Protein AF-A0A2B4RI93-F1 (afdb_monomer)

Solvent-accessible surface area (backbone atoms only — not comparable to full-atom values): 33616 Å² total; per-residue (Å²): 120,71,69,58,55,57,47,52,52,49,52,54,56,53,63,72,65,49,97,76,73,72,85,60,67,32,27,39,35,35,26,36,39,40,35,21,9,31,93,87,50,56,47,63,71,56,70,65,33,54,54,48,32,39,51,42,44,38,57,65,31,56,92,42,43,56,38,60,43,83,71,46,78,51,78,44,82,35,51,68,51,13,48,29,32,76,86,35,38,70,60,51,29,64,72,66,59,57,60,43,31,50,24,52,31,36,36,30,22,36,49,74,52,90,90,47,58,64,50,46,33,46,37,80,78,50,59,50,67,31,56,78,53,36,31,38,34,33,44,36,24,31,37,83,31,80,37,79,63,40,15,68,22,47,64,56,46,28,28,50,39,26,34,29,57,50,50,42,54,42,37,42,28,63,78,51,89,60,56,45,87,40,91,75,57,30,48,15,63,61,88,44,64,56,84,70,94,65,92,45,62,70,26,80,94,49,87,60,51,38,61,63,36,32,45,47,52,63,48,49,30,94,49,40,75,42,74,51,75,43,51,46,54,46,28,54,50,42,30,58,71,36,38,56,61,27,44,46,74,56,68,62,73,50,47,43,32,16,24,33,60,47,96,88,68,35,36,38,42,31,42,53,58,29,30,37,46,32,33,67,63,62,54,18,54,45,89,84,46,69,38,55,35,61,80,60,42,27,87,53,73,59,59,38,24,18,32,36,61,45,96,88,74,38,37,40,39,29,42,57,53,30,32,34,51,32,35,80,85,80,42,30,50,45,90,89,52,68,39,53,38,65,80,61,47,31,81,54,74,62,56,41,28,24,37,40,57,45,88,89,68,38,34,40,37,31,44,53,56,30,32,35,52,32,34,76,89,76,51,27,45,45,90,88,53,69,39,51,38,64,79,66,49,25,75,58,74,60,56,41,26,15,35,29,60,42,93,40,55,25,35,39,37,26,42,57,54,30,28,38,55,38,37,68,50,103,88,45,67,33,39,57,86,81,49,71,39,60,51,54,66,60,62,49,72,71,77,81,54,49,62,41,18,32,30,44,46,98,86,57,37,36,38,40,34,45,54,58,34,34,36,52,30,33,72,90,76,58,27,43,44,67,64,50,51,39,63,50,78,79,41,34,82,62,70,58,60,48,37,20,29,30,54,47,98,88,70,34,38,40,38,30,42,57,55,30,32,36,49,31,35,73,90,77,47,29,46,42,90,87,52,66,41,52,37,64,80,59,48,32,83,53,74,65,56,43,26,17,30,32,64,46,98,88,70,38,34,40,39,30,45,53,62,28,32,34,52,31,35,72,85,82,46,31,47,46,91,88,52,69,40,55,37,69,80,62,38,32,84,59,69,67,46,33,28,18,29,34,42,48,86,85,65,54,34,38,39,31,43,53,55,30,31,33,50,38,37,82,88,78,36,29,48,44,90,87,52,67,40,58,47,45,70,56,33,70,73,82,57,76,130

Foldseek 3Di:
DVVVVVVVLVVVVVVVVPPPQDFDWAWEFEAEEEQEDEPVCHSVDDVVLVVLLQVVLCQQCVVFRYHYDYPYYDYDHDPCCQADVVVCVLVCLVVDPDQLLAHAYEYEHHHPPPLDFKDADALPPDARSDSSGHIYGHSQQGAPRDPVQRNSNLRVVQRVLRNLPFAALQVLALDGPDGRPFPPRDHHHDQQQDDDPDWADRNVVGDDTHPNQDSSGDYGPVSHRHDDPRSSVSSVVSCVVRRVNSTQTPDDHQFFQAWEQAPVGWIWTADFQWIWTADLLQQATDSVDTDGCCVQQPPDHGSWQEWEQAPVRWIWTHDFQWIFTADPVVRYTDPPDTDGCCVQAPPDDGPWNYWYQAPVGWIWTADFQWIFTAHPVVSYTDPPDTDGCCVQANADHGSFSYWYQDPLRWIWTIDGQWIWTQADDPVDGYTDPVDGDGSCSSHPSDQKPFQWAWEQAPVQWIKTAAFQWIFTFDPVVLETHRPDTDGCPLQAPDHGRFQYWYQAPVRWIWTADFQWIWTADPVVSYTDPPDTDGCCVQQPPDDGSWQEWYQAPVRWIWTADFQWIFTAHPVVRYTDPPDTDGCCVQQPPADGSFNYWYAGPVRFIWTHHTQWIFTGDNVVSYTDPPDTDGPSSSYPPSDDD

pLDDT: mean 87.26, std 13.91, range [27.06, 98.62]

Structure (mmCIF, N/CA/C/O backbone):
data_AF-A0A2B4RI93-F1
#
_entry.id   AF-A0A2B4RI93-F1
#
loop_
_atom_site.group_PDB
_atom_site.id
_atom_site.type_symbol
_atom_site.label_atom_id
_atom_site.label_alt_id
_atom_site.label_comp_id
_atom_site.label_asym_id
_atom_site.label_entity_id
_atom_site.label_seq_id
_atom_site.pdbx_PDB_ins_code
_atom_site.Cartn_x
_atom_site.Cartn_y
_atom_site.Cartn_z
_atom_site.occupancy
_atom_site.B_iso_or_equiv
_atom_site.auth_seq_id
_atom_site.auth_comp_id
_atom_site.auth_asym_id
_atom_site.auth_atom_id
_atom_site.pdbx_PDB_model_num
ATOM 1 N N . MET A 1 1 ? 20.399 -8.024 -18.577 1.00 30.03 1 MET A N 1
ATOM 2 C CA . MET A 1 1 ? 20.608 -8.907 -17.404 1.00 30.03 1 MET A CA 1
ATOM 3 C C . MET A 1 1 ? 20.046 -8.324 -16.106 1.00 30.03 1 MET A C 1
ATOM 5 O O . MET A 1 1 ? 19.653 -9.097 -15.250 1.00 30.03 1 MET A O 1
ATOM 9 N N . THR A 1 2 ? 19.916 -7.002 -15.972 1.00 27.88 2 THR A N 1
ATOM 10 C CA . THR A 1 2 ? 19.301 -6.311 -14.818 1.00 27.88 2 THR A CA 1
ATOM 11 C C . THR A 1 2 ? 17.788 -6.531 -14.659 1.00 27.88 2 THR A C 1
ATOM 13 O O . THR A 1 2 ? 17.301 -6.592 -13.537 1.00 27.88 2 THR A O 1
ATOM 16 N N . SER A 1 3 ? 17.042 -6.728 -15.751 1.00 30.88 3 SER A N 1
ATOM 17 C CA . SER A 1 3 ? 15.576 -6.892 -15.718 1.00 30.88 3 SER A CA 1
ATOM 18 C C . SER A 1 3 ? 15.086 -8.276 -15.273 1.00 30.88 3 SER A C 1
ATOM 20 O O . SER A 1 3 ? 13.958 -8.403 -14.805 1.00 30.88 3 SER A O 1
ATOM 22 N N . ALA A 1 4 ? 15.917 -9.315 -15.408 1.00 27.06 4 ALA A N 1
ATOM 23 C CA . ALA A 1 4 ? 15.581 -10.674 -14.980 1.00 27.06 4 ALA A CA 1
ATOM 24 C C . ALA A 1 4 ? 15.776 -10.854 -13.465 1.00 27.06 4 ALA A C 1
ATOM 26 O O . ALA A 1 4 ? 14.925 -11.453 -12.819 1.00 27.06 4 ALA A O 1
ATOM 27 N N . LEU A 1 5 ? 16.827 -10.247 -12.897 1.00 28.66 5 LEU A N 1
ATOM 28 C CA . LEU A 1 5 ? 17.072 -10.201 -11.449 1.00 28.66 5 LEU A CA 1
ATOM 29 C C . LEU A 1 5 ? 15.984 -9.399 -10.715 1.00 28.66 5 LEU A C 1
ATOM 31 O O . LEU A 1 5 ? 15.445 -9.882 -9.730 1.00 28.66 5 LEU A O 1
ATOM 35 N N . GLN A 1 6 ? 15.547 -8.257 -11.264 1.00 30.67 6 GLN A N 1
ATOM 36 C CA . GLN A 1 6 ? 14.409 -7.502 -10.711 1.00 30.67 6 GLN A CA 1
ATOM 37 C C . GLN A 1 6 ? 13.076 -8.273 -10.749 1.00 30.67 6 GLN A C 1
ATOM 39 O O . GLN A 1 6 ? 12.239 -8.077 -9.872 1.00 30.67 6 GLN A O 1
ATOM 44 N N . ARG A 1 7 ? 12.853 -9.146 -11.745 1.00 28.30 7 ARG A N 1
ATOM 45 C CA . ARG A 1 7 ? 11.658 -10.013 -11.805 1.00 28.30 7 ARG A CA 1
ATOM 46 C C . ARG A 1 7 ? 11.734 -11.187 -10.833 1.00 28.30 7 ARG A C 1
ATOM 48 O O . ARG A 1 7 ? 10.728 -11.508 -10.217 1.00 28.30 7 ARG A O 1
ATOM 55 N N . GLN A 1 8 ? 12.911 -11.781 -10.656 1.00 31.42 8 GLN A N 1
ATOM 56 C CA . GLN A 1 8 ? 13.117 -12.867 -9.696 1.00 31.42 8 GLN A CA 1
ATOM 57 C C . GLN A 1 8 ? 12.983 -12.379 -8.245 1.00 31.42 8 GLN A C 1
ATOM 59 O O . GLN A 1 8 ? 12.342 -13.052 -7.441 1.00 31.42 8 GLN A O 1
ATOM 64 N N . ASP A 1 9 ? 13.473 -11.170 -7.947 1.00 37.56 9 ASP A N 1
ATOM 65 C CA . ASP A 1 9 ? 13.216 -10.475 -6.680 1.00 37.56 9 ASP A CA 1
ATOM 66 C C . ASP A 1 9 ? 11.718 -10.202 -6.484 1.00 37.56 9 ASP A C 1
ATOM 68 O O . ASP A 1 9 ? 11.206 -10.378 -5.384 1.00 37.56 9 ASP A O 1
ATOM 72 N N . LYS A 1 10 ? 10.986 -9.834 -7.546 1.00 34.47 10 LYS A N 1
ATOM 73 C CA . LYS A 1 10 ? 9.535 -9.575 -7.507 1.00 34.47 10 LYS A CA 1
ATOM 74 C C . LYS A 1 10 ? 8.724 -10.842 -7.215 1.00 34.47 10 LYS A C 1
ATOM 76 O O . LYS A 1 10 ? 7.798 -10.795 -6.408 1.00 34.47 10 LYS A O 1
ATOM 81 N N . ASP A 1 11 ? 9.091 -11.973 -7.809 1.00 36.16 11 ASP A N 1
ATOM 82 C CA . ASP A 1 11 ? 8.399 -13.250 -7.609 1.00 36.16 11 ASP A CA 1
ATOM 83 C C . ASP A 1 11 ? 8.751 -13.899 -6.260 1.00 36.16 11 ASP A C 1
ATOM 85 O O . ASP A 1 11 ? 7.867 -14.442 -5.598 1.00 36.16 11 ASP A O 1
ATOM 89 N N . ALA A 1 12 ? 9.998 -13.775 -5.788 1.00 36.25 12 ALA A N 1
ATOM 90 C CA . ALA A 1 12 ? 10.403 -14.205 -4.446 1.00 36.25 12 ALA A CA 1
ATOM 91 C C . ALA A 1 12 ? 9.795 -13.318 -3.342 1.00 36.25 12 ALA A C 1
ATOM 93 O O . ALA A 1 12 ? 9.335 -13.829 -2.319 1.00 36.25 12 ALA A O 1
ATOM 94 N N . PHE A 1 13 ? 9.718 -12.002 -3.576 1.00 36.28 13 PHE A N 1
ATOM 95 C CA . PHE A 1 13 ? 8.995 -11.049 -2.734 1.00 36.28 13 PHE A CA 1
ATOM 96 C C . PHE A 1 13 ? 7.511 -11.431 -2.667 1.00 36.28 13 PHE A C 1
ATOM 98 O O . PHE A 1 13 ? 6.998 -11.639 -1.574 1.00 36.28 13 PHE A O 1
ATOM 105 N N . ASN A 1 14 ? 6.846 -11.657 -3.807 1.00 39.03 14 ASN A N 1
ATOM 106 C CA . ASN A 1 14 ? 5.442 -12.086 -3.880 1.00 39.03 14 ASN A CA 1
ATOM 107 C C . ASN A 1 14 ? 5.172 -13.466 -3.251 1.00 39.03 14 ASN A C 1
ATOM 109 O O . ASN A 1 14 ? 4.135 -13.647 -2.613 1.00 39.03 14 ASN A O 1
ATOM 113 N N . ALA A 1 15 ? 6.103 -14.416 -3.363 1.00 38.53 15 ALA A N 1
ATOM 114 C CA . ALA A 1 15 ? 5.985 -15.750 -2.769 1.00 38.53 15 ALA A CA 1
ATOM 115 C C . ALA A 1 15 ? 6.108 -15.752 -1.231 1.00 38.53 15 ALA A C 1
ATOM 117 O O . ALA A 1 15 ? 5.532 -16.623 -0.575 1.00 38.53 15 ALA A O 1
ATOM 118 N N . LEU A 1 16 ? 6.794 -14.762 -0.640 1.00 37.88 16 LEU A N 1
ATOM 119 C CA . LEU A 1 16 ? 6.825 -14.543 0.814 1.00 37.88 16 LEU A CA 1
ATOM 120 C C . LEU A 1 16 ? 5.489 -13.999 1.358 1.00 37.88 16 LEU A C 1
ATOM 122 O O . LEU A 1 16 ? 5.187 -14.206 2.532 1.00 37.88 16 LEU A O 1
ATOM 126 N N . PHE A 1 17 ? 4.646 -13.376 0.521 1.00 43.12 17 PHE A N 1
ATOM 127 C CA . PHE A 1 17 ? 3.304 -12.878 0.879 1.00 43.12 17 PHE A CA 1
ATOM 128 C C . PHE A 1 17 ? 2.212 -13.950 0.769 1.00 43.12 17 PHE A C 1
ATOM 130 O O . PHE A 1 17 ? 1.089 -13.680 0.334 1.00 43.12 17 PHE A O 1
ATOM 137 N N . ASN A 1 18 ? 2.534 -15.180 1.170 1.00 40.25 18 ASN A N 1
ATOM 138 C CA . ASN A 1 18 ? 1.581 -16.279 1.213 1.00 40.25 18 ASN A CA 1
ATOM 139 C C . ASN A 1 18 ? 0.344 -15.890 2.053 1.00 40.25 18 ASN A C 1
ATOM 141 O O . ASN A 1 18 ? 0.469 -15.285 3.120 1.00 40.25 18 ASN A O 1
ATOM 145 N N . LYS A 1 19 ? -0.851 -16.272 1.582 1.00 40.28 19 LYS A N 1
ATOM 146 C CA . LYS A 1 19 ? -2.196 -15.936 2.108 1.00 40.28 19 LYS A CA 1
ATOM 147 C C . LYS A 1 19 ? -2.464 -16.353 3.571 1.00 40.28 19 LYS A C 1
ATOM 149 O O . LYS A 1 19 ? -3.568 -16.150 4.062 1.00 40.28 19 LYS A O 1
ATOM 154 N N . ASN A 1 20 ? -1.466 -16.904 4.261 1.00 42.25 20 ASN A N 1
ATOM 155 C CA . ASN A 1 20 ? -1.561 -17.498 5.595 1.00 42.25 20 ASN A CA 1
ATOM 156 C C . ASN A 1 20 ? -0.781 -16.723 6.677 1.00 42.25 20 ASN A C 1
ATOM 158 O O . ASN A 1 20 ? -0.619 -17.222 7.789 1.00 42.25 20 ASN A O 1
ATOM 162 N N . LEU A 1 21 ? -0.266 -15.527 6.373 1.00 44.19 21 LEU A N 1
ATOM 163 C CA . LEU A 1 21 ? 0.414 -14.680 7.355 1.00 44.19 21 LEU A CA 1
ATOM 164 C C . LEU A 1 21 ? -0.573 -14.192 8.428 1.00 44.19 21 LEU A C 1
ATOM 166 O O . LEU A 1 21 ? -1.490 -13.426 8.141 1.00 44.19 21 LEU A O 1
ATOM 170 N N . GLN A 1 22 ? -0.373 -14.651 9.667 1.00 50.34 22 GLN A N 1
ATOM 171 C CA . GLN A 1 22 ? -1.142 -14.201 10.825 1.00 50.34 22 GLN A CA 1
ATOM 172 C C . GLN A 1 22 ? -0.916 -12.711 11.107 1.00 50.34 22 GLN A C 1
ATOM 174 O O . GLN A 1 22 ? 0.177 -12.175 10.929 1.00 50.34 22 GLN A O 1
ATOM 179 N N . CYS A 1 23 ? -1.980 -12.073 11.585 1.00 55.56 23 CYS A N 1
ATOM 180 C CA . CYS A 1 23 ? -2.122 -10.661 11.906 1.00 55.56 23 CYS A CA 1
ATOM 181 C C . CYS A 1 23 ? -1.105 -10.124 12.946 1.00 55.56 23 CYS A C 1
ATOM 183 O O . CYS A 1 23 ? -1.453 -9.957 14.114 1.00 55.56 23 CYS A O 1
ATOM 185 N N . LYS A 1 24 ? 0.146 -9.844 12.550 1.00 53.59 24 LYS A N 1
ATOM 186 C CA . LYS A 1 24 ? 1.185 -9.220 13.397 1.00 53.59 24 LYS A CA 1
ATOM 187 C C . LYS A 1 24 ? 1.932 -8.110 12.639 1.00 53.59 24 LYS A C 1
ATOM 189 O O . LYS A 1 24 ? 2.155 -8.229 11.436 1.00 53.59 24 LYS A O 1
ATOM 194 N N . GLU A 1 25 ? 2.311 -7.032 13.340 1.00 60.22 25 GLU A N 1
ATOM 195 C CA . GLU A 1 25 ? 3.196 -5.973 12.812 1.00 60.22 25 GLU A CA 1
ATOM 196 C C . GLU A 1 25 ? 4.499 -6.616 12.309 1.00 60.22 25 GLU A C 1
ATOM 198 O O . GLU A 1 25 ? 5.013 -7.520 12.959 1.00 60.22 25 GLU A O 1
ATOM 203 N N . GLN A 1 26 ? 5.004 -6.207 11.139 1.00 70.75 26 GLN A N 1
ATOM 204 C CA . GLN A 1 26 ? 6.241 -6.750 10.574 1.00 70.75 26 GLN A CA 1
ATOM 205 C C . GLN A 1 26 ? 7.240 -5.647 10.231 1.00 70.75 26 GLN A C 1
ATOM 207 O O . GLN A 1 26 ? 6.895 -4.605 9.662 1.00 70.75 26 GLN A O 1
ATOM 212 N N . TYR A 1 27 ? 8.500 -5.914 10.550 1.00 76.50 27 TYR A N 1
ATOM 213 C CA . TYR A 1 27 ? 9.641 -5.058 10.283 1.00 76.50 27 TYR A CA 1
ATOM 214 C C . TYR A 1 27 ? 10.493 -5.704 9.204 1.00 76.50 27 TYR A C 1
ATOM 216 O O . TYR A 1 27 ? 11.063 -6.773 9.417 1.00 76.50 27 TYR A O 1
ATOM 224 N N . LEU A 1 28 ? 10.604 -5.051 8.049 1.00 77.12 28 LEU A N 1
ATOM 225 C CA . LEU A 1 28 ? 11.572 -5.476 7.050 1.00 77.12 28 LEU A CA 1
ATOM 226 C C . LEU A 1 28 ? 12.963 -5.029 7.486 1.00 77.12 28 LEU A C 1
ATOM 228 O O . LEU A 1 28 ? 13.187 -3.839 7.713 1.00 77.12 28 LEU A O 1
ATOM 232 N N . VAL A 1 29 ? 13.875 -5.990 7.546 1.00 88.94 29 VAL A N 1
ATOM 233 C CA . VAL A 1 29 ? 15.291 -5.823 7.854 1.00 88.94 29 VAL A CA 1
ATOM 234 C C . VAL A 1 29 ? 16.078 -6.121 6.574 1.00 88.94 29 VAL A C 1
ATOM 236 O O . VAL A 1 29 ? 16.245 -7.289 6.203 1.00 88.94 29 VAL A O 1
ATOM 239 N N . PRO A 1 30 ? 16.531 -5.087 5.843 1.00 84.62 30 PRO A N 1
ATOM 240 C CA . PRO A 1 30 ? 17.329 -5.277 4.638 1.00 84.62 30 PRO A CA 1
ATOM 241 C C . PRO A 1 30 ? 18.716 -5.816 4.995 1.00 84.62 30 PRO A C 1
ATOM 243 O O . PRO A 1 30 ? 19.390 -5.244 5.850 1.00 84.62 30 PRO A O 1
ATOM 246 N N . ILE A 1 31 ? 19.164 -6.866 4.308 1.00 94.31 31 ILE A N 1
ATOM 247 C CA . ILE A 1 31 ? 20.494 -7.460 4.462 1.00 94.31 31 ILE A CA 1
ATOM 248 C C . ILE A 1 31 ? 21.403 -7.031 3.310 1.00 94.31 31 ILE A C 1
ATOM 250 O O . ILE A 1 31 ? 21.072 -7.238 2.141 1.00 94.31 31 ILE A O 1
ATOM 254 N N . ALA A 1 32 ? 22.574 -6.492 3.639 1.00 90.81 32 ALA A N 1
ATOM 255 C CA . ALA A 1 32 ? 23.697 -6.394 2.713 1.00 90.81 32 ALA A CA 1
ATOM 256 C C . ALA A 1 32 ? 24.679 -7.534 3.000 1.00 90.81 32 ALA A C 1
ATOM 258 O O . ALA A 1 32 ? 25.245 -7.604 4.091 1.00 90.81 32 ALA A O 1
ATOM 259 N N . TRP A 1 33 ? 24.859 -8.431 2.031 1.00 97.00 33 TRP A N 1
ATOM 260 C CA . TRP A 1 33 ? 25.824 -9.523 2.117 1.00 97.00 33 TRP A CA 1
ATOM 261 C C . TRP A 1 33 ? 27.180 -9.088 1.568 1.00 97.00 33 TRP A C 1
ATOM 263 O O . TRP A 1 33 ? 27.304 -8.790 0.382 1.00 97.00 33 TRP A O 1
ATOM 273 N N . HIS A 1 34 ? 28.199 -9.149 2.416 1.00 97.94 34 HIS A N 1
ATOM 274 C CA . HIS A 1 34 ? 29.592 -8.905 2.071 1.00 97.94 34 HIS A CA 1
ATOM 275 C C . HIS A 1 34 ? 30.344 -10.235 2.072 1.00 97.94 34 HIS A C 1
ATOM 277 O O . HIS A 1 34 ? 30.712 -10.762 3.127 1.00 97.94 34 HIS A O 1
ATOM 283 N N . VAL A 1 35 ? 30.556 -10.811 0.891 1.00 98.31 35 VAL A N 1
ATOM 284 C CA . VAL A 1 35 ? 31.197 -12.120 0.747 1.00 98.31 35 VAL A CA 1
ATOM 285 C C . VAL A 1 35 ? 32.703 -11.956 0.598 1.00 98.31 35 VAL A C 1
ATOM 287 O O . VAL A 1 35 ? 33.194 -11.571 -0.464 1.00 98.31 35 VAL A O 1
ATOM 290 N N . LEU A 1 36 ? 33.457 -12.262 1.653 1.00 98.25 36 LEU A N 1
ATOM 291 C CA . LEU A 1 36 ? 34.914 -12.276 1.596 1.00 98.25 36 LEU A CA 1
ATOM 292 C C . LEU A 1 36 ? 35.411 -13.649 1.155 1.00 98.25 36 LEU A C 1
ATOM 294 O O . LEU A 1 36 ? 34.911 -14.680 1.603 1.00 98.25 36 LEU A O 1
ATOM 298 N N . HIS A 1 37 ? 36.428 -13.658 0.302 1.00 97.69 37 HIS A N 1
ATOM 299 C CA . HIS A 1 37 ? 37.050 -14.889 -0.164 1.00 97.69 37 HIS A CA 1
ATOM 300 C C . HIS A 1 37 ? 38.549 -14.711 -0.412 1.00 97.69 37 HIS A C 1
ATOM 302 O O . HIS A 1 37 ? 39.044 -13.590 -0.566 1.00 97.69 37 HIS A O 1
ATOM 308 N N . ASP A 1 38 ? 39.271 -15.831 -0.453 1.00 95.38 38 ASP A N 1
ATOM 309 C CA . ASP A 1 38 ? 40.676 -15.850 -0.855 1.00 95.38 38 ASP A CA 1
ATOM 310 C C . ASP A 1 38 ? 40.839 -15.860 -2.388 1.00 95.38 38 ASP A C 1
ATOM 312 O O . ASP A 1 38 ? 39.880 -16.028 -3.154 1.00 95.38 38 ASP A O 1
ATOM 316 N N . ALA A 1 39 ? 42.084 -15.717 -2.849 1.00 93.06 39 ALA A N 1
ATOM 317 C CA . ALA A 1 39 ? 42.413 -15.702 -4.274 1.00 93.06 39 ALA A CA 1
ATOM 318 C C . ALA A 1 39 ? 42.125 -17.035 -4.995 1.00 93.06 39 ALA A C 1
ATOM 320 O O . ALA A 1 39 ? 42.049 -17.062 -6.222 1.00 93.06 39 ALA A O 1
ATOM 321 N N . ARG A 1 40 ? 41.955 -18.135 -4.249 1.00 93.75 40 ARG A N 1
ATOM 322 C CA . ARG A 1 40 ? 41.613 -19.472 -4.764 1.00 93.75 40 ARG A CA 1
ATOM 323 C C . ARG A 1 40 ? 40.100 -19.711 -4.802 1.00 93.75 40 ARG A C 1
ATOM 325 O O . ARG A 1 40 ? 39.667 -20.766 -5.257 1.00 93.75 40 ARG A O 1
ATOM 332 N N . GLY A 1 41 ? 39.300 -18.749 -4.343 1.00 92.25 41 GLY A N 1
ATOM 333 C CA . GLY A 1 41 ? 37.843 -18.832 -4.290 1.00 92.25 41 GLY A CA 1
ATOM 334 C C . GLY A 1 41 ? 37.295 -19.510 -3.031 1.00 92.25 41 GLY A C 1
ATOM 335 O O . GLY A 1 41 ? 36.082 -19.694 -2.932 1.00 92.25 41 GLY A O 1
ATOM 336 N N . LYS A 1 42 ? 38.132 -19.856 -2.043 1.00 94.94 42 LYS A N 1
ATOM 337 C CA . LYS A 1 42 ? 37.644 -20.340 -0.745 1.00 94.94 42 LYS A CA 1
ATOM 338 C C . LYS A 1 42 ? 36.895 -19.203 -0.047 1.00 94.94 42 LYS A C 1
ATOM 340 O O . LYS A 1 42 ? 37.413 -18.095 0.049 1.00 94.94 42 LYS A O 1
ATOM 345 N N . GLY A 1 43 ? 35.680 -19.482 0.424 1.00 94.62 43 GLY A N 1
ATOM 346 C CA . GLY A 1 43 ? 34.776 -18.474 0.991 1.00 94.62 43 GLY A CA 1
ATOM 347 C C . GLY A 1 43 ? 33.879 -17.773 -0.031 1.00 94.62 43 GLY A C 1
ATOM 348 O O . GLY A 1 43 ? 32.981 -17.035 0.359 1.00 94.62 43 GLY A O 1
ATOM 349 N N . ASN A 1 44 ? 34.057 -18.027 -1.333 1.00 96.12 44 ASN A N 1
ATOM 350 C CA . ASN A 1 44 ? 33.240 -17.426 -2.388 1.00 96.12 44 ASN A CA 1
ATOM 351 C C . ASN A 1 44 ? 31.881 -18.147 -2.524 1.00 96.12 44 ASN A C 1
ATOM 353 O O . ASN A 1 44 ? 31.615 -18.826 -3.514 1.00 96.12 44 ASN A O 1
ATOM 357 N N . VAL A 1 45 ? 31.035 -18.033 -1.498 1.00 97.00 45 VAL A N 1
ATOM 358 C CA . VAL A 1 45 ? 29.768 -18.776 -1.352 1.00 97.00 45 VAL A CA 1
ATOM 359 C C . VAL A 1 45 ? 28.732 -18.402 -2.412 1.00 97.00 45 VAL A C 1
ATOM 361 O O . VAL A 1 45 ? 28.711 -17.270 -2.898 1.00 97.00 45 VAL A O 1
ATOM 364 N N . SER A 1 46 ? 27.874 -19.338 -2.815 1.00 93.94 46 SER A N 1
ATOM 365 C CA . SER A 1 46 ? 26.912 -19.098 -3.900 1.00 93.94 46 SER A CA 1
ATOM 366 C C . SER A 1 46 ? 25.774 -18.165 -3.466 1.00 93.94 46 SER A C 1
ATOM 368 O O . SER A 1 46 ? 25.473 -18.048 -2.283 1.00 93.94 46 SER A O 1
ATOM 370 N N . VAL A 1 47 ? 25.117 -17.504 -4.426 1.00 84.69 47 VAL A N 1
ATOM 371 C CA . VAL A 1 47 ? 23.909 -16.701 -4.140 1.00 84.69 47 VAL A CA 1
ATOM 372 C C . VAL A 1 47 ? 22.804 -17.578 -3.545 1.00 84.69 47 VAL A C 1
ATOM 374 O O . VAL A 1 47 ? 22.159 -17.159 -2.595 1.00 84.69 47 VAL A O 1
ATOM 377 N N . THR A 1 48 ? 22.666 -18.823 -4.009 1.00 88.56 48 THR A N 1
ATOM 378 C CA . THR A 1 48 ? 21.706 -19.793 -3.461 1.00 88.56 48 THR A CA 1
ATOM 379 C C . THR A 1 48 ? 21.931 -20.057 -1.972 1.00 88.56 48 THR A C 1
ATOM 381 O O . THR A 1 48 ? 20.970 -20.057 -1.216 1.00 88.56 48 THR A O 1
ATOM 384 N N . MET A 1 49 ? 23.184 -20.190 -1.516 1.00 95.75 49 MET A N 1
ATOM 385 C CA . MET A 1 49 ? 23.476 -20.343 -0.081 1.00 95.75 49 MET A CA 1
ATOM 386 C C . MET A 1 49 ? 23.035 -19.114 0.729 1.00 95.75 49 MET A C 1
ATOM 388 O O . MET A 1 49 ? 22.551 -19.258 1.848 1.00 95.75 49 MET A O 1
ATOM 392 N N . LEU A 1 50 ? 23.174 -17.907 0.167 1.00 93.38 50 LEU A N 1
ATOM 393 C CA . LEU A 1 50 ? 22.717 -16.669 0.811 1.00 93.38 50 LEU A CA 1
ATOM 394 C C . LEU A 1 50 ? 21.183 -16.581 0.840 1.00 93.38 50 LEU A C 1
ATOM 396 O O . LEU A 1 50 ? 20.606 -16.208 1.857 1.00 93.38 50 LEU A O 1
ATOM 400 N N . GLU A 1 51 ? 20.510 -16.949 -0.251 1.00 84.81 51 GLU A N 1
ATOM 401 C CA . GLU A 1 51 ? 19.044 -17.017 -0.322 1.00 84.81 51 GLU A CA 1
ATOM 402 C C . GLU A 1 51 ? 18.476 -18.041 0.665 1.00 84.81 51 GLU A C 1
ATOM 404 O O . GLU A 1 51 ? 17.514 -17.753 1.378 1.00 84.81 51 GLU A O 1
ATOM 409 N N . ASP A 1 52 ? 19.090 -19.221 0.752 1.00 84.75 52 ASP A N 1
ATOM 410 C CA . ASP A 1 52 ? 18.705 -20.253 1.710 1.00 84.75 52 ASP A CA 1
ATOM 411 C C . ASP A 1 52 ? 18.951 -19.792 3.149 1.00 84.75 52 ASP A C 1
ATOM 413 O O . ASP A 1 52 ? 18.100 -20.008 4.012 1.00 84.75 52 ASP A O 1
ATOM 417 N N . GLN A 1 53 ? 20.033 -19.055 3.411 1.00 98.12 53 GLN A N 1
ATOM 418 C CA . GLN A 1 53 ? 20.273 -18.468 4.730 1.00 98.12 53 GLN A CA 1
ATOM 419 C C . GLN A 1 53 ? 19.194 -17.447 5.120 1.00 98.12 53 GLN A C 1
ATOM 421 O O . GLN A 1 53 ? 18.783 -17.394 6.281 1.00 98.12 53 GLN A O 1
ATOM 426 N N . VAL A 1 54 ? 18.689 -16.657 4.167 1.00 90.75 54 VAL A N 1
ATOM 427 C CA . VAL A 1 54 ? 17.554 -15.750 4.411 1.00 90.75 54 VAL A CA 1
ATOM 428 C C . VAL A 1 54 ? 16.271 -16.528 4.723 1.00 90.75 54 VAL A C 1
ATOM 430 O O . VAL A 1 54 ? 15.488 -16.089 5.568 1.00 90.75 54 VAL A O 1
ATOM 433 N N . LYS A 1 55 ? 16.046 -17.696 4.105 1.00 87.50 55 LYS A N 1
ATOM 434 C CA . LYS A 1 55 ? 14.913 -18.573 4.462 1.00 87.50 55 LYS A CA 1
ATOM 435 C C . LYS A 1 55 ? 15.043 -19.095 5.892 1.00 87.50 55 LYS A C 1
ATOM 437 O O . LYS A 1 55 ? 14.054 -19.085 6.619 1.00 87.50 55 LYS A O 1
ATOM 442 N N . VAL A 1 56 ? 16.247 -19.500 6.300 1.00 93.81 56 VAL A N 1
ATOM 443 C CA . VAL A 1 56 ? 16.537 -19.962 7.669 1.00 93.81 56 VAL A CA 1
ATOM 444 C C . VAL A 1 56 ? 16.284 -18.847 8.683 1.00 93.81 56 VAL A C 1
ATOM 446 O O . VAL A 1 56 ? 15.527 -19.057 9.626 1.00 93.81 56 VAL A O 1
ATOM 449 N N . LEU A 1 57 ? 16.788 -17.631 8.434 1.00 97.06 57 LEU A N 1
ATOM 450 C CA . LEU A 1 57 ? 16.508 -16.461 9.276 1.00 97.06 57 LEU A CA 1
ATOM 451 C C . LEU A 1 57 ? 14.999 -16.195 9.395 1.00 97.06 57 LEU A C 1
ATOM 453 O O . LEU A 1 57 ? 14.471 -16.075 10.494 1.00 97.06 57 LEU A O 1
ATOM 457 N N . ASN A 1 58 ? 14.271 -16.150 8.277 1.00 90.69 58 ASN A N 1
ATOM 458 C CA . ASN A 1 58 ? 12.826 -15.903 8.310 1.00 90.69 58 ASN A CA 1
ATOM 459 C C . ASN A 1 58 ? 12.025 -17.029 8.985 1.00 90.69 58 ASN A C 1
ATOM 461 O O . ASN A 1 58 ? 10.951 -16.760 9.523 1.00 90.69 58 ASN A O 1
ATOM 465 N N . LYS A 1 59 ? 12.530 -18.268 8.968 1.00 87.06 59 L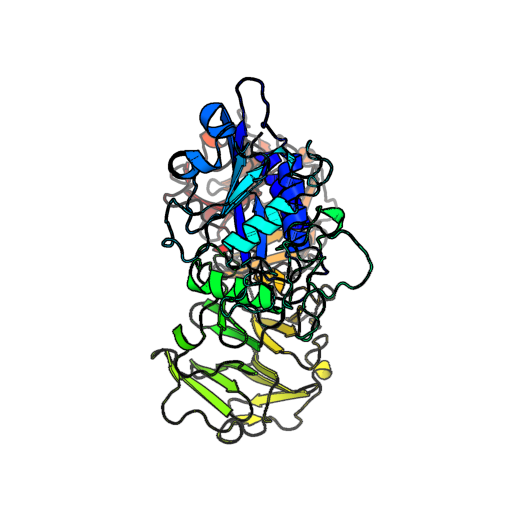YS A N 1
ATOM 466 C CA . LYS A 1 59 ? 11.944 -19.394 9.700 1.00 87.06 59 LYS A CA 1
ATOM 467 C C . LYS A 1 59 ? 12.198 -19.265 11.203 1.00 87.06 59 LYS A C 1
ATOM 469 O O . LYS A 1 59 ? 11.249 -19.350 11.965 1.00 87.06 59 LYS A O 1
ATOM 474 N N . ALA A 1 60 ? 13.438 -19.024 11.621 1.00 92.94 60 ALA A N 1
ATOM 475 C CA . ALA A 1 60 ? 13.796 -18.901 13.035 1.00 92.94 60 ALA A CA 1
ATOM 476 C C . ALA A 1 60 ? 13.109 -17.706 13.719 1.00 92.94 60 ALA A C 1
ATOM 478 O O . ALA A 1 60 ? 12.676 -17.792 14.863 1.00 92.94 60 ALA A O 1
ATOM 479 N N . PHE A 1 61 ? 12.953 -16.596 12.995 1.00 93.38 61 PHE A N 1
ATOM 480 C CA . PHE A 1 61 ? 12.308 -15.377 13.484 1.00 93.38 61 PHE A CA 1
ATOM 481 C C . PHE A 1 61 ? 10.799 -15.316 13.181 1.00 93.38 61 PHE A C 1
ATOM 483 O O . PHE A 1 61 ? 10.203 -14.239 13.295 1.00 93.38 61 PHE A O 1
ATOM 490 N N . SER A 1 62 ? 10.155 -16.429 12.803 1.00 85.81 62 SER A N 1
ATOM 491 C CA . SER A 1 62 ? 8.752 -16.438 12.356 1.00 85.81 62 SER A CA 1
ATOM 492 C C . SER A 1 62 ? 7.775 -15.892 13.397 1.00 85.81 62 SER A C 1
ATOM 494 O O . SER A 1 62 ? 6.823 -15.195 13.030 1.00 85.81 62 SER A O 1
ATOM 496 N N . ASP A 1 63 ? 8.042 -16.151 14.678 1.00 82.94 63 ASP A N 1
ATOM 497 C CA . ASP A 1 63 ? 7.199 -15.722 15.800 1.00 82.94 63 ASP A CA 1
ATOM 498 C C . ASP A 1 63 ? 7.407 -14.255 16.195 1.00 82.94 63 ASP A C 1
ATOM 500 O O . ASP A 1 63 ? 6.551 -13.664 16.865 1.00 82.94 63 ASP A O 1
ATOM 504 N N . SER A 1 64 ? 8.500 -13.658 15.713 1.00 86.81 64 SER A N 1
ATOM 505 C CA . SER A 1 64 ? 8.835 -12.241 15.845 1.00 86.81 64 SER A CA 1
ATOM 506 C C . SER A 1 64 ? 8.261 -11.407 14.684 1.00 86.81 64 SER A C 1
ATOM 508 O O . SER A 1 64 ? 7.877 -11.963 13.647 1.00 86.81 64 SER A O 1
ATOM 510 N N . PRO A 1 65 ? 8.252 -10.067 14.789 1.00 79.81 65 PRO A N 1
ATOM 511 C CA . PRO A 1 65 ? 7.892 -9.180 13.684 1.00 79.81 65 PRO A CA 1
ATOM 512 C C . PRO A 1 65 ? 8.996 -9.045 12.619 1.00 79.81 65 PRO A C 1
ATOM 514 O O . PRO A 1 65 ? 8.742 -8.501 11.547 1.00 79.81 65 PRO A O 1
ATOM 517 N N . PHE A 1 66 ? 10.226 -9.504 12.864 1.00 87.88 66 PHE A N 1
ATOM 518 C CA . PHE A 1 66 ? 11.352 -9.263 11.957 1.00 87.88 66 PHE A CA 1
ATOM 519 C C . PHE A 1 66 ? 11.293 -10.144 10.708 1.00 87.88 66 PHE A C 1
ATOM 521 O O . PHE A 1 66 ? 11.137 -11.362 10.794 1.00 87.88 66 PHE A O 1
ATOM 528 N N . ARG A 1 67 ? 11.439 -9.536 9.529 1.00 88.06 67 ARG A N 1
ATOM 529 C CA . ARG A 1 67 ? 11.504 -10.224 8.236 1.00 88.06 67 ARG A CA 1
ATOM 530 C C . ARG A 1 67 ? 12.718 -9.757 7.460 1.00 88.06 67 ARG A C 1
ATOM 532 O O . ARG A 1 67 ? 12.908 -8.567 7.238 1.00 88.06 67 ARG A O 1
ATOM 539 N N . PHE A 1 68 ? 13.531 -10.706 7.036 1.00 90.38 68 PHE A N 1
ATOM 540 C CA . PHE A 1 68 ? 14.818 -10.458 6.410 1.00 90.38 68 PHE A CA 1
ATOM 541 C C . PHE A 1 68 ? 14.705 -10.559 4.895 1.00 90.38 68 PHE A C 1
ATOM 543 O O . PHE A 1 68 ? 14.077 -11.483 4.374 1.00 90.38 68 PHE A O 1
ATOM 550 N N . VAL A 1 69 ? 15.338 -9.627 4.186 1.00 81.50 69 VAL A N 1
ATOM 551 C CA . VAL A 1 69 ? 15.416 -9.652 2.722 1.00 81.50 69 VAL A CA 1
ATOM 552 C C . VAL A 1 69 ? 16.812 -9.282 2.262 1.00 81.50 69 VAL A C 1
ATOM 554 O O . VAL A 1 69 ? 17.412 -8.344 2.783 1.00 81.50 69 VAL A O 1
ATOM 557 N N . THR A 1 70 ? 17.329 -9.985 1.260 1.00 83.00 70 THR A N 1
ATOM 558 C CA . THR A 1 70 ? 18.572 -9.579 0.603 1.00 83.00 70 THR A CA 1
ATOM 559 C C . THR A 1 70 ? 18.342 -8.274 -0.156 1.00 83.00 70 THR A C 1
ATOM 561 O O . THR A 1 70 ? 17.509 -8.201 -1.051 1.00 83.00 70 THR A O 1
ATOM 564 N N . ARG A 1 71 ? 19.091 -7.233 0.208 1.00 80.19 71 ARG A N 1
ATOM 565 C CA . ARG A 1 71 ? 19.128 -5.940 -0.485 1.00 80.19 71 ARG A CA 1
ATOM 566 C C . ARG A 1 71 ? 20.261 -5.882 -1.503 1.00 80.19 71 ARG A C 1
ATOM 568 O O . ARG A 1 71 ? 20.102 -5.294 -2.568 1.00 80.19 71 ARG A O 1
ATOM 575 N N . SER A 1 72 ? 21.419 -6.427 -1.150 1.00 74.56 72 SER A N 1
ATOM 576 C CA . SER A 1 72 ? 22.608 -6.415 -1.999 1.00 74.56 72 SER A CA 1
ATOM 577 C C . SER A 1 72 ? 23.546 -7.561 -1.651 1.00 74.56 72 SER A C 1
ATOM 579 O O . SER A 1 72 ? 23.555 -8.050 -0.521 1.00 74.56 72 SER A O 1
ATOM 581 N N . VAL A 1 73 ? 24.359 -7.953 -2.630 1.00 87.38 73 VAL A N 1
ATOM 582 C CA . VAL A 1 73 ? 25.465 -8.895 -2.462 1.00 87.38 73 VAL A CA 1
ATOM 583 C C . VAL A 1 73 ? 26.692 -8.304 -3.146 1.00 87.38 73 VAL A C 1
ATOM 585 O O . VAL A 1 73 ? 26.659 -8.048 -4.350 1.00 87.38 73 VAL A O 1
ATOM 588 N N . ASP A 1 74 ? 27.775 -8.122 -2.402 1.00 86.81 74 ASP A N 1
ATOM 589 C CA . ASP A 1 74 ? 29.099 -7.812 -2.939 1.00 86.81 74 ASP A CA 1
ATOM 590 C C . ASP A 1 74 ? 30.113 -8.889 -2.552 1.00 86.81 74 ASP A C 1
ATOM 592 O O . ASP A 1 74 ? 29.910 -9.682 -1.631 1.00 86.81 74 ASP A O 1
ATOM 596 N N . ARG A 1 75 ? 31.193 -8.969 -3.331 1.00 96.56 75 ARG A N 1
ATOM 597 C CA . ARG A 1 75 ? 32.237 -9.985 -3.188 1.00 96.56 75 ARG A CA 1
ATOM 598 C C . ARG A 1 75 ? 33.592 -9.301 -3.144 1.00 96.56 75 ARG A C 1
ATOM 600 O O . ARG A 1 75 ? 33.911 -8.518 -4.036 1.00 96.56 75 ARG A O 1
ATOM 607 N N . THR A 1 76 ? 34.387 -9.618 -2.129 1.00 96.88 76 THR A N 1
ATOM 608 C CA . THR A 1 76 ? 35.704 -9.020 -1.904 1.00 96.88 76 THR A CA 1
ATOM 609 C C . THR A 1 76 ? 36.777 -10.102 -1.857 1.00 96.88 76 THR A C 1
ATOM 611 O O . THR A 1 76 ? 36.828 -10.905 -0.924 1.00 96.88 76 THR A O 1
ATOM 614 N N . ASN A 1 77 ? 37.677 -10.085 -2.844 1.00 97.38 77 ASN A N 1
ATOM 615 C CA . ASN A 1 77 ? 38.890 -10.899 -2.837 1.00 97.38 77 ASN A CA 1
ATOM 616 C C . ASN A 1 77 ? 39.945 -10.233 -1.946 1.00 97.38 77 ASN A C 1
ATOM 618 O O . ASN A 1 77 ? 40.634 -9.305 -2.376 1.00 97.38 77 ASN A O 1
ATOM 622 N N . ASN A 1 78 ? 40.043 -10.676 -0.697 1.00 97.25 78 ASN A N 1
ATOM 623 C CA . ASN A 1 78 ? 41.038 -10.180 0.244 1.00 97.25 78 ASN A CA 1
ATOM 624 C C . ASN A 1 78 ? 41.369 -11.281 1.255 1.00 97.25 78 ASN A C 1
ATOM 626 O O . ASN A 1 78 ? 40.643 -11.487 2.224 1.00 97.25 78 ASN A O 1
ATOM 630 N N . GLU A 1 79 ? 42.476 -11.987 1.020 1.00 95.62 79 GLU A N 1
ATOM 631 C CA . GLU A 1 79 ? 42.890 -13.144 1.823 1.00 95.62 79 GLU A CA 1
ATOM 632 C C . GLU A 1 79 ? 43.154 -12.785 3.292 1.00 95.62 79 GLU A C 1
ATOM 634 O O . GLU A 1 79 ? 42.849 -13.569 4.194 1.00 95.62 79 GLU A O 1
ATOM 639 N N . GLU A 1 80 ? 43.672 -11.584 3.555 1.00 95.44 80 GLU A N 1
ATOM 640 C CA . GLU A 1 80 ? 43.905 -11.118 4.917 1.00 95.44 80 GLU A CA 1
ATOM 641 C C . GLU A 1 80 ? 42.584 -10.896 5.658 1.00 95.44 80 GLU A C 1
ATOM 643 O O . GLU A 1 80 ? 42.430 -11.333 6.796 1.00 95.44 80 GLU A O 1
ATOM 648 N N . TRP A 1 81 ? 41.616 -10.230 5.037 1.00 96.38 81 TRP A N 1
ATOM 649 C CA . TRP A 1 81 ? 40.324 -9.989 5.673 1.00 96.38 81 TRP A CA 1
ATOM 650 C C . TRP A 1 81 ? 39.511 -11.273 5.795 1.00 96.38 81 TRP A C 1
ATOM 652 O O . TRP A 1 81 ? 38.909 -11.513 6.841 1.00 96.38 81 TRP A O 1
ATOM 662 N N . PHE A 1 82 ? 39.547 -12.114 4.759 1.00 97.31 82 PHE A N 1
ATOM 663 C CA . PHE A 1 82 ? 38.871 -13.400 4.743 1.00 97.31 82 PHE A CA 1
ATOM 664 C C . PHE A 1 82 ? 39.335 -14.286 5.899 1.00 97.31 82 PHE A C 1
ATOM 666 O O . PHE A 1 82 ? 38.485 -14.758 6.638 1.00 97.31 82 PHE A O 1
ATOM 673 N N . ASN A 1 83 ? 40.643 -14.473 6.108 1.00 94.94 83 ASN A N 1
ATOM 674 C CA . ASN A 1 83 ? 41.156 -15.375 7.150 1.00 94.94 83 ASN A CA 1
ATOM 675 C C . ASN A 1 83 ? 41.119 -14.797 8.574 1.00 94.94 83 ASN A C 1
ATOM 677 O O . ASN A 1 83 ? 41.286 -15.539 9.540 1.00 94.94 83 ASN A O 1
ATOM 681 N N . ASN A 1 84 ? 40.938 -13.481 8.723 1.00 93.25 84 ASN A N 1
ATOM 682 C CA . ASN A 1 84 ? 41.105 -12.789 10.002 1.00 93.25 84 ASN A CA 1
ATOM 683 C C . ASN A 1 84 ? 39.884 -11.940 10.369 1.00 93.25 84 ASN A C 1
ATOM 685 O O . ASN A 1 84 ? 40.027 -10.809 10.837 1.00 93.25 84 ASN A O 1
ATOM 689 N N . CYS A 1 85 ? 38.682 -12.481 10.169 1.00 91.44 85 CYS A N 1
ATOM 690 C CA . CYS A 1 85 ? 37.453 -11.692 10.183 1.00 91.44 85 CYS A CA 1
ATOM 691 C C . CYS A 1 85 ? 37.227 -10.887 11.470 1.00 91.44 85 CYS A C 1
ATOM 693 O O . CYS A 1 85 ? 37.006 -9.677 11.422 1.00 91.44 85 CYS A O 1
ATOM 695 N N . LYS A 1 86 ? 37.375 -11.530 12.636 1.00 92.25 86 LYS A N 1
ATOM 696 C CA . LYS A 1 86 ? 37.196 -10.874 13.940 1.00 92.25 86 LYS A CA 1
ATOM 697 C C . LYS A 1 86 ? 38.270 -9.822 14.224 1.00 92.25 86 LYS A C 1
ATOM 699 O O . LYS A 1 86 ? 37.941 -8.711 14.632 1.00 92.25 86 LYS A O 1
ATOM 704 N N . LEU A 1 87 ? 39.546 -10.121 13.956 1.00 92.56 87 LEU A N 1
ATOM 705 C CA . LEU A 1 87 ? 40.636 -9.156 14.166 1.00 92.56 87 LEU A CA 1
ATOM 706 C C . LEU A 1 87 ? 40.582 -7.973 13.195 1.00 92.56 87 LEU A C 1
ATOM 708 O O . LEU A 1 87 ? 40.960 -6.858 13.553 1.00 92.56 87 LEU A O 1
ATOM 712 N N . ARG A 1 88 ? 40.120 -8.195 11.961 1.00 94.50 88 ARG A N 1
ATOM 713 C CA . ARG A 1 88 ? 40.024 -7.163 10.920 1.00 94.50 88 ARG A CA 1
ATOM 714 C C . ARG A 1 88 ? 38.649 -6.496 10.855 1.00 94.50 88 ARG A C 1
ATOM 716 O O . ARG A 1 88 ? 38.467 -5.617 10.014 1.00 94.50 88 ARG A O 1
ATOM 723 N N . ARG A 1 89 ? 37.723 -6.810 11.774 1.00 92.75 89 ARG A N 1
ATOM 724 C CA . ARG A 1 89 ? 36.328 -6.325 11.765 1.00 92.75 89 ARG A CA 1
ATOM 725 C C . ARG A 1 89 ? 36.192 -4.818 11.562 1.00 92.75 89 ARG A C 1
ATOM 727 O O . ARG A 1 89 ? 35.352 -4.384 10.786 1.00 92.75 89 ARG A O 1
ATOM 734 N N . PHE A 1 90 ? 37.048 -4.016 12.201 1.00 91.75 90 PHE A N 1
ATOM 735 C CA . PHE A 1 90 ? 37.011 -2.558 12.064 1.00 91.75 90 PHE A CA 1
ATOM 736 C C . PHE A 1 90 ? 37.292 -2.108 10.623 1.00 91.75 90 PHE A C 1
ATOM 738 O O . PHE A 1 90 ? 36.583 -1.261 10.089 1.00 91.75 90 PHE A O 1
ATOM 745 N N . PHE A 1 91 ? 38.308 -2.690 9.982 1.00 95.00 91 PHE A N 1
ATOM 746 C CA . PHE A 1 91 ? 38.684 -2.348 8.611 1.00 95.00 91 PHE A CA 1
ATOM 747 C C . PHE A 1 91 ? 37.646 -2.846 7.607 1.00 95.00 91 PHE A C 1
ATOM 749 O O . PHE A 1 91 ? 37.264 -2.094 6.717 1.00 95.00 91 PHE A O 1
ATOM 756 N N . ILE A 1 92 ? 37.152 -4.073 7.799 1.00 95.31 92 ILE A N 1
ATOM 757 C CA . ILE A 1 92 ? 36.131 -4.682 6.941 1.00 95.31 92 ILE A CA 1
ATOM 758 C C . ILE A 1 92 ? 34.845 -3.849 6.980 1.00 95.31 92 ILE A C 1
ATOM 760 O O . ILE A 1 92 ? 34.384 -3.385 5.939 1.00 95.31 92 ILE A O 1
ATOM 764 N N . ARG A 1 93 ? 34.298 -3.590 8.177 1.00 93.81 93 ARG A N 1
ATOM 765 C CA . ARG A 1 93 ? 33.030 -2.860 8.331 1.00 93.81 93 ARG A CA 1
ATOM 766 C C . ARG A 1 93 ? 33.129 -1.414 7.851 1.00 93.81 93 ARG A C 1
ATOM 768 O O . ARG A 1 93 ? 32.204 -0.911 7.225 1.00 93.81 93 ARG A O 1
ATOM 775 N N . ARG A 1 94 ? 34.275 -0.760 8.066 1.00 91.00 94 ARG A N 1
ATOM 776 C CA . ARG A 1 94 ? 34.526 0.592 7.550 1.00 91.00 94 ARG A CA 1
ATOM 777 C C . ARG A 1 94 ? 34.606 0.642 6.023 1.00 91.00 94 ARG A C 1
ATOM 779 O O . ARG A 1 94 ? 34.221 1.653 5.447 1.00 91.00 94 ARG A O 1
ATOM 786 N N . ALA A 1 95 ? 35.160 -0.389 5.388 1.00 91.94 95 ALA A N 1
ATOM 787 C CA . ALA A 1 95 ? 35.355 -0.411 3.943 1.00 91.94 95 ALA A CA 1
ATOM 788 C C . ALA A 1 95 ? 34.093 -0.825 3.178 1.00 91.94 95 ALA A C 1
ATOM 790 O O . ALA A 1 95 ? 33.843 -0.289 2.102 1.00 91.94 95 ALA A O 1
ATOM 791 N N . LEU A 1 96 ? 33.333 -1.780 3.715 1.00 92.38 96 LEU A N 1
ATOM 792 C CA . LEU A 1 96 ? 32.252 -2.442 2.985 1.00 92.38 96 LEU A CA 1
ATOM 793 C C . LEU A 1 96 ? 30.853 -2.078 3.498 1.00 92.38 96 LEU A C 1
ATOM 795 O O . LEU A 1 96 ? 29.903 -2.150 2.728 1.00 92.38 96 LEU A O 1
ATOM 799 N N . GLY A 1 97 ? 30.717 -1.661 4.761 1.00 88.81 97 GLY A N 1
ATOM 800 C CA . GLY A 1 97 ? 29.415 -1.454 5.392 1.00 88.81 97 GLY A CA 1
ATOM 801 C C . GLY A 1 97 ? 28.532 -0.444 4.655 1.00 88.81 97 GLY A C 1
ATOM 802 O O . GLY A 1 97 ? 28.901 0.714 4.449 1.00 88.81 97 GLY A O 1
ATOM 803 N N . ILE A 1 98 ? 27.322 -0.873 4.308 1.00 83.12 98 ILE A N 1
ATOM 804 C CA . ILE A 1 98 ? 26.291 -0.071 3.656 1.00 83.12 98 ILE A CA 1
ATOM 805 C C . ILE A 1 98 ? 25.321 0.424 4.723 1.00 83.12 98 ILE A C 1
ATOM 807 O O . ILE A 1 98 ? 24.647 -0.369 5.372 1.00 83.12 98 ILE A O 1
ATOM 811 N N . SER A 1 99 ? 25.241 1.747 4.894 1.00 84.81 99 SER A N 1
ATOM 812 C CA . SER A 1 99 ? 24.248 2.446 5.728 1.00 84.81 99 SER A CA 1
ATOM 813 C C . SER A 1 99 ? 23.829 1.682 7.004 1.00 84.81 99 SER A C 1
ATOM 815 O O . SER A 1 99 ? 22.674 1.261 7.087 1.00 84.81 99 SER A O 1
ATOM 817 N N . PRO A 1 100 ? 24.708 1.529 8.019 1.00 89.06 100 PRO A N 1
ATOM 818 C CA . PRO A 1 100 ? 24.424 0.712 9.211 1.00 89.06 100 PRO A CA 1
ATOM 819 C C . PRO A 1 100 ? 23.167 1.110 9.993 1.00 89.06 100 PRO A C 1
ATOM 821 O O . PRO A 1 100 ? 22.642 0.324 10.776 1.00 89.06 100 PRO A O 1
ATOM 824 N N . ALA A 1 101 ? 22.673 2.333 9.786 1.00 81.50 101 ALA A N 1
ATOM 825 C CA . ALA A 1 101 ? 21.398 2.783 10.322 1.00 81.50 101 ALA A CA 1
ATOM 826 C C . ALA A 1 101 ? 20.208 1.992 9.748 1.00 81.50 101 ALA A C 1
ATOM 828 O O . ALA A 1 101 ? 19.323 1.609 10.493 1.00 81.50 101 ALA A O 1
ATOM 829 N N . THR A 1 102 ? 20.215 1.692 8.445 1.00 83.38 102 THR A N 1
ATOM 830 C CA . THR A 1 102 ? 19.054 1.167 7.699 1.00 83.38 102 THR A CA 1
ATOM 831 C C . THR A 1 102 ? 19.265 -0.227 7.106 1.00 83.38 102 THR A C 1
ATOM 833 O O . THR A 1 102 ? 18.421 -0.709 6.354 1.00 83.38 102 THR A O 1
ATOM 836 N N . THR A 1 103 ? 20.418 -0.856 7.348 1.00 86.62 103 THR A N 1
ATOM 837 C CA . THR A 1 103 ? 20.794 -2.135 6.724 1.00 86.62 103 THR A CA 1
ATOM 838 C C . THR A 1 103 ? 21.565 -3.014 7.704 1.00 86.62 103 THR A C 1
ATOM 840 O O . THR A 1 103 ? 22.544 -2.579 8.316 1.00 86.62 103 THR A O 1
ATOM 843 N N . LEU A 1 104 ? 21.148 -4.274 7.810 1.00 97.19 104 LEU A N 1
ATOM 844 C CA . LEU A 1 104 ? 21.883 -5.326 8.495 1.00 97.19 104 LEU A CA 1
ATOM 845 C C . LEU A 1 104 ? 23.034 -5.781 7.590 1.00 97.19 104 LEU A C 1
ATOM 847 O O . LEU A 1 104 ? 22.829 -6.447 6.578 1.00 97.19 104 LEU A O 1
ATOM 851 N N . ASN A 1 105 ? 24.253 -5.384 7.939 1.00 97.56 105 ASN A N 1
ATOM 852 C CA . ASN A 1 105 ? 25.451 -5.748 7.190 1.00 97.56 105 ASN A CA 1
ATOM 853 C C . ASN A 1 105 ? 25.968 -7.101 7.686 1.00 97.56 105 ASN A C 1
ATOM 855 O O . ASN A 1 105 ? 26.352 -7.214 8.856 1.00 97.56 105 ASN A O 1
ATOM 859 N N . VAL A 1 106 ? 25.975 -8.104 6.805 1.00 98.56 106 VAL A N 1
ATOM 860 C CA . VAL A 1 106 ? 26.387 -9.477 7.115 1.00 98.56 106 VAL A CA 1
ATOM 861 C C . VAL A 1 106 ? 27.633 -9.845 6.317 1.00 98.56 106 VAL A C 1
ATOM 863 O O . VAL A 1 106 ? 27.634 -9.779 5.091 1.00 98.56 106 VAL A O 1
ATOM 866 N N . TYR A 1 107 ? 28.695 -10.248 7.008 1.00 98.38 107 TYR A N 1
ATOM 867 C CA . TYR A 1 107 ? 30.004 -10.550 6.428 1.00 98.38 107 TYR A CA 1
ATOM 868 C C . TYR A 1 107 ? 30.272 -12.053 6.485 1.00 98.38 107 TYR A C 1
ATOM 870 O O . TYR A 1 107 ? 30.250 -12.633 7.570 1.00 98.38 107 TYR A O 1
ATOM 878 N N . THR A 1 108 ? 30.564 -12.687 5.347 1.00 98.25 108 THR A N 1
ATOM 879 C CA . THR A 1 108 ? 30.944 -14.110 5.314 1.00 98.25 108 THR A CA 1
ATOM 880 C C . THR A 1 108 ? 32.453 -14.238 5.186 1.00 98.25 108 THR A C 1
ATOM 882 O O . THR A 1 108 ? 33.044 -13.718 4.238 1.00 98.25 108 THR A O 1
ATOM 885 N N . CYS A 1 109 ? 33.085 -14.928 6.127 1.00 96.75 109 CYS A N 1
ATOM 886 C CA . CYS A 1 109 ? 34.540 -14.951 6.258 1.00 96.75 109 CYS A CA 1
ATOM 887 C C . CYS A 1 109 ? 35.006 -16.164 7.079 1.00 96.75 109 CYS A C 1
ATOM 889 O O . CYS A 1 109 ? 34.206 -17.007 7.471 1.00 96.75 109 CYS A O 1
ATOM 891 N N . GLN A 1 110 ? 36.307 -16.286 7.310 1.00 95.12 110 GLN A N 1
ATOM 892 C CA . GLN A 1 110 ? 36.947 -17.294 8.149 1.00 95.12 110 GLN A CA 1
ATOM 893 C C . GLN A 1 110 ? 37.470 -16.626 9.437 1.00 95.12 110 GLN A C 1
ATOM 895 O O . GLN A 1 110 ? 37.889 -15.463 9.454 1.00 95.12 110 GLN A O 1
ATOM 900 N N . PHE A 1 111 ? 37.437 -17.375 10.535 1.00 93.81 111 PHE A N 1
ATOM 901 C CA . PHE A 1 111 ? 37.943 -16.946 11.835 1.00 93.81 111 PHE A CA 1
ATOM 902 C C . PHE A 1 111 ? 39.272 -17.643 12.125 1.00 93.81 111 PHE A C 1
ATOM 904 O O . PHE A 1 111 ? 39.500 -18.773 11.693 1.00 93.81 111 PHE A O 1
ATOM 911 N N . GLN A 1 112 ? 40.159 -16.943 12.833 1.00 90.75 112 GLN A N 1
ATOM 912 C CA . GLN A 1 112 ? 41.471 -17.478 13.205 1.00 90.75 112 GLN A CA 1
ATOM 913 C C . GLN A 1 112 ? 41.365 -18.526 14.309 1.00 90.75 112 GLN A C 1
ATOM 915 O O . GLN A 1 112 ? 42.070 -19.529 14.276 1.00 90.75 112 GLN A O 1
ATOM 920 N N . ASP A 1 113 ? 40.509 -18.256 15.296 1.00 88.12 113 ASP A N 1
ATOM 921 C CA . ASP A 1 113 ? 40.202 -19.191 16.366 1.00 88.12 113 ASP A CA 1
ATOM 922 C C . ASP A 1 113 ? 39.179 -20.205 15.834 1.00 88.12 113 ASP A C 1
ATOM 924 O O . ASP A 1 113 ? 38.080 -19.793 15.453 1.00 88.12 113 ASP A O 1
ATOM 928 N N . PRO A 1 114 ? 39.514 -21.507 15.776 1.00 83.31 114 PRO A N 1
ATOM 929 C CA . PRO A 1 114 ? 38.600 -22.528 15.277 1.00 83.31 114 PRO A CA 1
ATOM 930 C C . PRO A 1 114 ? 37.357 -22.717 16.159 1.00 83.31 114 PRO A C 1
ATOM 932 O O . PRO A 1 114 ? 36.403 -23.338 15.702 1.00 83.31 114 PRO A O 1
ATOM 935 N N . LEU A 1 115 ? 37.355 -22.197 17.393 1.00 85.56 115 LEU A N 1
ATOM 936 C CA . LEU A 1 115 ? 36.207 -22.233 18.304 1.00 85.56 115 LEU A CA 1
ATOM 937 C C . LEU A 1 115 ? 35.241 -21.058 18.099 1.00 85.56 115 LEU A C 1
ATOM 939 O O . LEU A 1 115 ? 34.184 -21.019 18.722 1.00 85.56 115 LEU A O 1
ATOM 943 N N . VAL A 1 116 ? 35.586 -20.091 17.244 1.00 89.44 116 VAL A N 1
ATOM 944 C CA . VAL A 1 116 ? 34.749 -18.922 16.967 1.00 89.44 116 VAL A CA 1
ATOM 945 C C . VAL A 1 116 ? 34.226 -19.008 15.544 1.00 89.44 116 VAL A C 1
ATOM 947 O O . VAL A 1 116 ? 34.997 -18.994 14.588 1.00 89.44 116 VAL A O 1
ATOM 950 N N . ILE A 1 117 ? 32.905 -19.043 15.399 1.00 93.06 117 ILE A N 1
ATOM 951 C CA . ILE A 1 117 ? 32.241 -19.087 14.090 1.00 93.06 117 ILE A CA 1
ATOM 952 C C . ILE A 1 117 ? 31.431 -17.823 13.778 1.00 93.06 117 ILE A C 1
ATOM 954 O O . ILE A 1 117 ? 30.945 -17.693 12.654 1.00 93.06 117 ILE A O 1
ATOM 958 N N . GLY A 1 118 ? 31.346 -16.868 14.708 1.00 95.44 118 GLY A N 1
ATOM 959 C CA . GLY A 1 118 ? 30.595 -15.628 14.529 1.00 95.44 118 GLY A CA 1
ATOM 960 C C . GLY A 1 118 ? 31.097 -14.444 15.373 1.00 95.44 118 GLY A C 1
ATOM 961 O O . GLY A 1 118 ? 31.927 -14.59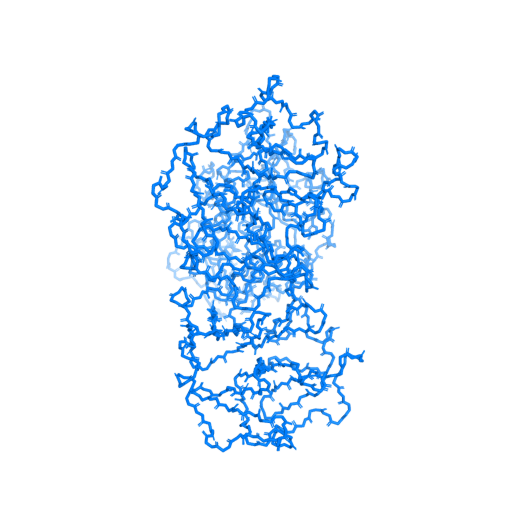2 16.278 1.00 95.44 118 GLY A O 1
ATOM 962 N N . ASP A 1 119 ? 30.681 -13.233 14.987 1.00 96.00 119 ASP A N 1
ATOM 963 C CA . ASP A 1 119 ? 30.867 -11.983 15.745 1.00 96.00 119 ASP A CA 1
ATOM 964 C C . ASP A 1 119 ? 29.774 -10.963 15.389 1.00 96.00 119 ASP A C 1
ATOM 966 O O . ASP A 1 119 ? 29.748 -10.412 14.282 1.00 96.00 119 ASP A O 1
ATOM 970 N N . ALA A 1 120 ? 28.926 -10.642 16.360 1.00 96.81 120 ALA A N 1
ATOM 971 C CA . ALA A 1 120 ? 27.924 -9.590 16.271 1.00 96.81 120 ALA A CA 1
ATOM 972 C C . ALA A 1 120 ? 28.220 -8.397 17.186 1.00 96.81 120 ALA A C 1
ATOM 974 O O . ALA A 1 120 ? 28.923 -8.475 18.195 1.00 96.81 120 ALA A O 1
ATOM 975 N N . THR A 1 121 ? 27.650 -7.247 16.827 1.00 95.94 121 THR A N 1
ATOM 976 C CA . THR A 1 121 ? 27.711 -6.029 17.648 1.00 95.94 121 THR A CA 1
ATOM 977 C C . THR A 1 121 ? 26.359 -5.771 18.281 1.00 95.94 121 THR A C 1
ATOM 979 O O . THR A 1 121 ? 25.404 -5.497 17.559 1.00 95.94 121 THR A O 1
ATOM 982 N N . PHE A 1 122 ? 26.299 -5.814 19.613 1.00 97.56 122 PHE A N 1
ATOM 983 C CA . PHE A 1 122 ? 25.094 -5.473 20.371 1.00 97.56 122 PHE A CA 1
ATOM 984 C C . PHE A 1 122 ? 24.548 -4.085 19.994 1.00 97.56 122 PHE A C 1
ATOM 986 O O . PHE A 1 122 ? 25.332 -3.169 19.713 1.00 97.56 122 PHE A O 1
ATOM 993 N N . PRO A 1 123 ? 23.220 -3.891 20.041 1.00 96.44 123 PRO A N 1
ATOM 994 C CA . PRO A 1 123 ? 22.586 -2.718 19.454 1.00 96.44 123 PRO A CA 1
ATOM 995 C C . PRO A 1 123 ? 22.919 -1.412 20.194 1.00 96.44 123 PRO A C 1
ATOM 997 O O . PRO A 1 123 ? 22.985 -0.369 19.556 1.00 96.44 123 PRO A O 1
ATOM 1000 N N . TRP A 1 124 ? 23.220 -1.461 21.496 1.00 96.06 124 TRP A N 1
ATOM 1001 C CA . TRP A 1 124 ? 23.595 -0.294 22.313 1.00 96.06 124 TRP A CA 1
ATOM 1002 C C . TRP A 1 124 ? 25.094 0.049 22.303 1.00 96.06 124 TRP A C 1
ATOM 1004 O O . TRP A 1 124 ? 25.518 0.973 22.997 1.00 96.06 124 TRP A O 1
ATOM 1014 N N . ARG A 1 125 ? 25.936 -0.716 21.592 1.00 94.75 125 ARG A N 1
ATOM 1015 C CA . ARG A 1 125 ? 27.402 -0.539 21.651 1.00 94.75 125 ARG A CA 1
ATOM 1016 C C . ARG A 1 125 ? 27.909 0.700 20.928 1.00 94.75 125 ARG A C 1
ATOM 1018 O O . ARG A 1 125 ? 29.023 1.134 21.209 1.00 94.75 125 ARG A O 1
ATOM 1025 N N . ASP A 1 126 ? 27.125 1.230 20.007 1.00 93.00 126 ASP A N 1
ATOM 1026 C CA . ASP A 1 126 ? 27.452 2.397 19.204 1.00 93.00 126 ASP A CA 1
ATOM 1027 C C . ASP A 1 126 ? 26.140 3.092 18.816 1.00 93.00 126 ASP A C 1
ATOM 1029 O O . ASP A 1 126 ? 25.046 2.583 19.076 1.00 93.00 126 ASP A O 1
ATOM 1033 N N . ILE A 1 127 ? 26.231 4.276 18.224 1.00 91.25 127 ILE A N 1
ATOM 1034 C CA . ILE A 1 127 ? 25.056 4.920 17.644 1.00 91.25 127 ILE A CA 1
ATOM 1035 C C . ILE A 1 127 ? 24.570 4.097 16.443 1.00 91.25 127 ILE A C 1
ATOM 1037 O O . ILE A 1 127 ? 25.382 3.665 15.634 1.00 91.25 127 ILE A O 1
ATOM 1041 N N . GLU A 1 128 ? 23.259 4.030 16.196 1.00 87.69 128 GLU A N 1
ATOM 1042 C CA . GLU A 1 128 ? 22.787 4.591 14.932 1.00 87.69 128 GLU A CA 1
ATOM 1043 C C . GLU A 1 128 ? 23.498 4.131 13.633 1.00 87.69 128 GLU A C 1
ATOM 1045 O O . GLU A 1 128 ? 23.587 2.981 13.204 1.00 87.69 128 GLU A O 1
ATOM 1050 N N . SER A 1 129 ? 24.089 5.131 12.999 1.00 85.94 129 SER A N 1
ATOM 1051 C CA . SER A 1 129 ? 24.922 5.036 11.809 1.00 85.94 129 SER A CA 1
ATOM 1052 C C . SER A 1 129 ? 26.361 4.559 12.063 1.00 85.94 129 SER A C 1
ATOM 1054 O O . SER A 1 129 ? 27.199 4.685 11.171 1.00 85.94 129 SER A O 1
ATOM 1056 N N . GLY A 1 130 ? 26.681 4.083 13.266 1.00 86.81 130 GLY A N 1
ATOM 1057 C CA . GLY A 1 130 ? 28.015 3.666 13.681 1.00 86.81 130 GLY A CA 1
ATOM 1058 C C . GLY A 1 130 ? 28.547 2.532 12.810 1.00 86.81 130 GLY A C 1
ATOM 1059 O O . GLY A 1 130 ? 27.877 1.526 12.577 1.00 86.81 130 GLY A O 1
ATOM 1060 N N . LEU A 1 131 ? 29.776 2.682 12.317 1.00 87.00 131 LEU A N 1
ATOM 1061 C CA . LEU A 1 131 ? 30.402 1.701 11.421 1.00 87.00 131 LEU A CA 1
ATOM 1062 C C . LEU A 1 131 ? 30.803 0.408 12.141 1.00 87.00 131 LEU A C 1
ATOM 1064 O O . LEU A 1 131 ? 31.222 -0.549 11.497 1.00 87.00 131 LEU A O 1
ATOM 1068 N N . SER A 1 132 ? 30.712 0.367 13.471 1.00 88.25 132 SER A N 1
ATOM 1069 C CA . SER A 1 132 ? 30.963 -0.855 14.226 1.00 88.25 132 SER A CA 1
ATOM 1070 C C . SER A 1 132 ? 29.850 -1.887 14.045 1.00 88.25 132 SER A C 1
ATOM 1072 O O . SER A 1 132 ? 30.117 -3.071 14.220 1.00 88.25 132 SER A O 1
ATOM 1074 N N . HIS A 1 133 ? 28.642 -1.485 13.648 1.00 94.62 133 HIS A N 1
ATOM 1075 C CA . HIS A 1 133 ? 27.507 -2.391 13.528 1.00 94.62 133 HIS A CA 1
ATOM 1076 C C . HIS A 1 133 ? 27.647 -3.392 12.376 1.00 94.62 133 HIS A C 1
ATOM 1078 O O . HIS A 1 133 ? 28.031 -3.055 11.256 1.00 94.62 133 HIS A O 1
ATOM 1084 N N . GLY A 1 134 ? 27.283 -4.640 12.660 1.00 95.62 134 GLY A N 1
ATOM 1085 C CA . GLY A 1 134 ? 27.224 -5.721 11.687 1.00 95.62 134 GLY A CA 1
ATOM 1086 C C . GLY A 1 134 ? 27.337 -7.088 12.346 1.00 95.62 134 GLY A C 1
ATOM 1087 O O . GLY A 1 134 ? 27.651 -7.193 13.536 1.00 95.62 134 GLY A O 1
ATOM 1088 N N . VAL A 1 135 ? 27.110 -8.112 11.533 1.00 98.31 135 VAL A N 1
ATOM 1089 C CA . VAL A 1 135 ? 27.191 -9.529 11.892 1.00 98.31 135 VAL A CA 1
ATOM 1090 C C . VAL A 1 135 ? 28.223 -10.193 10.989 1.00 98.31 135 VAL A C 1
ATOM 1092 O O . VAL A 1 135 ? 28.145 -10.074 9.773 1.00 98.31 135 VAL A O 1
ATOM 1095 N N . ALA A 1 136 ? 29.214 -10.865 11.557 1.00 98.06 136 ALA A N 1
ATOM 1096 C CA . ALA A 1 136 ? 30.143 -11.703 10.810 1.00 98.06 136 ALA A CA 1
ATOM 1097 C C . ALA A 1 136 ? 29.845 -13.172 11.103 1.00 98.06 136 ALA A C 1
ATOM 1099 O O . ALA A 1 136 ? 29.679 -13.531 12.264 1.00 98.06 136 ALA A O 1
ATOM 1100 N N . ILE A 1 137 ? 29.812 -14.004 10.064 1.00 98.19 137 ILE A N 1
ATOM 1101 C CA . ILE A 1 137 ? 29.564 -15.445 10.170 1.00 98.19 137 ILE A CA 1
ATOM 1102 C C . ILE A 1 137 ? 30.608 -16.238 9.395 1.00 98.19 137 ILE A C 1
ATOM 1104 O O . ILE A 1 137 ? 31.162 -15.783 8.384 1.00 98.19 137 ILE A O 1
ATOM 1108 N N . HIS A 1 138 ? 30.870 -17.452 9.863 1.00 97.88 138 HIS A N 1
ATOM 1109 C CA . HIS A 1 138 ? 31.793 -18.353 9.207 1.00 97.88 138 HIS A CA 1
ATOM 1110 C C . HIS A 1 138 ? 31.171 -18.867 7.901 1.00 97.88 138 HIS A C 1
ATOM 1112 O O . HIS A 1 138 ? 30.095 -19.450 7.899 1.00 97.88 138 HIS A O 1
ATOM 1118 N N . HIS A 1 139 ? 31.850 -18.695 6.764 1.00 97.38 139 HIS A N 1
ATOM 1119 C CA . HIS A 1 139 ? 31.297 -19.050 5.439 1.00 97.38 139 HIS A CA 1
ATOM 1120 C C . HIS A 1 139 ? 30.821 -20.513 5.333 1.00 97.38 139 HIS A C 1
ATOM 1122 O O . HIS A 1 139 ? 29.862 -20.814 4.629 1.00 97.38 139 HIS A O 1
ATOM 1128 N N . GLY A 1 140 ? 31.474 -21.419 6.065 1.00 97.12 140 GLY A N 1
ATOM 1129 C CA . GLY A 1 140 ? 31.143 -22.842 6.102 1.00 97.12 140 GLY A CA 1
ATOM 1130 C C . GLY A 1 140 ? 29.870 -23.208 6.871 1.00 97.12 140 GLY A C 1
ATOM 1131 O O . GLY A 1 140 ? 29.473 -24.366 6.765 1.00 97.12 140 GLY A O 1
ATOM 1132 N N . THR A 1 141 ? 29.260 -22.274 7.615 1.00 97.62 141 THR A N 1
ATOM 1133 C CA . THR A 1 141 ? 28.032 -22.517 8.400 1.00 97.62 141 THR A CA 1
ATOM 1134 C C . THR A 1 141 ? 26.751 -22.148 7.660 1.00 97.62 141 THR A C 1
ATOM 1136 O O . THR A 1 141 ? 25.655 -22.378 8.154 1.00 97.62 141 THR A O 1
ATOM 1139 N N . LEU A 1 142 ? 26.867 -21.544 6.477 1.00 98.00 142 LEU A N 1
ATOM 1140 C CA . LEU A 1 142 ? 25.716 -21.302 5.611 1.00 98.00 142 LEU A CA 1
ATOM 1141 C C . LEU A 1 142 ? 25.063 -22.636 5.194 1.00 98.00 142 LEU A C 1
ATOM 1143 O O . LEU A 1 142 ? 25.777 -23.642 5.112 1.00 98.00 142 LEU A O 1
ATOM 1147 N N . PRO A 1 143 ? 23.760 -22.643 4.849 1.00 97.62 143 PRO A N 1
ATOM 1148 C CA . PRO A 1 143 ? 23.048 -23.820 4.362 1.00 97.62 143 PRO A CA 1
ATOM 1149 C C . PRO A 1 143 ? 23.822 -24.598 3.294 1.00 97.62 143 PRO A C 1
ATOM 1151 O O . PRO A 1 143 ? 24.176 -24.057 2.245 1.00 97.62 143 PRO A O 1
ATOM 1154 N N . GLY A 1 144 ? 24.112 -25.872 3.572 1.00 94.31 144 GLY A N 1
ATOM 1155 C CA . GLY A 1 144 ? 24.864 -26.752 2.666 1.00 94.31 144 GLY A CA 1
ATOM 1156 C C . GLY A 1 144 ? 26.380 -26.500 2.621 1.00 94.31 144 GLY A C 1
ATOM 1157 O O . GLY A 1 144 ? 27.071 -27.047 1.761 1.00 94.31 144 GLY A O 1
ATOM 1158 N N . GLY A 1 145 ? 26.908 -25.681 3.532 1.00 95.12 145 GLY A N 1
ATOM 1159 C CA . GLY A 1 145 ? 28.331 -25.390 3.688 1.00 95.12 145 GLY A CA 1
ATOM 1160 C C . GLY A 1 145 ? 29.161 -26.560 4.235 1.00 95.12 145 GLY A C 1
ATOM 1161 O O . GLY A 1 145 ? 28.660 -27.638 4.550 1.00 95.12 145 GLY A O 1
ATOM 1162 N N . ALA A 1 146 ? 30.476 -26.353 4.346 1.00 94.75 146 ALA A N 1
ATOM 1163 C CA . ALA A 1 146 ? 31.432 -27.414 4.681 1.00 94.75 146 ALA A CA 1
ATOM 1164 C C . ALA A 1 146 ? 31.455 -27.831 6.169 1.00 94.75 146 ALA A C 1
ATOM 1166 O O . ALA A 1 146 ? 32.046 -28.861 6.494 1.00 94.75 146 ALA A O 1
ATOM 1167 N N . MET A 1 147 ? 30.855 -27.056 7.081 1.00 94.12 147 MET A N 1
ATOM 1168 C CA . MET A 1 147 ? 30.824 -27.379 8.515 1.00 94.12 147 MET A CA 1
ATOM 1169 C C . MET A 1 147 ? 29.610 -28.247 8.843 1.00 94.12 147 MET A C 1
ATOM 1171 O O . MET A 1 147 ? 28.612 -27.747 9.333 1.00 94.12 147 MET A O 1
ATOM 1175 N N . VAL A 1 148 ? 29.698 -29.547 8.564 1.00 91.19 148 VAL A N 1
ATOM 1176 C CA . VAL A 1 148 ? 28.560 -30.493 8.531 1.00 91.19 148 VAL A CA 1
ATOM 1177 C C . VAL A 1 148 ? 27.629 -30.457 9.756 1.00 91.19 148 VAL A C 1
ATOM 1179 O O . VAL A 1 148 ? 26.438 -30.696 9.606 1.00 91.19 148 VAL A O 1
ATOM 1182 N N . THR A 1 149 ? 28.134 -30.172 10.957 1.00 91.38 149 THR A N 1
ATOM 1183 C CA . THR A 1 149 ? 27.310 -30.097 12.181 1.00 91.38 149 THR A CA 1
ATOM 1184 C C . THR A 1 149 ? 26.665 -28.727 12.424 1.00 91.38 149 THR A C 1
ATOM 1186 O O . THR A 1 149 ? 25.794 -28.618 13.278 1.00 91.38 149 THR A O 1
ATOM 1189 N N . HIS A 1 150 ? 27.076 -27.699 11.678 1.00 94.06 150 HIS A N 1
ATOM 1190 C CA . HIS A 1 150 ? 26.674 -26.296 11.846 1.00 94.06 150 HIS A CA 1
ATOM 1191 C C . HIS A 1 150 ? 26.367 -25.618 10.497 1.00 94.06 150 HIS A C 1
ATOM 1193 O O . HIS A 1 150 ? 26.638 -24.434 10.321 1.00 94.06 150 HIS A O 1
ATOM 1199 N N . ASN A 1 151 ? 25.937 -26.376 9.483 1.00 96.94 151 ASN A N 1
ATOM 1200 C CA . ASN A 1 151 ? 25.710 -25.881 8.120 1.00 96.94 151 ASN A CA 1
ATOM 1201 C C . ASN A 1 151 ? 24.225 -25.812 7.744 1.00 96.94 151 ASN A C 1
ATOM 1203 O O . ASN A 1 151 ? 23.900 -25.908 6.558 1.00 96.94 151 ASN A O 1
ATOM 1207 N N . LEU A 1 152 ? 23.328 -25.692 8.724 1.00 97.19 152 LEU A N 1
ATOM 1208 C CA . LEU A 1 152 ? 21.905 -25.431 8.497 1.00 97.19 152 LEU A CA 1
ATOM 1209 C C . LEU A 1 152 ? 21.587 -23.936 8.589 1.00 97.19 152 LEU A C 1
ATOM 1211 O O . LEU A 1 152 ? 20.511 -23.530 8.161 1.00 97.19 152 LEU A O 1
ATOM 1215 N N . GLY A 1 153 ? 22.540 -23.119 9.043 1.00 96.88 153 GLY A N 1
ATOM 1216 C CA . GLY A 1 153 ? 22.465 -21.661 9.025 1.00 96.88 153 GLY A CA 1
ATOM 1217 C C . GLY A 1 153 ? 22.147 -21.024 10.377 1.00 96.88 153 GLY A C 1
ATOM 1218 O O . GLY A 1 153 ? 21.930 -19.809 10.422 1.00 96.88 153 GLY A O 1
ATOM 1219 N N . ASP A 1 154 ? 22.147 -21.790 11.470 1.00 97.06 154 ASP A N 1
ATOM 1220 C CA . ASP A 1 154 ? 21.742 -21.281 12.788 1.00 97.06 154 ASP A CA 1
ATOM 1221 C C . ASP A 1 154 ? 22.814 -20.402 13.440 1.00 97.06 154 ASP A C 1
ATOM 1223 O O . ASP A 1 154 ? 22.485 -19.510 14.217 1.00 97.06 154 ASP A O 1
ATOM 1227 N N . ASN A 1 155 ? 24.077 -20.515 13.017 1.00 96.81 155 ASN A N 1
ATOM 1228 C CA . ASN A 1 155 ? 25.118 -19.536 13.355 1.00 96.81 155 ASN A CA 1
ATOM 1229 C C . ASN A 1 155 ? 24.684 -18.096 13.005 1.00 96.81 155 ASN A C 1
ATOM 1231 O O . ASN A 1 155 ? 24.813 -17.175 13.806 1.00 96.81 155 ASN A O 1
ATOM 1235 N N . ALA A 1 156 ? 24.097 -17.881 11.822 1.00 98.19 156 ALA A N 1
ATOM 1236 C CA . ALA A 1 156 ? 23.613 -16.549 11.462 1.00 98.19 156 ALA A CA 1
ATOM 1237 C C . ALA A 1 156 ? 22.400 -16.124 12.302 1.00 98.19 156 ALA A C 1
ATOM 1239 O O . ALA A 1 156 ? 22.272 -14.944 12.618 1.00 98.19 156 ALA A O 1
ATOM 1240 N N . VAL A 1 157 ? 21.528 -17.065 12.676 1.00 98.50 157 VAL A N 1
ATOM 1241 C CA . VAL A 1 157 ? 20.388 -16.808 13.569 1.00 98.50 157 VAL A CA 1
ATOM 1242 C C . VAL A 1 157 ? 20.884 -16.340 14.941 1.00 98.50 157 VAL A C 1
ATOM 1244 O O . VAL A 1 157 ? 20.430 -15.304 15.429 1.00 98.50 157 VAL A O 1
ATOM 1247 N N . HIS A 1 158 ? 21.863 -17.046 15.507 1.00 98.00 158 HIS A N 1
ATOM 1248 C CA . HIS A 1 158 ? 22.508 -16.738 16.783 1.00 98.00 158 HIS A CA 1
ATOM 1249 C C . HIS A 1 158 ? 23.132 -15.336 16.789 1.00 98.00 158 HIS A C 1
ATOM 1251 O O . HIS A 1 158 ? 22.830 -14.499 17.642 1.00 98.00 158 HIS A O 1
ATOM 1257 N N . GLU A 1 159 ? 23.961 -15.031 15.790 1.00 98.38 159 GLU A N 1
ATOM 1258 C CA . GLU A 1 159 ? 24.638 -13.735 15.713 1.00 98.38 159 GLU A CA 1
ATOM 1259 C C . GLU A 1 159 ? 23.660 -12.575 15.461 1.00 98.38 159 GLU A C 1
ATOM 1261 O O . GLU A 1 159 ? 23.835 -11.473 15.989 1.00 98.38 159 GLU A O 1
ATOM 1266 N N . VAL A 1 160 ? 22.584 -12.803 14.702 1.00 98.56 160 VAL A N 1
ATOM 1267 C CA . VAL A 1 160 ? 21.511 -11.806 14.561 1.00 98.56 160 VAL A CA 1
ATOM 1268 C C . VAL A 1 160 ? 20.759 -11.609 15.883 1.00 98.56 160 VAL A C 1
ATOM 1270 O O . VAL A 1 160 ? 20.407 -10.473 16.201 1.00 98.56 160 VAL A O 1
ATOM 1273 N N . GLY A 1 161 ? 20.591 -12.654 16.699 1.00 98.31 161 GLY A N 1
ATOM 1274 C CA . GLY A 1 161 ? 20.051 -12.546 18.058 1.00 98.31 161 GLY A CA 1
ATOM 1275 C C . GLY A 1 161 ? 20.871 -11.603 18.945 1.00 98.31 161 GLY A C 1
ATOM 1276 O O . GLY A 1 161 ? 20.319 -10.681 19.551 1.00 98.31 161 GLY A O 1
ATOM 1277 N N . HIS A 1 162 ? 22.202 -11.736 18.944 1.00 98.31 162 HIS A N 1
ATOM 1278 C CA . HIS A 1 162 ? 23.100 -10.783 19.614 1.00 98.31 162 HIS A CA 1
ATOM 1279 C C . HIS A 1 162 ? 22.991 -9.366 19.047 1.00 98.31 162 HIS A C 1
ATOM 1281 O O . HIS A 1 162 ? 22.931 -8.389 19.799 1.00 98.31 162 HIS A O 1
ATOM 1287 N N . TYR A 1 163 ? 22.945 -9.235 17.720 1.00 98.19 163 TYR A N 1
ATOM 1288 C CA . TYR A 1 163 ? 22.772 -7.944 17.056 1.00 98.19 163 TYR A CA 1
ATOM 1289 C C . TYR A 1 163 ? 21.450 -7.258 17.450 1.00 98.19 163 TYR A C 1
ATOM 1291 O O . TYR A 1 163 ? 21.382 -6.028 17.482 1.00 98.19 163 TYR A O 1
ATOM 1299 N N . PHE A 1 164 ? 20.425 -8.034 17.815 1.00 97.88 164 PHE A N 1
ATOM 1300 C CA . PHE A 1 164 ? 19.140 -7.553 18.334 1.00 97.88 164 PHE A CA 1
ATOM 1301 C C . PHE A 1 164 ? 19.057 -7.479 19.865 1.00 97.88 164 PHE A C 1
ATOM 1303 O O . PHE A 1 164 ? 18.024 -7.068 20.383 1.00 97.88 164 PHE A O 1
ATOM 1310 N N . GLY A 1 165 ? 20.138 -7.775 20.591 1.00 97.25 165 GLY A N 1
ATOM 1311 C CA . GLY A 1 165 ? 20.240 -7.510 22.030 1.00 97.25 165 GLY A CA 1
ATOM 1312 C C . GLY A 1 165 ? 20.148 -8.727 22.947 1.00 97.25 165 GLY A C 1
ATOM 1313 O O . GLY A 1 165 ? 20.159 -8.553 24.163 1.00 97.25 165 GLY A O 1
ATOM 1314 N N . LEU A 1 166 ? 20.085 -9.950 22.413 1.00 97.75 166 LEU A N 1
ATOM 1315 C CA . LEU A 1 166 ? 20.040 -11.155 23.245 1.00 97.75 166 LEU A CA 1
ATOM 1316 C C . LEU A 1 166 ? 21.417 -11.543 23.773 1.00 97.75 166 LEU A C 1
ATOM 1318 O O . LEU A 1 166 ? 22.396 -11.554 23.027 1.00 97.75 166 LEU A O 1
ATOM 1322 N N . PHE A 1 167 ? 21.485 -11.918 25.045 1.00 95.25 167 PHE A N 1
ATOM 1323 C CA . PHE A 1 167 ? 22.626 -12.633 25.607 1.00 95.25 167 PHE A CA 1
ATOM 1324 C C . PHE A 1 167 ? 22.476 -14.148 25.393 1.00 95.25 167 PHE A C 1
ATOM 1326 O O . PHE A 1 167 ? 21.449 -14.624 24.911 1.00 95.25 167 PHE A O 1
ATOM 1333 N N . HIS A 1 168 ? 23.523 -14.906 25.722 1.00 93.12 168 HIS A N 1
ATOM 1334 C CA . HIS A 1 168 ? 23.440 -16.366 25.801 1.00 93.12 168 HIS A CA 1
ATOM 1335 C C . HIS A 1 168 ? 22.542 -16.797 26.961 1.00 93.12 168 HIS A C 1
ATOM 1337 O O . HIS A 1 168 ? 22.609 -16.197 28.030 1.00 93.12 168 HIS A O 1
ATOM 1343 N N . VAL A 1 169 ? 21.773 -17.870 26.771 1.00 89.00 169 VAL A N 1
ATOM 1344 C CA . VAL A 1 169 ? 20.757 -18.355 27.730 1.00 89.00 169 VAL A CA 1
ATOM 1345 C C . VAL A 1 169 ? 21.295 -18.859 29.078 1.00 89.00 169 VAL A C 1
ATOM 1347 O O . VAL A 1 169 ? 20.549 -18.894 30.044 1.00 89.00 169 VAL A O 1
ATOM 1350 N N . CYS A 1 170 ? 22.575 -19.239 29.177 1.00 87.44 170 CYS A N 1
ATOM 1351 C CA . CYS A 1 170 ? 23.205 -19.672 30.441 1.00 87.44 170 CYS A CA 1
ATOM 1352 C C . CYS A 1 170 ? 24.136 -18.605 31.037 1.00 87.44 170 CYS A C 1
ATOM 1354 O O . CYS A 1 170 ? 25.077 -18.920 31.775 1.00 87.44 170 CYS A O 1
ATOM 1356 N N . LYS A 1 171 ? 23.949 -17.335 30.666 1.00 86.69 171 LYS A N 1
ATOM 1357 C CA . LYS A 1 171 ? 24.774 -16.248 31.190 1.00 86.69 171 LYS A CA 1
ATOM 1358 C C . LYS A 1 171 ? 24.582 -16.131 32.707 1.00 86.69 171 LYS A C 1
ATOM 1360 O O . LYS A 1 171 ? 23.464 -16.143 33.196 1.00 86.69 171 LYS A O 1
ATOM 1365 N N . GLY A 1 172 ? 25.691 -16.067 33.445 1.00 84.81 172 GLY A N 1
ATOM 1366 C CA . GLY A 1 172 ? 25.667 -16.046 34.912 1.00 84.81 172 GLY A CA 1
ATOM 1367 C C . GLY A 1 172 ? 25.505 -17.424 35.575 1.00 84.81 172 GLY A C 1
ATOM 1368 O O . GLY A 1 172 ? 25.566 -17.557 36.799 1.00 84.81 172 GLY A O 1
ATOM 1369 N N . GLY A 1 173 ? 25.359 -18.498 34.797 1.00 87.44 173 GLY A N 1
ATOM 1370 C CA . GLY A 1 173 ? 25.213 -19.837 35.356 1.00 87.44 173 GLY A CA 1
ATOM 1371 C C . GLY A 1 173 ? 23.968 -19.971 36.249 1.00 87.44 173 GLY A C 1
ATOM 1372 O O . GLY A 1 173 ? 22.989 -19.241 36.118 1.00 87.44 173 GLY A O 1
ATOM 1373 N N . CYS A 1 174 ? 24.014 -20.872 37.234 1.00 87.62 174 CYS A N 1
ATOM 1374 C CA . CYS A 1 174 ? 22.899 -21.016 38.175 1.00 87.62 174 CYS A CA 1
ATOM 1375 C C . CYS A 1 174 ? 22.781 -19.853 39.174 1.00 87.62 174 CYS A C 1
ATOM 1377 O O . CYS A 1 174 ? 21.683 -19.549 39.628 1.00 87.62 174 CYS A O 1
ATOM 1379 N N . PHE A 1 175 ? 23.885 -19.222 39.578 1.00 84.06 175 PHE A N 1
ATOM 1380 C CA . PHE A 1 175 ? 23.913 -18.459 40.835 1.00 84.06 175 PHE A CA 1
ATOM 1381 C C . PHE A 1 175 ? 24.363 -17.004 40.713 1.00 84.06 175 PHE A C 1
ATOM 1383 O O . PHE A 1 175 ? 24.274 -16.292 41.709 1.00 84.06 175 PHE A O 1
ATOM 1390 N N . ASP A 1 176 ? 24.835 -16.552 39.551 1.00 76.69 176 ASP A N 1
ATOM 1391 C CA . ASP A 1 176 ? 25.237 -15.153 39.384 1.00 76.69 176 ASP A CA 1
ATOM 1392 C C . ASP A 1 176 ? 24.007 -14.226 39.333 1.00 76.69 176 ASP A C 1
ATOM 1394 O O . ASP A 1 176 ? 22.892 -14.625 38.974 1.00 76.69 176 ASP A O 1
ATOM 1398 N N . GLU A 1 177 ? 24.204 -12.975 39.733 1.00 70.69 177 GLU A N 1
ATOM 1399 C CA . GLU A 1 177 ? 23.195 -11.920 39.638 1.00 70.69 177 GLU A CA 1
ATOM 1400 C C . GLU A 1 177 ? 23.097 -11.379 38.199 1.00 70.69 177 GLU A C 1
ATOM 1402 O O . GLU A 1 177 ? 22.024 -10.931 37.790 1.00 70.69 177 GLU A O 1
ATOM 1407 N N . GLU A 1 178 ? 24.175 -11.473 37.409 1.00 78.19 178 GLU A N 1
ATOM 1408 C CA . GLU A 1 178 ? 24.206 -11.076 35.994 1.00 78.19 178 GLU A CA 1
ATOM 1409 C C . GLU A 1 178 ? 23.661 -12.176 35.059 1.00 78.19 178 GLU A C 1
ATOM 1411 O O . GLU A 1 178 ? 24.411 -12.993 34.524 1.00 78.19 178 GLU A O 1
ATOM 1416 N N . ASP A 1 179 ? 22.345 -12.166 34.839 1.00 82.56 179 ASP A N 1
ATOM 1417 C CA . ASP A 1 179 ? 21.628 -13.095 33.946 1.00 82.56 179 ASP A CA 1
ATOM 1418 C C . ASP A 1 179 ? 21.624 -12.656 32.459 1.00 82.56 179 ASP A C 1
ATOM 1420 O O . ASP A 1 179 ? 22.245 -11.660 32.064 1.00 82.56 179 ASP A O 1
ATOM 1424 N N . ASP A 1 180 ? 20.881 -13.373 31.615 1.00 89.75 180 ASP A N 1
ATOM 1425 C CA . ASP A 1 180 ? 20.626 -13.053 30.204 1.00 89.75 180 ASP A CA 1
ATOM 1426 C C . ASP A 1 180 ? 19.584 -11.928 29.975 1.00 89.75 180 ASP A C 1
ATOM 1428 O O . ASP A 1 180 ? 19.325 -11.523 28.836 1.00 89.75 180 ASP A O 1
ATOM 1432 N N . GLU A 1 181 ? 19.035 -11.381 31.065 1.00 91.94 181 GLU A N 1
ATOM 1433 C CA . GLU A 1 181 ? 18.010 -10.329 31.109 1.00 91.94 181 GLU A CA 1
ATOM 1434 C C . GLU A 1 181 ? 16.671 -10.697 30.444 1.00 91.94 181 GLU A C 1
ATOM 1436 O O . GLU A 1 181 ? 15.909 -9.806 30.038 1.00 91.94 181 GLU A O 1
ATOM 1441 N N . VAL A 1 182 ? 16.356 -11.987 30.342 1.00 93.31 182 VAL A N 1
ATOM 1442 C CA . VAL A 1 182 ? 15.076 -12.486 29.848 1.00 93.31 182 VAL A CA 1
ATOM 1443 C C . VAL A 1 182 ? 14.397 -13.316 30.943 1.00 93.31 182 VAL A C 1
ATOM 1445 O O . VAL A 1 182 ? 14.968 -14.202 31.550 1.00 93.31 182 VAL A O 1
ATOM 1448 N N . ALA A 1 183 ? 13.148 -12.982 31.275 1.00 89.50 183 ALA A N 1
ATOM 1449 C CA . ALA A 1 183 ? 12.493 -13.566 32.452 1.00 89.50 183 ALA A CA 1
ATOM 1450 C C . ALA A 1 183 ? 12.012 -15.016 32.249 1.00 89.50 183 ALA A C 1
ATOM 1452 O O . ALA A 1 183 ? 11.745 -15.708 33.228 1.00 89.50 183 ALA A O 1
ATOM 1453 N N . ASP A 1 184 ? 11.822 -15.445 30.999 1.00 90.81 184 ASP A N 1
ATOM 1454 C CA . ASP A 1 184 ? 11.291 -16.765 30.641 1.00 90.81 184 ASP A CA 1
ATOM 1455 C C . ASP A 1 184 ? 12.354 -17.726 30.087 1.00 90.81 184 ASP A C 1
ATOM 1457 O O . ASP A 1 184 ? 12.009 -18.793 29.582 1.00 90.81 184 ASP A O 1
ATOM 1461 N N . THR A 1 185 ? 13.632 -17.374 30.209 1.00 91.00 185 THR A N 1
ATOM 1462 C CA . THR A 1 185 ? 14.783 -18.240 29.945 1.00 91.00 185 THR A CA 1
ATOM 1463 C C . THR A 1 185 ? 15.275 -18.832 31.273 1.00 91.00 185 THR A C 1
ATOM 1465 O O . THR A 1 185 ? 15.710 -18.108 32.168 1.00 91.00 185 THR A O 1
ATOM 1468 N N . PRO A 1 186 ? 15.160 -20.157 31.475 1.00 89.62 186 PRO A N 1
ATOM 1469 C CA . PRO A 1 186 ? 15.658 -20.793 32.689 1.00 89.62 186 PRO A CA 1
ATOM 1470 C C . PRO A 1 186 ? 17.183 -20.746 32.801 1.00 89.62 186 PRO A C 1
ATOM 1472 O O . PRO A 1 186 ? 17.891 -20.862 31.802 1.00 89.62 186 PRO A O 1
ATOM 1475 N N . ARG A 1 187 ? 17.683 -20.682 34.039 1.00 88.75 187 ARG A N 1
ATOM 1476 C CA . ARG A 1 187 ? 19.122 -20.740 34.327 1.00 88.75 187 ARG A CA 1
ATOM 1477 C C . ARG A 1 187 ? 19.701 -22.138 34.118 1.00 88.75 187 ARG A C 1
ATOM 1479 O O . ARG A 1 187 ? 19.046 -23.131 34.422 1.00 88.75 187 ARG A O 1
ATOM 1486 N N . CYS A 1 188 ? 20.962 -22.192 33.693 1.00 88.25 188 CYS A N 1
ATOM 1487 C CA . CYS A 1 188 ? 21.723 -23.418 33.420 1.00 88.25 188 CYS A CA 1
ATOM 1488 C C . CYS A 1 188 ? 23.206 -23.255 33.805 1.00 88.25 188 CYS A C 1
ATOM 1490 O O . CYS A 1 188 ? 23.730 -22.146 33.796 1.00 88.25 188 CYS A O 1
ATOM 1492 N N . ALA A 1 189 ? 23.886 -24.344 34.187 1.00 81.12 189 ALA A N 1
ATOM 1493 C CA . ALA A 1 189 ? 25.222 -24.325 34.804 1.00 81.12 189 ALA A CA 1
ATOM 1494 C C . ALA A 1 189 ? 26.408 -24.390 33.822 1.00 81.12 189 ALA A C 1
ATOM 1496 O O . ALA A 1 189 ? 27.527 -24.069 34.221 1.00 81.12 189 ALA A O 1
ATOM 1497 N N . ASP A 1 190 ? 26.194 -24.847 32.585 1.00 69.06 190 ASP A N 1
ATOM 1498 C CA . ASP A 1 190 ? 27.258 -25.088 31.602 1.00 69.06 190 ASP A CA 1
ATOM 1499 C C . ASP A 1 190 ? 26.851 -24.589 30.209 1.00 69.06 190 ASP A C 1
ATOM 1501 O O . ASP A 1 190 ? 25.668 -24.543 29.872 1.00 69.06 190 ASP A O 1
ATOM 1505 N N . TYR A 1 191 ? 27.848 -24.223 29.404 1.00 63.47 191 TYR A N 1
ATOM 1506 C CA . TYR A 1 191 ? 27.696 -23.786 28.020 1.00 63.47 191 TYR A CA 1
ATOM 1507 C C . TYR A 1 191 ? 27.188 -24.977 27.206 1.00 63.47 191 TYR A C 1
ATOM 1509 O O . TYR A 1 191 ? 27.952 -25.863 26.834 1.00 63.47 191 TYR A O 1
ATOM 1517 N N . THR A 1 192 ? 25.874 -25.051 27.023 1.00 60.62 192 THR A N 1
ATOM 1518 C CA . THR A 1 192 ? 25.134 -26.222 26.550 1.00 60.62 192 THR A CA 1
ATOM 1519 C C . THR A 1 192 ? 25.619 -26.727 25.184 1.00 60.62 192 THR A C 1
ATOM 1521 O O . THR A 1 192 ? 25.117 -26.347 24.136 1.00 60.62 192 THR A O 1
ATOM 1524 N N . TYR A 1 193 ? 26.569 -27.665 25.195 1.00 69.88 193 TYR A N 1
ATOM 1525 C CA . TYR A 1 193 ? 26.879 -28.558 24.065 1.00 69.88 193 TYR A CA 1
ATOM 1526 C C . TYR A 1 193 ? 26.017 -29.833 24.099 1.00 69.88 193 TYR A C 1
ATOM 1528 O O . TYR A 1 193 ? 26.284 -30.812 23.396 1.00 69.88 193 TYR A O 1
ATOM 1536 N N . ILE A 1 194 ? 25.007 -29.867 24.971 1.00 75.62 194 ILE A N 1
ATOM 1537 C CA . ILE A 1 194 ? 24.214 -31.062 25.240 1.00 75.62 194 ILE A CA 1
ATOM 1538 C C . ILE A 1 194 ? 23.183 -31.241 24.126 1.00 75.62 194 ILE A C 1
ATOM 1540 O O . ILE A 1 194 ? 22.321 -30.401 23.904 1.00 75.62 194 ILE A O 1
ATOM 1544 N N . CYS A 1 195 ? 23.286 -32.377 23.446 1.00 80.31 195 CYS A N 1
ATOM 1545 C CA . CYS A 1 195 ? 22.477 -32.757 22.298 1.00 80.31 195 CYS A CA 1
ATOM 1546 C C . CYS A 1 195 ? 21.609 -33.966 22.676 1.00 80.31 195 CYS A C 1
ATOM 1548 O O . CYS A 1 195 ? 22.066 -35.107 22.575 1.00 80.31 195 CYS A O 1
ATOM 1550 N N . THR A 1 196 ? 20.400 -33.727 23.189 1.00 83.88 196 THR A N 1
ATOM 1551 C CA . THR A 1 196 ? 19.510 -34.778 23.711 1.00 83.88 196 THR A CA 1
ATOM 1552 C C . THR A 1 196 ? 18.041 -34.373 23.613 1.00 83.88 196 THR A C 1
ATOM 1554 O O . THR A 1 196 ? 17.715 -33.202 23.758 1.00 83.88 196 THR A O 1
ATOM 1557 N N . ASP A 1 197 ? 17.156 -35.356 23.434 1.00 79.69 197 ASP A N 1
ATOM 1558 C CA . ASP A 1 197 ? 15.697 -35.179 23.541 1.00 79.69 197 ASP A CA 1
ATOM 1559 C C . ASP A 1 197 ? 15.196 -35.277 24.995 1.00 79.69 197 ASP A C 1
ATOM 1561 O O . ASP A 1 197 ? 14.006 -35.132 25.273 1.00 79.69 197 ASP A O 1
ATOM 1565 N N . GLN A 1 198 ? 16.078 -35.623 25.937 1.00 86.50 198 GLN A N 1
ATOM 1566 C CA . GLN A 1 198 ? 15.711 -35.771 27.343 1.00 86.50 198 GLN A CA 1
ATOM 1567 C C . GLN A 1 198 ? 15.808 -34.430 28.079 1.00 86.50 198 GLN A C 1
ATOM 1569 O O . GLN A 1 198 ? 16.812 -33.741 27.918 1.00 86.50 198 GLN A O 1
ATOM 1574 N N . PRO A 1 199 ? 14.838 -34.093 28.949 1.00 86.00 199 PRO A N 1
ATOM 1575 C CA . PRO A 1 199 ? 14.931 -32.933 29.826 1.00 86.00 199 PRO A CA 1
ATOM 1576 C C . PRO A 1 199 ? 16.245 -32.901 30.613 1.00 86.00 199 PRO A C 1
ATOM 1578 O O . PRO A 1 199 ? 16.629 -33.896 31.236 1.00 86.00 199 PRO A O 1
ATOM 1581 N N . VAL A 1 200 ? 16.905 -31.746 30.610 1.00 88.50 200 VAL A N 1
ATOM 1582 C CA . VAL A 1 200 ? 18.120 -31.483 31.386 1.00 88.50 200 VAL A CA 1
ATOM 1583 C C . VAL A 1 200 ? 17.803 -30.415 32.427 1.00 88.50 200 VAL A C 1
ATOM 1585 O O . VAL A 1 200 ? 17.114 -29.446 32.134 1.00 88.50 200 VAL A O 1
ATOM 1588 N N . ASP A 1 201 ? 18.286 -30.628 33.647 1.00 90.12 201 ASP A N 1
ATOM 1589 C CA . ASP A 1 201 ? 18.210 -29.669 34.751 1.00 90.12 201 ASP A CA 1
ATOM 1590 C C . ASP A 1 201 ? 19.558 -29.673 35.479 1.00 90.12 201 ASP A C 1
ATOM 1592 O O . ASP A 1 201 ? 19.859 -30.555 36.301 1.00 90.12 201 ASP A O 1
ATOM 1596 N N . THR A 1 202 ? 20.411 -28.720 35.108 1.00 89.75 202 THR A N 1
ATOM 1597 C CA . THR A 1 202 ? 21.707 -28.512 35.761 1.00 89.75 202 THR A CA 1
ATOM 1598 C C . THR A 1 202 ? 21.590 -27.620 36.997 1.00 89.75 202 THR A C 1
ATOM 1600 O O . THR A 1 202 ? 22.384 -27.772 37.931 1.00 89.75 202 THR A O 1
ATOM 1603 N N . CYS A 1 203 ? 20.568 -26.764 37.066 1.00 89.62 203 CYS A N 1
ATOM 1604 C CA . CYS A 1 203 ? 20.325 -25.828 38.161 1.00 89.62 203 CYS A CA 1
ATOM 1605 C C . CYS A 1 203 ? 19.193 -26.281 39.093 1.00 89.62 203 CYS A C 1
ATOM 1607 O O . CYS A 1 203 ? 18.295 -25.509 39.401 1.00 89.62 203 CYS A O 1
ATOM 1609 N N . LYS A 1 204 ? 19.307 -27.487 39.660 1.00 88.81 204 LYS A N 1
ATOM 1610 C CA . LYS A 1 204 ? 18.265 -28.170 40.465 1.00 88.81 204 LYS A CA 1
ATOM 1611 C C . LYS A 1 204 ? 17.630 -27.374 41.610 1.00 88.81 204 LYS A C 1
ATOM 1613 O O . LYS A 1 204 ? 16.575 -27.745 42.119 1.00 88.81 204 LYS A O 1
ATOM 1618 N N . SER A 1 205 ? 18.314 -26.349 42.114 1.00 85.50 205 SER A N 1
ATOM 1619 C CA . SER A 1 205 ? 17.805 -25.469 43.173 1.00 85.50 205 SER A CA 1
ATOM 1620 C C . SER A 1 205 ? 16.938 -24.317 42.651 1.00 85.50 205 SER A C 1
ATOM 1622 O O . SER A 1 205 ? 16.424 -23.541 43.453 1.00 85.50 205 SER A O 1
ATOM 1624 N N . ILE A 1 206 ? 16.800 -24.181 41.332 1.00 83.81 206 ILE A N 1
ATOM 1625 C CA . ILE A 1 206 ? 16.091 -23.117 40.623 1.00 83.81 206 ILE A CA 1
ATOM 1626 C C . ILE A 1 206 ? 15.081 -23.783 39.693 1.00 83.81 206 ILE A C 1
ATOM 1628 O O . ILE A 1 206 ? 15.365 -24.790 39.061 1.00 83.81 206 ILE A O 1
ATOM 1632 N N . SER A 1 207 ? 13.865 -23.249 39.645 1.00 85.81 207 SER A N 1
ATOM 1633 C CA . SER A 1 207 ? 12.813 -23.824 38.811 1.00 85.81 207 SER A CA 1
ATOM 1634 C C . SER A 1 207 ? 13.093 -23.578 37.329 1.00 85.81 207 SER A C 1
ATOM 1636 O O . SER A 1 207 ? 13.245 -22.429 36.922 1.00 85.81 207 SER A O 1
ATOM 1638 N N . GLY A 1 208 ? 13.033 -24.638 36.526 1.00 87.25 208 GLY A N 1
ATOM 1639 C CA . GLY A 1 208 ? 13.120 -24.583 35.068 1.00 87.25 208 GLY A CA 1
ATOM 1640 C C . GLY A 1 208 ? 14.003 -25.700 34.519 1.00 87.25 208 GLY A C 1
ATOM 1641 O O . GLY A 1 208 ? 14.755 -26.315 35.263 1.00 87.25 208 GLY A O 1
ATOM 1642 N N . LEU A 1 209 ? 13.858 -25.997 33.229 1.00 89.44 209 LEU A N 1
ATOM 1643 C CA . LEU A 1 209 ? 14.727 -26.936 32.519 1.00 89.44 209 LEU A CA 1
ATOM 1644 C C . LEU A 1 209 ? 15.710 -26.149 31.661 1.00 89.44 209 LEU A C 1
ATOM 1646 O O . LEU A 1 209 ? 15.349 -25.097 31.134 1.00 89.44 209 LEU A O 1
ATOM 1650 N N . ASP A 1 210 ? 16.912 -26.682 31.488 1.00 90.38 210 ASP A N 1
ATOM 1651 C CA . ASP A 1 210 ? 17.946 -26.072 30.665 1.00 90.38 210 ASP A CA 1
ATOM 1652 C C . ASP A 1 210 ? 17.415 -25.842 29.228 1.00 90.38 210 ASP A C 1
ATOM 1654 O O . ASP A 1 210 ? 16.860 -26.768 28.622 1.00 90.38 210 ASP A O 1
ATOM 1658 N N . PRO A 1 211 ? 17.595 -24.643 28.646 1.00 90.69 211 PRO A N 1
ATOM 1659 C CA . PRO A 1 211 ? 17.105 -24.281 27.313 1.00 90.69 211 PRO A CA 1
ATOM 1660 C C . PRO A 1 211 ? 17.965 -24.886 26.182 1.00 90.69 211 PRO A C 1
ATOM 1662 O O . PRO A 1 211 ? 18.513 -24.183 25.332 1.00 90.69 211 PRO A O 1
ATOM 1665 N N . ILE A 1 212 ? 18.071 -26.218 26.154 1.00 90.19 212 ILE A N 1
ATOM 1666 C CA . ILE A 1 212 ? 18.931 -27.013 25.253 1.00 90.19 212 ILE A CA 1
ATOM 1667 C C . ILE A 1 212 ? 18.503 -27.016 23.774 1.00 90.19 212 ILE A C 1
ATOM 1669 O O . ILE A 1 212 ? 19.136 -27.688 22.964 1.00 90.19 212 ILE A O 1
ATOM 1673 N N . HIS A 1 213 ? 17.450 -26.276 23.412 1.00 91.50 213 HIS A N 1
ATOM 1674 C CA . HIS A 1 213 ? 16.989 -26.104 22.027 1.00 91.50 213 HIS A CA 1
ATOM 1675 C C . HIS A 1 213 ? 16.989 -24.645 21.546 1.00 91.50 213 HIS A C 1
ATOM 1677 O O . HIS A 1 213 ? 16.557 -24.340 20.431 1.00 91.50 213 HIS A O 1
ATOM 1683 N N . ASN A 1 214 ? 17.488 -23.729 22.376 1.00 93.81 214 ASN A N 1
ATOM 1684 C CA . ASN A 1 214 ? 17.466 -22.303 22.092 1.00 93.81 214 ASN A CA 1
ATOM 1685 C C . ASN A 1 214 ? 18.574 -21.891 21.111 1.00 93.81 214 ASN A C 1
ATOM 1687 O O . ASN A 1 214 ? 19.724 -22.306 21.268 1.00 93.81 214 ASN A O 1
ATOM 1691 N N . TYR A 1 215 ? 18.263 -21.011 20.154 1.00 95.62 215 TYR A N 1
ATOM 1692 C CA . TYR A 1 215 ? 19.257 -20.501 19.197 1.00 95.62 215 TYR A CA 1
ATOM 1693 C C . TYR A 1 215 ? 20.409 -19.724 19.853 1.00 95.62 215 TYR A C 1
ATOM 1695 O O . TYR A 1 215 ? 21.478 -19.623 19.260 1.00 95.62 215 TYR A O 1
ATOM 1703 N N . MET A 1 216 ? 20.227 -19.186 21.065 1.00 94.62 216 MET A N 1
ATOM 1704 C CA . MET A 1 216 ? 21.282 -18.494 21.821 1.00 94.62 216 MET A CA 1
ATOM 1705 C C . MET A 1 216 ? 22.135 -19.448 22.686 1.00 94.62 216 MET A C 1
ATOM 1707 O O . MET A 1 216 ? 22.823 -18.993 23.604 1.00 94.62 216 MET A O 1
ATOM 1711 N N . GLY A 1 217 ? 22.075 -20.760 22.424 1.00 90.00 217 GLY A N 1
ATOM 1712 C CA . GLY A 1 217 ? 22.948 -21.791 22.999 1.00 90.00 217 GLY A CA 1
ATOM 1713 C C . GLY A 1 217 ? 24.202 -22.077 22.156 1.00 90.00 217 GLY A C 1
ATOM 1714 O O . GLY A 1 217 ? 24.537 -21.315 21.251 1.00 90.00 217 GLY A O 1
ATOM 1715 N N . TYR A 1 218 ? 24.892 -23.184 22.460 1.00 87.81 218 TYR A N 1
ATOM 1716 C CA . TYR A 1 218 ? 26.131 -23.627 21.787 1.00 87.81 218 TYR A CA 1
ATOM 1717 C C . TYR A 1 218 ? 26.011 -25.021 21.132 1.00 87.81 218 TYR A C 1
ATOM 1719 O O . TYR A 1 218 ? 27.021 -25.657 20.819 1.00 87.81 218 TYR A O 1
ATOM 1727 N N . MET A 1 219 ? 24.785 -25.522 20.947 1.00 88.31 219 MET A N 1
ATOM 1728 C CA . MET A 1 219 ? 24.526 -26.841 20.362 1.00 88.31 219 MET A CA 1
ATOM 1729 C C . MET A 1 219 ? 24.782 -26.873 18.843 1.00 88.31 219 MET A C 1
ATOM 1731 O O . MET A 1 219 ? 24.860 -25.842 18.182 1.00 88.31 219 MET A O 1
ATOM 1735 N N . GLU A 1 220 ? 24.859 -28.082 18.273 1.00 90.62 220 GLU A N 1
ATOM 1736 C CA . GLU A 1 220 ? 24.797 -28.270 16.815 1.00 90.62 220 GLU A CA 1
ATOM 1737 C C . GLU A 1 220 ? 23.446 -27.780 16.266 1.00 90.62 220 GLU A C 1
ATOM 1739 O O . GLU A 1 220 ? 22.411 -28.004 16.899 1.00 90.62 220 GLU A O 1
ATOM 1744 N N . ASP A 1 221 ? 23.440 -27.221 15.051 1.00 91.25 221 ASP A N 1
ATOM 1745 C CA . ASP A 1 221 ? 22.260 -26.630 14.395 1.00 91.25 221 ASP A CA 1
ATOM 1746 C C . ASP A 1 221 ? 21.000 -27.515 14.493 1.00 91.25 221 ASP A C 1
ATOM 1748 O O . ASP A 1 221 ? 19.914 -27.057 14.826 1.00 91.25 221 ASP A O 1
ATOM 1752 N N . LYS A 1 222 ? 21.134 -28.836 14.300 1.00 90.81 222 LYS A N 1
ATOM 1753 C CA . LYS A 1 222 ? 19.986 -29.767 14.319 1.00 90.81 222 LYS A CA 1
ATOM 1754 C C . LYS A 1 222 ? 19.205 -29.796 15.645 1.00 90.81 222 LYS A C 1
ATOM 1756 O O . LYS A 1 222 ? 18.101 -30.335 15.665 1.00 90.81 222 LYS A O 1
ATOM 1761 N N . TRP A 1 223 ? 19.787 -29.288 16.731 1.00 90.25 223 TRP A N 1
ATOM 1762 C CA . TRP A 1 223 ? 19.174 -29.233 18.057 1.00 90.25 223 TRP A CA 1
ATOM 1763 C C . TRP A 1 223 ? 18.645 -27.851 18.424 1.00 90.25 223 TRP A C 1
ATOM 1765 O O . TRP A 1 223 ? 17.935 -27.757 19.419 1.00 90.25 223 TRP A O 1
ATOM 1775 N N . MET A 1 224 ? 18.954 -26.811 17.646 1.00 91.12 224 MET A N 1
ATOM 1776 C CA . MET A 1 224 ? 18.484 -25.447 17.870 1.00 91.12 224 MET A CA 1
ATOM 1777 C 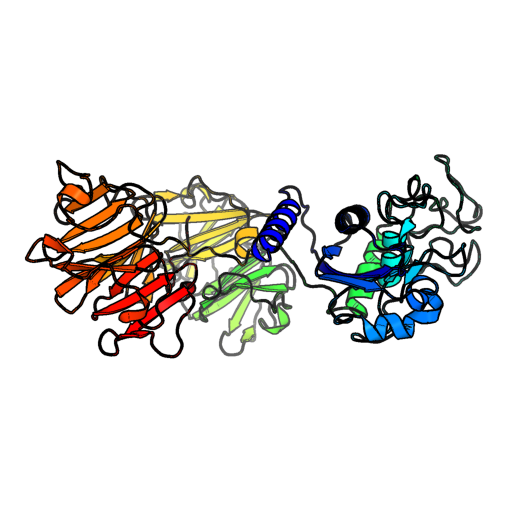C . MET A 1 224 ? 17.293 -25.143 16.972 1.00 91.12 224 MET A C 1
ATOM 1779 O O . MET A 1 224 ? 17.369 -25.297 15.756 1.00 91.12 224 MET A O 1
ATOM 1783 N N . TYR A 1 225 ? 16.176 -24.712 17.554 1.00 91.12 225 TYR A N 1
ATOM 1784 C CA . TYR A 1 225 ? 14.998 -24.381 16.751 1.00 91.12 225 TYR A CA 1
ATOM 1785 C C . TYR A 1 225 ? 14.067 -23.315 17.342 1.00 91.12 225 TYR A C 1
ATOM 1787 O O . TYR A 1 225 ? 13.065 -22.990 16.699 1.00 91.12 225 TYR A O 1
ATOM 1795 N N . GLU A 1 226 ? 14.375 -22.731 18.506 1.00 93.00 226 GLU A N 1
ATOM 1796 C CA . GLU A 1 226 ? 13.467 -21.788 19.172 1.00 93.00 226 GLU A CA 1
ATOM 1797 C C . GLU A 1 226 ? 14.128 -20.551 19.803 1.00 93.00 226 GLU A C 1
ATOM 1799 O O . GLU A 1 226 ? 15.284 -20.560 20.229 1.00 93.00 226 GLU A O 1
ATOM 1804 N N . PHE A 1 227 ? 13.327 -19.485 19.886 1.00 96.31 227 PHE A N 1
ATOM 1805 C CA . PHE A 1 227 ? 13.484 -18.368 20.816 1.00 96.31 227 PHE A CA 1
ATOM 1806 C C . PHE A 1 227 ? 12.295 -18.372 21.783 1.00 96.31 227 PHE A C 1
ATOM 1808 O O . PHE A 1 227 ? 11.186 -18.744 21.394 1.00 96.31 227 PHE A O 1
ATOM 1815 N N . THR A 1 228 ? 12.480 -17.897 23.013 1.00 95.00 228 THR A N 1
ATOM 1816 C CA . THR A 1 228 ? 11.361 -17.717 23.948 1.00 95.00 228 THR A CA 1
ATOM 1817 C C . THR A 1 228 ? 10.530 -16.469 23.595 1.00 95.00 228 THR A C 1
ATOM 1819 O O . THR A 1 228 ? 11.042 -15.517 22.985 1.00 95.00 228 THR A O 1
ATOM 1822 N N . PRO A 1 229 ? 9.245 -16.398 23.993 1.00 90.50 229 PRO A N 1
ATOM 1823 C CA . PRO A 1 229 ? 8.445 -15.176 23.863 1.00 90.50 229 PRO A CA 1
ATOM 1824 C C . PRO A 1 229 ? 9.086 -13.935 24.515 1.00 90.50 229 PRO A C 1
ATOM 1826 O O . PRO A 1 229 ? 8.966 -12.821 23.988 1.00 90.50 229 PRO A O 1
ATOM 1829 N N . GLY A 1 230 ? 9.785 -14.106 25.640 1.00 91.69 230 GLY A N 1
ATOM 1830 C CA . GLY A 1 230 ? 10.531 -13.050 26.319 1.00 91.69 230 GLY A CA 1
ATOM 1831 C C . GLY A 1 230 ? 11.751 -12.580 25.530 1.00 91.69 230 GLY A C 1
ATOM 1832 O O . GLY A 1 230 ? 11.955 -11.369 25.418 1.00 91.69 230 GLY A O 1
ATOM 1833 N N . GLN A 1 231 ? 12.495 -13.488 24.889 1.00 97.56 231 GLN A N 1
ATOM 1834 C CA . GLN A 1 231 ? 13.581 -13.128 23.969 1.00 97.56 231 GLN A CA 1
ATOM 1835 C C . GLN A 1 231 ? 13.051 -12.305 22.786 1.00 97.56 231 GLN A C 1
ATOM 1837 O O . GLN A 1 231 ? 13.607 -11.255 22.462 1.00 97.56 231 GLN A O 1
ATOM 1842 N N . ILE A 1 232 ? 11.930 -12.715 22.180 1.00 93.81 232 ILE A N 1
ATOM 1843 C CA . ILE A 1 232 ? 11.287 -11.961 21.088 1.00 93.81 232 ILE A CA 1
ATOM 1844 C C . ILE A 1 232 ? 10.904 -10.550 21.552 1.00 93.81 232 ILE A C 1
ATOM 1846 O O . ILE A 1 232 ? 11.234 -9.561 20.893 1.00 93.81 232 ILE A O 1
ATOM 1850 N N . SER A 1 233 ? 10.268 -10.448 22.720 1.00 88.69 233 SER A N 1
ATOM 1851 C CA . SER A 1 233 ? 9.848 -9.169 23.301 1.00 88.69 233 SER A CA 1
ATOM 1852 C C . SER A 1 233 ? 11.038 -8.250 23.609 1.00 88.69 233 SER A C 1
ATOM 1854 O O . SER A 1 233 ? 10.961 -7.039 23.378 1.00 88.69 233 SER A O 1
ATOM 1856 N N . LYS A 1 234 ? 12.153 -8.810 24.099 1.00 95.44 234 LYS A N 1
ATOM 1857 C CA . LYS A 1 234 ? 13.398 -8.070 24.351 1.00 95.44 234 LYS A CA 1
ATOM 1858 C C . LYS A 1 234 ? 14.018 -7.562 23.051 1.00 95.44 234 LYS A C 1
ATOM 1860 O O . LYS A 1 234 ? 14.296 -6.370 22.965 1.00 95.44 234 LYS A O 1
ATOM 1865 N N . MET A 1 235 ? 14.145 -8.409 22.026 1.00 96.50 235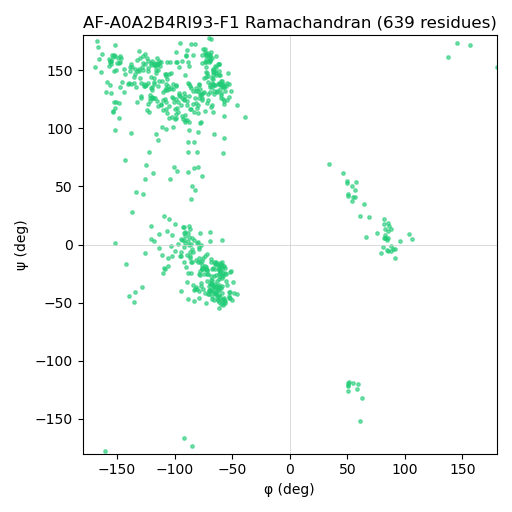 MET A N 1
ATOM 1866 C CA . MET A 1 235 ? 14.671 -7.997 20.717 1.00 96.50 235 MET A CA 1
ATOM 1867 C C . MET A 1 235 ? 13.869 -6.844 20.114 1.00 96.50 235 MET A C 1
ATOM 1869 O O . MET A 1 235 ? 14.436 -5.854 19.659 1.00 96.50 235 MET A O 1
ATOM 1873 N N . GLU A 1 236 ? 12.537 -6.930 20.141 1.00 90.69 236 GLU A N 1
ATOM 1874 C CA . GLU A 1 236 ? 11.686 -5.837 19.672 1.00 90.69 236 GLU A CA 1
ATOM 1875 C C . GLU A 1 236 ? 11.955 -4.528 20.409 1.00 90.69 236 GLU A C 1
ATOM 1877 O O . GLU A 1 236 ? 12.078 -3.475 19.779 1.00 90.69 236 GLU A O 1
ATOM 1882 N N . LYS A 1 237 ? 12.021 -4.585 21.741 1.00 91.56 237 LYS A N 1
ATOM 1883 C CA . LYS A 1 237 ? 12.277 -3.418 22.581 1.00 91.56 237 LYS A CA 1
ATOM 1884 C C . LYS A 1 237 ? 13.644 -2.812 22.268 1.00 91.56 237 LYS A C 1
ATOM 1886 O O . LYS A 1 237 ? 13.722 -1.613 22.011 1.00 91.56 237 LYS A O 1
ATOM 1891 N N . ASP A 1 238 ? 14.692 -3.626 22.234 1.00 95.12 238 ASP A N 1
ATOM 1892 C CA . ASP A 1 238 ? 16.066 -3.153 22.079 1.00 95.12 238 ASP A CA 1
ATOM 1893 C C . ASP A 1 238 ? 16.313 -2.604 20.665 1.00 95.12 238 ASP A C 1
ATOM 1895 O O . ASP A 1 238 ? 16.908 -1.533 20.513 1.00 95.12 238 ASP A O 1
ATOM 1899 N N . VAL A 1 239 ? 15.771 -3.236 19.617 1.00 92.56 239 VAL A N 1
ATOM 1900 C CA . VAL A 1 239 ? 15.832 -2.684 18.252 1.00 92.56 239 VAL A CA 1
ATOM 1901 C C . VAL A 1 239 ? 15.036 -1.374 18.158 1.00 92.56 239 VAL A C 1
ATOM 1903 O O . VAL A 1 239 ? 15.543 -0.405 17.596 1.00 92.56 239 VAL A O 1
ATOM 1906 N N . LYS A 1 240 ? 13.840 -1.274 18.762 1.00 87.81 240 LYS A N 1
ATOM 1907 C CA . LYS A 1 240 ? 13.065 -0.012 18.819 1.00 87.81 240 LYS A CA 1
ATOM 1908 C C . LYS A 1 240 ? 13.820 1.106 19.543 1.00 87.81 240 LYS A C 1
ATOM 1910 O O . LYS A 1 240 ? 13.696 2.266 19.159 1.00 87.81 240 LYS A O 1
ATOM 1915 N N . THR A 1 241 ? 14.579 0.778 20.586 1.00 90.94 241 THR A N 1
ATOM 1916 C CA . THR A 1 241 ? 15.321 1.760 21.384 1.00 90.94 241 THR A CA 1
ATOM 1917 C C . THR A 1 241 ? 16.614 2.210 20.709 1.00 90.94 241 THR A C 1
ATOM 1919 O O . THR A 1 241 ? 16.886 3.408 20.665 1.00 90.94 241 THR A O 1
ATOM 1922 N N . TYR A 1 242 ? 17.410 1.280 20.182 1.00 94.31 242 TYR A N 1
ATOM 1923 C CA . TYR A 1 242 ? 18.782 1.562 19.744 1.00 94.31 242 TYR A CA 1
ATOM 1924 C C . TYR A 1 242 ? 18.965 1.557 18.217 1.00 94.31 242 TYR A C 1
ATOM 1926 O O . TYR A 1 242 ? 19.928 2.126 17.702 1.00 94.31 242 TYR A O 1
ATOM 1934 N N . ARG A 1 243 ? 18.061 0.912 17.469 1.00 92.06 243 ARG A N 1
ATOM 1935 C CA . ARG A 1 243 ? 18.147 0.720 16.008 1.00 92.06 243 ARG A CA 1
ATOM 1936 C C . ARG A 1 243 ? 16.812 1.041 15.292 1.00 92.06 243 ARG A C 1
ATOM 1938 O O . ARG A 1 243 ? 16.381 0.258 14.442 1.00 92.06 243 ARG A O 1
ATOM 1945 N N . PRO A 1 244 ? 16.119 2.154 15.614 1.00 82.19 244 PRO A N 1
ATOM 1946 C CA . PRO A 1 244 ? 14.761 2.408 15.126 1.00 82.19 244 PRO A CA 1
ATOM 1947 C C . PRO A 1 244 ? 14.648 2.577 13.602 1.00 82.19 244 PRO A C 1
ATOM 1949 O O . PRO A 1 244 ? 13.583 2.312 13.050 1.00 82.19 244 PRO A O 1
ATOM 1952 N N . THR A 1 245 ? 15.709 3.003 12.907 1.00 82.75 245 THR A N 1
ATOM 1953 C CA . THR A 1 245 ? 15.715 3.188 11.443 1.00 82.75 245 THR A CA 1
ATOM 1954 C C . THR A 1 245 ? 16.122 1.938 10.663 1.00 82.75 245 THR A C 1
ATOM 1956 O O . THR A 1 245 ? 15.943 1.902 9.443 1.00 82.75 245 THR A O 1
ATOM 1959 N N . LEU A 1 246 ? 16.606 0.893 11.346 1.00 82.44 246 LEU A N 1
ATOM 1960 C CA . LEU A 1 246 ? 16.912 -0.406 10.734 1.00 82.44 246 LEU A CA 1
ATOM 1961 C C . LEU A 1 246 ? 15.642 -1.080 10.209 1.00 82.44 246 LEU A C 1
ATOM 1963 O O . LEU A 1 246 ? 15.661 -1.782 9.199 1.00 82.44 246 LEU A O 1
ATOM 1967 N N . MET A 1 247 ? 14.537 -0.851 10.915 1.00 72.00 247 MET A N 1
ATOM 1968 C CA . MET A 1 247 ? 13.239 -1.433 10.635 1.00 72.00 247 MET A CA 1
ATOM 1969 C C . MET A 1 247 ? 12.453 -0.525 9.697 1.00 72.00 247 MET A C 1
ATOM 1971 O O . MET A 1 247 ? 11.971 0.539 10.091 1.00 72.00 247 MET A O 1
ATOM 1975 N N . LYS A 1 248 ? 12.235 -0.970 8.457 1.00 63.16 248 LYS A N 1
ATOM 1976 C CA . LYS A 1 248 ? 11.167 -0.381 7.646 1.00 63.16 248 LYS A CA 1
ATOM 1977 C C . LYS A 1 248 ? 9.863 -1.072 8.030 1.00 63.16 248 LYS A C 1
ATOM 1979 O O . LYS A 1 248 ? 9.701 -2.264 7.773 1.00 63.16 248 LYS A O 1
ATOM 1984 N N . ASN A 1 249 ? 8.934 -0.324 8.625 1.00 55.22 249 ASN A N 1
ATOM 1985 C CA . ASN A 1 249 ? 7.579 -0.816 8.868 1.00 55.22 249 ASN A CA 1
ATOM 1986 C C . ASN A 1 249 ? 6.962 -1.238 7.531 1.00 55.22 249 ASN A C 1
ATOM 1988 O O . ASN A 1 249 ? 6.636 -0.392 6.698 1.00 55.22 249 ASN A O 1
ATOM 1992 N N . ILE A 1 250 ? 6.773 -2.541 7.338 1.00 57.03 250 ILE A N 1
ATOM 1993 C CA . ILE A 1 250 ? 5.823 -3.059 6.355 1.00 57.03 250 ILE A CA 1
ATOM 1994 C C . ILE A 1 250 ? 4.574 -3.389 7.157 1.00 57.03 250 ILE A C 1
ATOM 1996 O O . ILE A 1 250 ? 4.199 -4.542 7.339 1.00 57.03 250 ILE A O 1
ATOM 2000 N N . TYR A 1 251 ? 3.960 -2.363 7.746 1.00 55.59 251 TYR A N 1
ATOM 2001 C CA . TYR A 1 251 ? 2.726 -2.593 8.472 1.00 55.59 251 TYR A CA 1
ATOM 2002 C C . TYR A 1 251 ? 1.613 -2.824 7.459 1.00 55.59 251 TYR A C 1
ATOM 2004 O O . TYR A 1 251 ? 1.265 -1.915 6.707 1.00 55.59 251 TYR A O 1
ATOM 2012 N N . ARG A 1 252 ? 1.052 -4.034 7.455 1.00 60.62 252 ARG A N 1
ATOM 2013 C CA . ARG A 1 252 ? -0.234 -4.321 6.826 1.00 60.62 252 ARG A CA 1
ATOM 2014 C C . ARG A 1 252 ? -1.270 -4.459 7.943 1.00 60.62 252 ARG A C 1
ATOM 2016 O O . ARG A 1 252 ? -1.094 -5.303 8.821 1.00 60.62 252 ARG A O 1
ATOM 2023 N N . PRO A 1 253 ? -2.304 -3.610 7.964 1.00 64.56 253 PRO A N 1
ATOM 2024 C CA . PRO A 1 253 ? -3.320 -3.643 8.999 1.00 64.56 253 PRO A CA 1
ATOM 2025 C C . PRO A 1 253 ? -4.065 -4.965 9.008 1.00 64.56 253 PRO A C 1
ATOM 2027 O O . PRO A 1 253 ? -4.226 -5.609 7.976 1.00 64.56 253 PRO A O 1
ATOM 2030 N N . CYS A 1 254 ? -4.503 -5.351 10.198 1.00 67.19 254 CYS A N 1
ATOM 2031 C CA . CYS A 1 254 ? -5.261 -6.578 10.444 1.00 67.19 254 CYS A CA 1
ATOM 2032 C C . CYS A 1 254 ? -6.744 -6.305 10.718 1.00 67.19 254 CYS A C 1
ATOM 2034 O O . CYS A 1 254 ? -7.538 -7.234 10.788 1.00 67.19 254 CYS A O 1
ATOM 2036 N N . LYS A 1 255 ? -7.047 -5.025 10.924 1.00 79.94 255 LYS A N 1
ATOM 2037 C CA . LYS A 1 255 ? -8.336 -4.414 11.200 1.00 79.94 255 LYS A CA 1
ATOM 2038 C C . LYS A 1 255 ? -8.171 -2.920 10.955 1.00 79.94 255 LYS A C 1
ATOM 2040 O O . LYS A 1 255 ? -7.083 -2.384 11.173 1.00 79.94 255 LYS A O 1
ATOM 2045 N N . ILE A 1 256 ? -9.226 -2.260 10.510 1.00 89.69 256 ILE A N 1
ATOM 2046 C CA . ILE A 1 256 ? -9.326 -0.802 10.468 1.00 89.69 256 ILE A CA 1
ATOM 2047 C C . ILE A 1 256 ? -10.387 -0.431 11.501 1.00 89.69 256 ILE A C 1
ATOM 2049 O O . ILE A 1 256 ? -11.502 -0.917 11.387 1.00 89.69 256 ILE A O 1
ATOM 2053 N N . ASP A 1 257 ? -10.033 0.380 12.502 1.00 92.81 257 ASP A N 1
ATOM 2054 C CA . ASP A 1 257 ? -10.964 0.785 13.572 1.00 92.81 257 ASP A CA 1
ATOM 2055 C C . ASP A 1 257 ? -11.917 1.900 13.125 1.00 92.81 257 ASP A C 1
ATOM 2057 O O . ASP A 1 257 ? -12.966 2.110 13.718 1.00 92.81 257 ASP A O 1
ATOM 2061 N N . ALA A 1 258 ? -11.488 2.684 12.137 1.00 94.50 258 ALA A N 1
ATOM 2062 C CA . ALA A 1 258 ? -12.295 3.684 11.460 1.00 94.50 258 ALA A CA 1
ATOM 2063 C C . ALA A 1 258 ? -11.539 4.168 10.220 1.00 94.50 258 ALA A C 1
ATOM 2065 O O . ALA A 1 258 ? -10.300 4.192 10.194 1.00 94.50 258 ALA A O 1
ATOM 2066 N N . ALA A 1 259 ? -12.263 4.619 9.201 1.00 94.62 259 ALA A N 1
ATOM 2067 C CA . ALA A 1 259 ? -11.651 5.251 8.046 1.00 94.62 259 ALA A CA 1
ATOM 2068 C C . ALA A 1 259 ? -12.506 6.394 7.530 1.00 94.62 259 ALA A C 1
ATOM 2070 O O . ALA A 1 259 ? -13.724 6.332 7.562 1.00 94.62 259 ALA A O 1
ATOM 2071 N N . PHE A 1 260 ? -11.879 7.439 7.004 1.00 92.62 260 PHE A N 1
ATOM 2072 C CA . PHE A 1 260 ? -12.629 8.464 6.292 1.00 92.62 260 PHE A CA 1
ATOM 2073 C C . PHE A 1 260 ? -11.774 9.213 5.289 1.00 92.62 260 PHE A C 1
ATOM 2075 O O . PHE A 1 260 ? -10.549 9.291 5.394 1.00 92.62 260 PHE A O 1
ATOM 2082 N N . ARG A 1 261 ? -12.458 9.813 4.321 1.00 87.88 261 ARG A N 1
ATOM 2083 C CA . ARG A 1 261 ? -11.872 10.762 3.388 1.00 87.88 261 ARG A CA 1
ATOM 2084 C C . ARG A 1 261 ? -12.027 12.173 3.938 1.00 87.88 261 ARG A C 1
ATOM 2086 O O . ARG A 1 261 ? -13.142 12.613 4.220 1.00 87.88 261 ARG A O 1
ATOM 2093 N N . TRP A 1 262 ? -10.919 12.892 4.074 1.00 87.12 262 TRP A N 1
ATOM 2094 C CA . TRP A 1 262 ? -10.922 14.241 4.636 1.00 87.12 262 TRP A CA 1
ATOM 2095 C C . TRP A 1 262 ? -10.901 15.319 3.543 1.00 87.12 262 TRP A C 1
ATOM 2097 O O . TRP A 1 262 ? -10.628 15.044 2.373 1.00 87.12 262 TRP A O 1
ATOM 2107 N N . SER A 1 263 ? -11.191 16.575 3.903 1.00 80.00 263 SER A N 1
ATOM 2108 C CA . SER A 1 263 ? -11.332 17.677 2.929 1.00 80.00 263 SER A CA 1
ATOM 2109 C C . SER A 1 263 ? -10.060 18.012 2.159 1.00 80.00 263 SER A C 1
ATOM 2111 O O . SER A 1 263 ? -10.128 18.684 1.135 1.00 80.00 263 SER A O 1
ATOM 2113 N N . ASN A 1 264 ? -8.902 17.569 2.640 1.00 80.56 264 ASN A N 1
ATOM 2114 C CA . ASN A 1 264 ? -7.629 17.752 1.952 1.00 80.56 264 ASN A CA 1
ATOM 2115 C C . ASN A 1 264 ? -7.385 16.722 0.831 1.00 80.56 264 ASN A C 1
ATOM 2117 O O . ASN A 1 264 ? -6.335 16.769 0.196 1.00 80.56 264 ASN A O 1
ATOM 2121 N N . GLY A 1 265 ? -8.337 15.815 0.582 1.00 76.19 265 GLY A N 1
ATOM 2122 C CA . GLY A 1 265 ? -8.270 14.836 -0.502 1.00 76.19 265 GLY A CA 1
ATOM 2123 C C . GLY A 1 265 ? -7.451 13.587 -0.184 1.00 76.19 265 GLY A C 1
ATOM 2124 O O . GLY A 1 265 ? -7.138 12.841 -1.102 1.00 76.19 265 GLY A O 1
ATOM 2125 N N . TYR A 1 266 ? -7.102 13.359 1.085 1.00 86.31 266 TYR A N 1
ATOM 2126 C CA . TYR A 1 266 ? -6.495 12.108 1.536 1.00 86.31 266 TYR A CA 1
ATOM 2127 C C . TYR A 1 266 ? -7.514 11.246 2.276 1.00 86.31 266 TYR A C 1
ATOM 2129 O O . TYR A 1 266 ? -8.490 11.743 2.852 1.00 86.31 266 TYR A O 1
ATOM 2137 N N . ILE A 1 267 ? -7.242 9.948 2.299 1.00 89.88 267 ILE A N 1
ATOM 2138 C CA . ILE A 1 267 ? -7.979 8.987 3.114 1.00 89.88 267 ILE A CA 1
ATOM 2139 C C . ILE A 1 267 ? -7.145 8.664 4.341 1.00 89.88 267 ILE A C 1
ATOM 2141 O O . ILE A 1 267 ? -5.928 8.507 4.260 1.00 89.88 267 ILE A O 1
ATOM 2145 N N . TYR A 1 268 ? -7.804 8.585 5.485 1.00 93.31 268 TYR A N 1
ATOM 2146 C CA . TYR A 1 268 ? -7.174 8.315 6.760 1.00 93.31 268 TYR A CA 1
ATOM 2147 C C . TYR A 1 268 ? -7.730 7.025 7.334 1.00 93.31 268 TYR A C 1
ATOM 2149 O O . TYR A 1 268 ? -8.944 6.895 7.473 1.00 93.31 268 TYR A O 1
ATOM 2157 N N . PHE A 1 269 ? -6.837 6.099 7.671 1.00 93.06 269 PHE A N 1
ATOM 2158 C CA . PHE A 1 269 ? -7.164 4.842 8.341 1.00 93.06 269 PHE A CA 1
ATOM 2159 C C . PHE A 1 269 ? -6.675 4.910 9.785 1.00 93.06 269 PHE A C 1
ATOM 2161 O O . PHE A 1 269 ? -5.493 5.176 10.008 1.00 93.06 269 PHE A O 1
ATOM 2168 N N . PHE A 1 270 ? -7.551 4.671 10.756 1.00 94.12 270 PHE A N 1
ATOM 2169 C CA . PHE A 1 270 ? -7.231 4.691 12.184 1.00 94.12 270 PHE A CA 1
ATOM 2170 C C . PHE A 1 270 ? -7.152 3.275 12.739 1.00 94.12 270 PHE A C 1
ATOM 2172 O O . PHE A 1 270 ? -7.995 2.435 12.431 1.00 94.12 270 PHE A O 1
ATOM 2179 N N . LEU A 1 271 ? -6.100 3.013 13.516 1.00 89.62 271 LEU A N 1
ATOM 2180 C CA . LEU A 1 271 ? -5.768 1.691 14.035 1.00 89.62 271 LEU A CA 1
ATOM 2181 C C . LEU A 1 271 ? -5.095 1.807 15.398 1.00 89.62 271 LEU A C 1
ATOM 2183 O O . LEU A 1 271 ? -3.935 2.218 15.508 1.00 89.62 271 LEU A O 1
ATOM 2187 N N . GLY A 1 272 ? -5.808 1.423 16.449 1.00 88.50 272 GLY A N 1
ATOM 2188 C CA . GLY A 1 272 ? -5.355 1.555 17.821 1.00 88.50 272 GLY A CA 1
ATOM 2189 C C . GLY A 1 272 ? -4.970 3.001 18.128 1.00 88.50 272 GLY A C 1
ATOM 2190 O O . GLY A 1 272 ? -5.779 3.920 18.038 1.00 88.50 272 GLY A O 1
ATOM 2191 N N . SER A 1 273 ? -3.711 3.223 18.494 1.00 87.12 273 SER A N 1
ATOM 2192 C CA . SER A 1 273 ? -3.156 4.556 18.768 1.00 87.12 273 SER A CA 1
ATOM 2193 C C . SER A 1 273 ? -2.533 5.246 17.551 1.00 87.12 273 SER A C 1
ATOM 2195 O O . SER A 1 273 ? -1.996 6.348 17.684 1.00 87.12 273 SER A O 1
ATOM 2197 N N . LYS A 1 274 ? -2.572 4.614 16.375 1.00 89.44 274 LYS A N 1
ATOM 2198 C CA . LYS A 1 274 ? -1.907 5.066 15.152 1.00 89.44 274 LYS A CA 1
ATOM 2199 C C . LYS A 1 274 ? -2.927 5.424 14.072 1.00 89.44 274 LYS A C 1
ATOM 2201 O O . LYS A 1 274 ? -4.075 4.985 14.092 1.00 89.44 274 LYS A O 1
ATOM 2206 N N . TYR A 1 275 ? -2.484 6.198 13.092 1.00 91.62 275 TYR A N 1
ATOM 2207 C CA . TYR A 1 275 ? -3.229 6.431 11.867 1.00 91.62 275 TYR A CA 1
ATOM 2208 C C . TYR A 1 275 ? -2.311 6.394 10.644 1.00 91.62 275 TYR A C 1
ATOM 2210 O O . TYR A 1 275 ? -1.105 6.648 10.731 1.00 91.62 275 TYR A O 1
ATOM 2218 N N . TYR A 1 276 ? -2.904 6.086 9.499 1.00 88.94 276 TYR A N 1
ATOM 2219 C CA . TYR A 1 276 ? -2.272 6.084 8.191 1.00 88.94 276 TYR A CA 1
ATOM 2220 C C . TYR A 1 276 ? -2.920 7.134 7.310 1.00 88.94 276 TYR A C 1
ATOM 2222 O O . TYR A 1 276 ? -4.112 7.406 7.441 1.00 88.94 276 TYR A O 1
ATOM 2230 N N . ARG A 1 277 ? -2.141 7.686 6.383 1.00 89.19 277 ARG A N 1
ATOM 2231 C CA . ARG A 1 277 ? -2.647 8.543 5.318 1.00 89.19 277 ARG A CA 1
ATOM 2232 C C . ARG A 1 277 ? -2.424 7.845 3.986 1.00 89.19 277 ARG A C 1
ATOM 2234 O O . ARG A 1 277 ? -1.286 7.553 3.626 1.00 89.19 277 ARG A O 1
ATOM 2241 N N . TYR A 1 278 ? -3.513 7.578 3.286 1.00 84.25 278 TYR A N 1
ATOM 2242 C CA . TYR A 1 278 ? -3.521 7.050 1.936 1.00 84.25 278 TYR A CA 1
ATOM 2243 C C . TYR A 1 278 ? -3.640 8.198 0.942 1.00 84.25 278 TYR A C 1
ATOM 2245 O O . TYR A 1 278 ? -4.516 9.065 1.055 1.00 84.25 278 TYR A O 1
ATOM 2253 N N . ASN A 1 279 ? -2.723 8.205 -0.016 1.00 75.25 279 ASN A N 1
ATOM 2254 C CA . ASN A 1 279 ? -2.609 9.221 -1.039 1.00 75.25 279 ASN A CA 1
ATOM 2255 C C . ASN A 1 279 ? -3.259 8.716 -2.323 1.00 75.25 279 ASN A C 1
ATOM 2257 O O . ASN A 1 279 ? -2.716 7.856 -2.994 1.00 75.25 279 ASN A O 1
ATOM 2261 N N . GLU A 1 280 ? -4.409 9.272 -2.697 1.00 70.50 280 GLU A N 1
ATOM 2262 C CA . GLU A 1 280 ? -5.100 8.870 -3.931 1.00 70.50 280 GLU A CA 1
ATOM 2263 C C . GLU A 1 280 ? -4.326 9.269 -5.205 1.00 70.50 280 GLU A C 1
ATOM 2265 O O . GLU A 1 280 ? -4.550 8.692 -6.262 1.00 70.50 280 GLU A O 1
ATOM 2270 N N . SER A 1 281 ? -3.422 10.257 -5.124 1.00 61.91 281 SER A N 1
ATOM 2271 C CA . SER A 1 281 ? -2.605 10.722 -6.263 1.00 61.91 281 SER A CA 1
ATOM 2272 C C . SER A 1 281 ? -1.295 9.948 -6.418 1.00 61.91 281 SER A C 1
ATOM 2274 O O . SER A 1 281 ? -0.729 9.914 -7.503 1.00 61.91 281 SER A O 1
ATOM 2276 N N . LEU A 1 282 ? -0.802 9.354 -5.333 1.00 63.28 282 LEU A N 1
ATOM 2277 C CA . LEU A 1 282 ? 0.266 8.354 -5.313 1.00 63.28 282 LEU A CA 1
ATOM 2278 C C . LEU A 1 282 ? -0.298 7.130 -4.582 1.00 63.28 282 LEU A C 1
ATOM 2280 O O . LEU A 1 282 ? 0.077 6.890 -3.435 1.00 63.28 282 LEU A O 1
ATOM 2284 N N . PRO A 1 283 ? -1.276 6.453 -5.213 1.00 59.81 283 PRO A N 1
ATOM 2285 C CA . PRO A 1 283 ? -2.059 5.341 -4.663 1.00 59.81 283 PRO A CA 1
ATOM 2286 C C . PRO A 1 283 ? -1.215 4.396 -3.813 1.00 59.81 283 PRO A C 1
ATOM 2288 O O . PRO A 1 283 ? -0.342 3.668 -4.289 1.00 59.81 283 PRO A O 1
ATOM 2291 N N . GLY A 1 284 ? -1.494 4.458 -2.519 1.00 68.06 284 GLY A N 1
ATOM 2292 C CA . GLY A 1 284 ? -0.735 3.792 -1.483 1.00 68.06 284 GLY A CA 1
ATOM 2293 C C . GLY A 1 284 ? -0.700 4.625 -0.211 1.00 68.06 284 GLY A C 1
ATOM 2294 O O . GLY A 1 284 ? -1.158 5.769 -0.139 1.00 68.06 284 GLY A O 1
ATOM 2295 N N . ILE A 1 285 ? -0.145 4.014 0.822 1.00 75.38 285 ILE A N 1
ATOM 2296 C CA . ILE A 1 285 ? 0.079 4.654 2.109 1.00 75.38 285 ILE A CA 1
ATOM 2297 C C . ILE A 1 285 ? 1.358 5.471 2.027 1.00 75.38 285 ILE A C 1
ATOM 2299 O O . ILE A 1 285 ? 2.393 4.981 1.575 1.00 75.38 285 ILE A O 1
ATOM 2303 N N . ASP A 1 286 ? 1.294 6.718 2.484 1.00 69.50 286 ASP A N 1
ATOM 2304 C CA . ASP A 1 286 ? 2.454 7.594 2.436 1.00 69.50 286 ASP A CA 1
ATOM 2305 C C . ASP A 1 286 ? 3.626 7.015 3.259 1.00 69.50 286 ASP A C 1
ATOM 2307 O O . ASP A 1 286 ? 3.420 6.597 4.401 1.00 69.50 286 ASP A O 1
ATOM 2311 N N . PRO A 1 287 ? 4.879 7.072 2.762 1.00 56.25 287 PRO A N 1
ATOM 2312 C CA . PRO A 1 287 ? 6.023 6.393 3.388 1.00 56.25 287 PRO A CA 1
ATOM 2313 C C . PRO A 1 287 ? 6.347 6.799 4.834 1.00 56.25 287 PRO A C 1
ATOM 2315 O O . PRO A 1 287 ? 7.075 6.093 5.522 1.00 56.25 287 PRO A O 1
ATOM 2318 N N . SER A 1 288 ? 5.846 7.952 5.289 1.00 65.56 288 SER A N 1
ATOM 2319 C CA . SER A 1 288 ? 6.073 8.479 6.647 1.00 65.56 288 SER A CA 1
ATOM 2320 C C . SER A 1 288 ? 4.990 8.080 7.659 1.00 65.56 288 SER A C 1
ATOM 2322 O O . SER A 1 288 ? 4.876 8.712 8.711 1.00 65.56 288 SER A O 1
ATOM 2324 N N . TYR A 1 289 ? 4.164 7.090 7.312 1.00 72.38 289 TYR A N 1
ATOM 2325 C CA . TYR A 1 289 ? 3.085 6.546 8.132 1.00 72.38 289 TYR A CA 1
ATOM 2326 C C . TYR A 1 289 ? 3.352 5.066 8.471 1.00 72.38 289 TYR A C 1
ATOM 2328 O O . TYR A 1 289 ? 4.043 4.387 7.711 1.00 72.38 289 TYR A O 1
ATOM 2336 N N . PRO A 1 290 ? 2.825 4.542 9.595 1.00 81.12 290 PRO A N 1
ATOM 2337 C CA . PRO A 1 290 ? 1.870 5.183 10.502 1.00 81.12 290 PRO A CA 1
ATOM 2338 C C . PRO A 1 290 ? 2.469 6.296 11.360 1.00 81.12 290 PRO A C 1
ATOM 2340 O O . PRO A 1 290 ? 3.667 6.308 11.628 1.00 81.12 290 PRO A O 1
ATOM 2343 N N . ARG A 1 291 ? 1.602 7.180 11.858 1.00 80.06 291 ARG A N 1
ATOM 2344 C CA . ARG A 1 291 ? 1.928 8.156 12.908 1.00 80.06 291 ARG A CA 1
ATOM 2345 C C . ARG A 1 291 ? 0.992 7.987 14.107 1.00 80.06 291 ARG A C 1
ATOM 2347 O O . ARG A 1 291 ? -0.135 7.528 13.910 1.00 80.06 291 ARG A O 1
ATOM 2354 N N . PRO A 1 292 ? 1.412 8.334 15.334 1.00 85.06 292 PRO A N 1
ATOM 2355 C CA . PRO A 1 292 ? 0.506 8.462 16.472 1.00 85.06 292 PRO A CA 1
ATOM 2356 C C . PRO A 1 292 ? -0.678 9.384 16.159 1.00 85.06 292 PRO A C 1
ATOM 2358 O O . PRO A 1 292 ? -0.492 10.447 15.572 1.00 85.06 292 PRO A O 1
ATOM 2361 N N . ILE A 1 293 ? -1.892 9.018 16.580 1.00 91.88 293 ILE A N 1
ATOM 2362 C CA . ILE A 1 293 ? -3.099 9.853 16.407 1.00 91.88 293 ILE A CA 1
ATOM 2363 C C . ILE A 1 293 ? -2.870 11.264 16.966 1.00 91.88 293 ILE A C 1
ATOM 2365 O O . ILE A 1 293 ? -3.194 12.247 16.300 1.00 91.88 293 ILE A O 1
ATOM 2369 N N . SER A 1 294 ? -2.209 11.368 18.121 1.00 87.81 294 SER A N 1
ATOM 2370 C CA . SER A 1 294 ? -1.881 12.628 18.797 1.00 87.81 294 SER A CA 1
ATOM 2371 C C . SER A 1 294 ? -1.028 13.604 17.979 1.00 87.81 294 SER A C 1
ATOM 2373 O O . SER A 1 294 ? -1.045 14.798 18.274 1.00 87.81 294 SER A O 1
ATOM 2375 N N . ASP A 1 295 ? -0.297 13.136 16.962 1.00 87.00 295 ASP A N 1
ATOM 2376 C CA . ASP A 1 295 ? 0.579 13.993 16.151 1.00 87.00 295 ASP A CA 1
ATOM 2377 C C . ASP A 1 295 ? -0.211 14.990 15.295 1.00 87.00 295 ASP A C 1
ATOM 2379 O O . ASP A 1 295 ? 0.271 16.087 15.002 1.00 87.00 295 ASP A O 1
ATOM 2383 N N . HIS A 1 296 ? -1.422 14.612 14.876 1.00 90.44 296 HIS A N 1
ATOM 2384 C CA . HIS A 1 296 ? -2.256 15.419 13.982 1.00 90.44 296 HIS A CA 1
ATOM 2385 C C . HIS A 1 296 ? -3.675 15.626 14.506 1.00 90.44 296 HIS A C 1
ATOM 2387 O O . HIS A 1 296 ? -4.236 16.709 14.360 1.00 90.44 296 HIS A O 1
ATOM 2393 N N . TRP A 1 297 ? -4.239 14.613 15.153 1.00 94.56 297 TRP A N 1
ATOM 2394 C CA . TRP A 1 297 ? -5.595 14.608 15.684 1.00 94.56 297 TRP A CA 1
ATOM 2395 C C . TRP A 1 297 ? -5.546 14.883 17.188 1.00 94.56 297 TRP A C 1
ATOM 2397 O O . TRP A 1 297 ? -5.804 14.003 18.009 1.00 94.56 297 TRP A O 1
ATOM 2407 N N . LYS A 1 298 ? -5.133 16.100 17.564 1.00 95.31 298 LYS A N 1
ATOM 2408 C CA . LYS A 1 298 ? -4.928 16.451 18.977 1.00 95.31 298 LYS A CA 1
ATOM 2409 C C . LYS A 1 298 ? -6.206 16.240 19.783 1.00 95.31 298 LYS A C 1
ATOM 2411 O O . LYS A 1 298 ? -7.289 16.628 19.344 1.00 95.31 298 LYS A O 1
ATOM 2416 N N . ASP A 1 299 ? -6.039 15.634 20.956 1.00 96.25 299 ASP A N 1
ATOM 2417 C CA . ASP A 1 299 ? -7.097 15.315 21.922 1.00 96.25 299 ASP A CA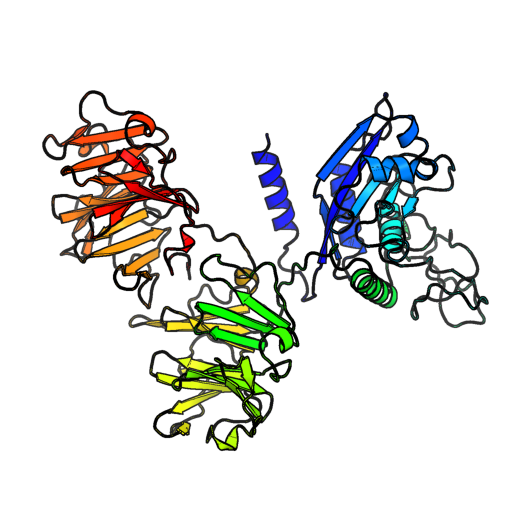 1
ATOM 2418 C C . ASP A 1 299 ? -8.125 14.263 21.447 1.00 96.25 299 ASP A C 1
ATOM 2420 O O . ASP A 1 299 ? -9.088 13.969 22.157 1.00 96.25 299 ASP A O 1
ATOM 2424 N N . VAL A 1 300 ? -7.912 13.644 20.278 1.00 97.06 300 VAL A N 1
ATOM 2425 C CA . VAL A 1 300 ? -8.679 12.472 19.827 1.00 97.06 300 VAL A CA 1
ATOM 2426 C C . VAL A 1 300 ? -8.130 11.216 20.519 1.00 97.06 300 VAL A C 1
ATOM 2428 O O . VAL A 1 300 ? -6.912 11.014 20.548 1.00 97.06 300 VAL A O 1
ATOM 2431 N N . PRO A 1 301 ? -8.988 10.351 21.092 1.00 96.06 301 PRO A N 1
ATOM 2432 C CA . PRO A 1 301 ? -8.532 9.138 21.763 1.00 96.06 301 PRO A CA 1
ATOM 2433 C C . PRO A 1 301 ? -8.036 8.076 20.768 1.00 96.06 301 PRO A C 1
ATOM 2435 O O . PRO A 1 301 ? -8.379 8.088 19.591 1.00 96.06 301 PRO A O 1
ATOM 2438 N N . SER A 1 302 ? -7.272 7.099 21.260 1.00 93.88 302 SER A N 1
ATOM 2439 C CA . SER A 1 302 ? -6.970 5.863 20.522 1.00 93.88 302 SER A CA 1
ATOM 2440 C C . SER A 1 302 ? -8.198 4.955 20.389 1.00 93.88 302 SER A C 1
ATOM 2442 O O . SER A 1 302 ? -9.140 5.092 21.173 1.00 93.88 302 SER A O 1
ATOM 2444 N N . SER A 1 303 ? -8.164 3.991 19.465 1.00 91.25 303 SER A N 1
ATOM 2445 C CA . SER A 1 303 ? -9.198 2.961 19.268 1.00 91.25 303 SER A CA 1
ATOM 2446 C C . SER A 1 303 ? -10.597 3.571 19.179 1.00 91.25 303 SER A C 1
ATOM 2448 O O . SER A 1 303 ? -11.478 3.274 19.987 1.00 91.25 303 SER A O 1
ATOM 2450 N N . ILE A 1 304 ? -10.746 4.526 18.263 1.00 96.00 304 ILE A N 1
ATOM 2451 C CA . ILE A 1 304 ? -12.036 5.141 17.946 1.00 96.00 304 ILE A CA 1
ATOM 2452 C C . ILE A 1 304 ? -12.960 4.109 17.300 1.00 96.00 304 ILE A C 1
ATOM 2454 O O . ILE A 1 304 ? -12.492 3.188 16.651 1.00 96.00 304 ILE A O 1
ATOM 2458 N N . ASN A 1 305 ? -14.264 4.284 17.483 1.00 95.81 305 ASN A N 1
ATOM 2459 C CA . ASN A 1 305 ? -15.294 3.452 16.869 1.00 95.81 305 ASN A CA 1
ATOM 2460 C C . ASN A 1 305 ? -15.792 3.995 15.531 1.00 95.81 305 ASN A C 1
ATOM 2462 O O . ASN A 1 305 ? -16.526 3.318 14.839 1.00 95.81 305 ASN A O 1
ATOM 2466 N N . GLY A 1 306 ? -15.511 5.253 15.205 1.00 95.50 306 GLY A N 1
ATOM 2467 C CA . GLY A 1 306 ? -15.974 5.812 13.947 1.00 95.50 306 GLY A CA 1
ATOM 2468 C C . GLY A 1 306 ? -15.552 7.251 13.768 1.00 95.50 306 GLY A C 1
ATOM 2469 O O . GLY A 1 306 ? -15.330 7.987 14.738 1.00 95.50 306 GLY A O 1
ATOM 2470 N N . VAL A 1 307 ? -15.423 7.653 12.512 1.00 96.69 307 VAL A N 1
ATOM 2471 C CA . VAL A 1 307 ? -15.022 9.005 12.137 1.00 96.69 307 VAL A CA 1
ATOM 2472 C C . VAL A 1 307 ? -15.686 9.397 10.840 1.00 96.69 307 VAL A C 1
ATOM 2474 O O . VAL A 1 307 ? -15.692 8.649 9.871 1.00 96.69 307 VAL A O 1
ATOM 2477 N N . PHE A 1 308 ? -16.204 10.616 10.794 1.00 93.56 308 PHE A N 1
ATOM 2478 C CA . PHE A 1 308 ? -16.714 11.145 9.546 1.00 93.56 308 PHE A CA 1
ATOM 2479 C C . PHE A 1 308 ? -16.689 12.667 9.519 1.00 93.56 308 PHE A C 1
ATOM 2481 O O . PHE A 1 308 ? -16.696 13.344 10.553 1.00 93.56 308 PHE A O 1
ATOM 2488 N N . ARG A 1 309 ? -16.699 13.215 8.303 1.00 89.94 309 ARG A N 1
ATOM 2489 C CA . ARG A 1 309 ? -16.927 14.641 8.089 1.00 89.94 309 ARG A CA 1
ATOM 2490 C C . ARG A 1 309 ? -18.424 14.895 7.945 1.00 89.94 309 ARG A C 1
ATOM 2492 O O . ARG A 1 309 ? -19.084 14.319 7.075 1.00 89.94 309 ARG A O 1
ATOM 2499 N N . TYR A 1 310 ? -18.952 15.775 8.786 1.00 88.25 310 TYR A N 1
ATOM 2500 C CA . TYR A 1 310 ? -20.368 16.112 8.786 1.00 88.25 310 TYR A CA 1
ATOM 2501 C C . TYR A 1 310 ? -20.676 17.291 7.855 1.00 88.25 310 TYR A C 1
ATOM 2503 O O . TYR A 1 310 ? -19.796 18.066 7.474 1.00 88.25 310 TYR A O 1
ATOM 2511 N N . ALA A 1 311 ? -21.953 17.451 7.498 1.00 80.50 311 ALA A N 1
ATOM 2512 C CA . ALA A 1 311 ? -22.420 18.458 6.542 1.00 80.50 311 ALA A CA 1
ATOM 2513 C C . ALA A 1 311 ? -22.141 19.912 6.975 1.00 80.50 311 ALA A C 1
ATOM 2515 O O . ALA A 1 311 ? -22.118 20.809 6.138 1.00 80.50 311 ALA A O 1
ATOM 2516 N N . ASN A 1 312 ? -21.898 20.155 8.266 1.00 84.06 312 ASN A N 1
ATOM 2517 C CA . ASN A 1 312 ? -21.495 21.465 8.789 1.00 84.06 312 ASN A CA 1
ATOM 2518 C C . ASN A 1 312 ? -19.999 21.780 8.592 1.00 84.06 312 ASN A C 1
ATOM 2520 O O . ASN A 1 312 ? -19.531 22.821 9.047 1.00 84.06 312 ASN A O 1
ATOM 2524 N N . GLY A 1 313 ? -19.247 20.885 7.949 1.00 81.81 313 GLY A N 1
ATOM 2525 C CA . GLY A 1 313 ? -17.833 21.069 7.656 1.00 81.81 313 GLY A CA 1
ATOM 2526 C C . GLY A 1 313 ? -16.885 20.715 8.801 1.00 81.81 313 GLY A C 1
ATOM 2527 O O . GLY A 1 313 ? -15.691 20.927 8.621 1.00 81.81 313 GLY A O 1
ATOM 2528 N N . LEU A 1 314 ? -17.374 20.176 9.923 1.00 90.88 314 LEU A N 1
ATOM 2529 C CA . LEU A 1 314 ? -16.551 19.681 11.033 1.00 90.88 314 LEU A CA 1
ATOM 2530 C C . LEU A 1 314 ? -16.385 18.158 10.972 1.00 90.88 314 LEU A C 1
ATOM 2532 O O . LEU A 1 314 ? -17.225 17.451 10.404 1.00 90.88 314 LEU A O 1
ATOM 2536 N N . THR A 1 315 ? -15.321 17.655 11.596 1.00 95.50 315 THR A N 1
ATOM 2537 C CA . THR A 1 315 ? -15.060 16.216 11.725 1.00 95.50 315 THR A CA 1
ATOM 2538 C C . THR A 1 315 ? -15.508 15.730 13.098 1.00 95.50 315 THR A C 1
ATOM 2540 O O . THR A 1 315 ? -15.267 16.385 14.112 1.00 95.50 315 THR A O 1
ATOM 2543 N N . TYR A 1 316 ? -16.178 14.584 13.143 1.00 96.69 316 TYR A N 1
ATOM 2544 C CA . TYR A 1 316 ? -16.680 13.993 14.378 1.00 96.69 316 TYR A CA 1
ATOM 2545 C C . TYR A 1 316 ? -16.091 12.602 14.562 1.00 96.69 316 TYR A C 1
ATOM 2547 O O . TYR A 1 316 ? -16.176 11.775 13.657 1.00 96.69 316 TYR A O 1
ATOM 2555 N N . PHE A 1 317 ? -15.524 12.364 15.741 1.00 98.00 317 PHE A N 1
ATOM 2556 C CA . PHE A 1 317 ? -15.004 11.068 16.168 1.00 98.00 317 PHE A CA 1
ATOM 2557 C C . PHE A 1 317 ? -15.922 10.471 17.228 1.00 98.00 317 PHE A C 1
ATOM 2559 O O . PHE A 1 317 ? -16.470 11.206 18.049 1.00 98.00 317 PHE A O 1
ATOM 2566 N N . PHE A 1 318 ? -16.052 9.152 17.248 1.00 98.06 318 PHE A N 1
ATOM 2567 C CA . PHE A 1 318 ? -16.881 8.424 18.203 1.00 98.06 318 PHE A CA 1
ATOM 2568 C C . PHE A 1 318 ? -16.028 7.417 18.953 1.00 98.06 318 PHE A C 1
ATOM 2570 O O . PHE A 1 318 ? -15.163 6.767 18.367 1.00 98.06 318 PHE A O 1
ATOM 2577 N N . LYS A 1 319 ? -16.260 7.298 20.258 1.00 97.56 319 LYS A N 1
ATOM 2578 C CA . LYS A 1 319 ? -15.652 6.263 21.089 1.00 97.56 319 LYS A CA 1
ATOM 2579 C C . LYS A 1 319 ? -16.575 5.930 22.246 1.00 97.56 319 LYS A C 1
ATOM 2581 O O . LYS A 1 319 ? -16.921 6.797 23.047 1.00 97.56 319 LYS A O 1
ATOM 2586 N N . GLY A 1 320 ? -16.941 4.665 22.348 1.00 96.38 320 GLY A N 1
ATOM 2587 C CA . GLY A 1 320 ? -17.856 4.183 23.360 1.00 96.38 320 GLY A CA 1
ATOM 2588 C C . GLY A 1 320 ? -19.215 4.894 23.294 1.00 96.38 320 GLY A C 1
ATOM 2589 O O . GLY A 1 320 ? -19.852 4.984 22.244 1.00 96.38 320 GLY A O 1
ATOM 2590 N N . ASN A 1 321 ? -19.638 5.498 24.406 1.00 97.50 321 ASN A N 1
ATOM 2591 C CA . ASN A 1 321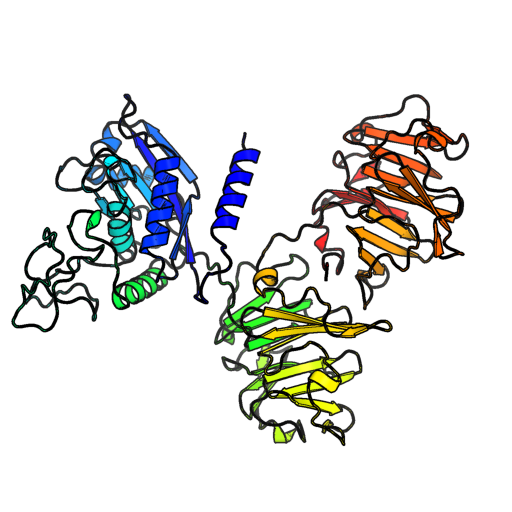 ? -20.847 6.327 24.482 1.00 97.50 321 ASN A CA 1
ATOM 2592 C C . ASN A 1 321 ? -20.613 7.825 24.201 1.00 97.50 321 ASN A C 1
ATOM 2594 O O . ASN A 1 321 ? -21.534 8.629 24.379 1.00 97.50 321 ASN A O 1
ATOM 2598 N N . GLN A 1 322 ? -19.406 8.208 23.781 1.00 98.12 322 GLN A N 1
ATOM 2599 C CA . GLN A 1 322 ? -18.990 9.593 23.592 1.00 98.12 322 GLN A CA 1
ATOM 2600 C C . GLN A 1 322 ? -18.710 9.941 22.130 1.00 98.12 322 GLN A C 1
ATOM 2602 O O . GLN A 1 322 ? -18.344 9.094 21.313 1.00 98.12 322 GLN A O 1
ATOM 2607 N N . TYR A 1 323 ? -18.825 11.231 21.822 1.00 98.19 323 TYR A N 1
ATOM 2608 C CA . TYR A 1 323 ? -18.366 11.807 20.568 1.00 98.19 323 TYR A CA 1
ATOM 2609 C C . TYR A 1 323 ? -17.515 13.062 20.799 1.00 98.19 323 TYR A C 1
ATOM 2611 O O . TYR A 1 323 ? -17.714 13.820 21.753 1.00 98.19 323 TYR A O 1
ATOM 2619 N N . TYR A 1 324 ? -16.568 13.287 19.894 1.00 98.31 324 TYR A N 1
ATOM 2620 C CA . TYR A 1 324 ? -15.594 14.370 19.919 1.00 98.31 324 TYR A CA 1
ATOM 2621 C C . TYR A 1 324 ? -15.791 15.213 18.668 1.00 98.31 324 TYR A C 1
ATOM 2623 O O . TYR A 1 324 ? -15.795 14.689 17.553 1.00 98.31 324 TYR A O 1
ATOM 2631 N N . ARG A 1 325 ? -15.956 16.524 18.842 1.00 97.81 325 ARG A N 1
ATOM 2632 C CA . ARG A 1 325 ? -16.035 17.463 17.724 1.00 97.81 325 ARG A CA 1
ATOM 2633 C C . ARG A 1 325 ? -14.646 18.021 17.451 1.00 97.81 325 ARG A C 1
ATOM 2635 O O . ARG A 1 325 ? -14.114 18.772 18.264 1.00 97.81 325 ARG A O 1
ATOM 2642 N N . PHE A 1 326 ? -14.073 17.637 16.321 1.00 96.94 326 PHE A N 1
ATOM 2643 C CA . PHE A 1 326 ? -12.748 18.052 15.893 1.00 96.94 326 PHE A CA 1
ATOM 2644 C C . PHE A 1 326 ? -12.838 19.246 14.947 1.00 96.94 326 PHE A C 1
ATOM 2646 O O . PHE A 1 326 ? -13.610 19.260 13.982 1.00 96.94 326 PHE A O 1
ATOM 2653 N N . ASN A 1 327 ? -12.047 20.267 15.252 1.00 92.75 327 ASN A N 1
ATOM 2654 C CA . ASN A 1 327 ? -11.979 21.484 14.474 1.00 92.75 327 ASN A CA 1
ATOM 2655 C C . ASN A 1 327 ? -10.863 21.369 13.440 1.00 92.75 327 ASN A C 1
ATOM 2657 O O . ASN A 1 327 ? -9.678 21.440 13.763 1.00 92.75 327 ASN A O 1
ATOM 2661 N N . ASP A 1 328 ? -11.259 21.226 12.180 1.00 90.38 328 ASP A N 1
ATOM 2662 C CA . ASP A 1 328 ? -10.338 21.004 11.064 1.00 90.38 328 ASP A CA 1
ATOM 2663 C C . ASP A 1 328 ? -9.378 22.175 10.803 1.00 90.38 328 ASP A C 1
ATOM 2665 O O . ASP A 1 328 ? -8.383 22.003 10.103 1.00 90.38 328 ASP A O 1
ATOM 2669 N N . THR A 1 329 ? -9.659 23.359 11.357 1.00 89.06 329 THR A N 1
ATOM 2670 C CA . THR A 1 329 ? -8.798 24.541 11.229 1.00 89.06 329 THR A CA 1
ATOM 2671 C C . THR A 1 329 ? -7.745 24.580 12.331 1.00 89.06 329 THR A C 1
ATOM 2673 O O . THR A 1 329 ? -6.573 24.823 12.057 1.00 89.06 329 THR A O 1
ATOM 2676 N N . SER A 1 330 ? -8.143 24.355 13.587 1.00 91.62 330 SER A N 1
ATOM 2677 C CA . SER A 1 330 ? -7.215 24.381 14.729 1.00 91.62 330 SER A CA 1
ATOM 2678 C C . SER A 1 330 ? -6.514 23.041 14.980 1.00 91.62 330 SER A C 1
ATOM 2680 O O . SER A 1 330 ? -5.562 22.994 15.761 1.00 91.62 330 SER A O 1
ATOM 2682 N N . LEU A 1 331 ? -6.955 21.976 14.299 1.00 92.56 331 LEU A N 1
ATOM 2683 C CA . LEU A 1 331 ? -6.446 20.606 14.391 1.00 92.56 331 LEU A CA 1
ATOM 2684 C C . LEU A 1 331 ? -6.455 20.053 15.824 1.00 92.56 331 LEU A C 1
ATOM 2686 O O . LEU A 1 331 ? -5.504 19.401 16.261 1.00 92.56 331 LEU A O 1
ATOM 2690 N N . LYS A 1 332 ? -7.532 20.337 16.563 1.00 95.50 332 LYS A N 1
ATOM 2691 C CA . LYS A 1 332 ? -7.787 19.803 17.906 1.00 95.50 332 LYS A CA 1
ATOM 2692 C C . LYS A 1 332 ? -9.278 19.610 18.167 1.00 95.50 332 LYS A C 1
ATOM 2694 O O . LYS A 1 332 ? -10.120 20.193 17.477 1.00 95.50 332 LYS A O 1
ATOM 2699 N N . VAL A 1 333 ? -9.602 18.812 19.180 1.00 97.62 333 VAL A N 1
ATOM 2700 C CA . VAL A 1 333 ? -10.968 18.721 19.708 1.00 97.62 333 VAL A CA 1
ATOM 2701 C C . VAL A 1 333 ? -11.371 20.063 20.336 1.00 97.62 333 VAL A C 1
ATOM 2703 O O . VAL A 1 333 ? -10.575 20.721 21.009 1.00 97.62 333 VAL A O 1
ATOM 2706 N N . ASP A 1 334 ? -12.603 20.500 20.077 1.00 97.62 334 ASP A N 1
ATOM 2707 C CA . ASP A 1 334 ? -13.140 21.738 20.645 1.00 97.62 334 ASP A CA 1
ATOM 2708 C C . ASP A 1 334 ? -13.326 21.640 22.169 1.00 97.62 334 ASP A C 1
ATOM 2710 O O . ASP A 1 334 ? -13.650 20.586 22.716 1.00 97.62 334 ASP A O 1
ATOM 2714 N N . GLU A 1 335 ? -13.213 22.776 22.860 1.00 96.62 335 GLU A N 1
ATOM 2715 C CA . GLU A 1 335 ? -13.514 22.858 24.292 1.00 96.62 335 GLU A CA 1
ATOM 2716 C C . GLU A 1 335 ? -14.969 22.449 24.592 1.00 96.62 335 GLU A C 1
ATOM 2718 O O . GLU A 1 335 ? -15.906 22.774 23.854 1.00 96.62 335 GLU A O 1
ATOM 2723 N N . GLY A 1 336 ? -15.167 21.723 25.697 1.00 95.62 336 GLY A N 1
ATOM 2724 C CA . GLY A 1 336 ? -16.474 21.177 26.079 1.00 95.62 336 GLY A CA 1
ATOM 2725 C C . GLY A 1 336 ? -16.851 19.864 25.378 1.00 95.62 336 GLY A C 1
ATOM 2726 O O . GLY A 1 336 ? -18.037 19.518 25.360 1.00 95.62 336 GLY A O 1
ATOM 2727 N N . TYR A 1 337 ? -15.865 19.167 24.804 1.00 97.50 337 TYR A N 1
ATOM 2728 C CA . TYR A 1 337 ? -15.937 17.788 24.312 1.00 97.50 337 TYR A CA 1
ATOM 2729 C C . TYR A 1 337 ? -14.897 16.907 25.036 1.00 97.50 337 TYR A C 1
ATOM 2731 O O . TYR A 1 337 ? -13.900 17.445 25.523 1.00 97.50 337 TYR A O 1
ATOM 2739 N N . PRO A 1 338 ? -15.089 15.574 25.110 1.00 97.81 338 PRO A N 1
ATOM 2740 C CA . PRO A 1 338 ? -16.193 14.796 24.533 1.00 97.81 338 PRO A CA 1
ATOM 2741 C C . PRO A 1 338 ? -17.560 15.061 25.176 1.00 97.81 338 PRO A C 1
ATOM 2743 O O . PRO A 1 338 ? -17.654 15.554 26.297 1.00 97.81 338 PRO A O 1
ATOM 2746 N N . ARG A 1 339 ? -18.628 14.711 24.453 1.00 98.19 339 ARG A N 1
ATOM 2747 C CA . ARG A 1 339 ? -20.026 14.726 24.928 1.00 98.19 339 ARG A CA 1
ATOM 2748 C C . ARG A 1 339 ? -20.678 13.367 24.722 1.00 98.19 339 ARG A C 1
ATOM 2750 O O . ARG A 1 339 ? -20.155 12.563 23.952 1.00 98.19 339 ARG A O 1
ATOM 2757 N N . LEU A 1 340 ? -21.810 13.106 25.375 1.00 98.06 340 LEU A N 1
ATOM 2758 C CA . LEU A 1 340 ? -22.537 11.855 25.161 1.00 98.06 340 LEU A CA 1
ATOM 2759 C C . LEU A 1 340 ? -23.183 11.862 23.779 1.00 98.06 340 LEU A C 1
ATOM 2761 O O . LEU A 1 340 ? -23.748 12.869 23.361 1.00 98.06 340 LEU A O 1
ATOM 2765 N N . ILE A 1 341 ? -23.155 10.727 23.079 1.00 97.56 341 ILE A N 1
ATOM 2766 C CA . ILE A 1 341 ? -23.796 10.583 21.758 1.00 97.56 341 ILE A CA 1
ATOM 2767 C C . ILE A 1 341 ? -25.264 11.032 21.817 1.00 97.56 341 ILE A C 1
ATOM 2769 O O . ILE A 1 341 ? -25.721 11.772 20.945 1.00 97.56 341 ILE A O 1
ATOM 2773 N N . SER A 1 342 ? -25.968 10.683 22.897 1.00 95.12 342 SER A N 1
ATOM 2774 C CA . SER A 1 342 ? -27.367 11.046 23.141 1.00 95.12 342 SER A CA 1
ATOM 2775 C C . SER A 1 342 ? -27.645 12.550 23.228 1.00 95.12 342 SER A C 1
ATOM 2777 O O . SER A 1 342 ? -28.792 12.945 23.030 1.00 95.12 342 SER A O 1
ATOM 2779 N N . ASP A 1 343 ? -26.639 13.389 23.501 1.00 95.25 343 ASP A N 1
ATOM 2780 C CA . ASP A 1 343 ? -26.821 14.839 23.674 1.00 95.25 343 ASP A CA 1
ATOM 2781 C C . ASP A 1 343 ? -27.123 15.557 22.349 1.00 95.25 343 ASP A C 1
ATOM 2783 O O . ASP A 1 343 ? -27.725 16.631 22.346 1.00 95.25 343 ASP A O 1
ATOM 2787 N N . TYR A 1 344 ? -26.694 14.985 21.218 1.00 94.38 344 TYR A N 1
ATOM 2788 C CA . TYR A 1 344 ? -26.863 15.588 19.890 1.00 94.38 344 TYR A CA 1
ATOM 2789 C C . TYR A 1 344 ? -27.372 14.596 18.840 1.00 94.38 344 TYR A C 1
ATOM 2791 O O . TYR A 1 344 ? -28.240 14.930 18.034 1.00 94.38 344 TYR A O 1
ATOM 2799 N N . TRP A 1 345 ? -26.875 13.361 18.856 1.00 95.56 345 TRP A N 1
ATOM 2800 C CA . TRP A 1 345 ? -27.231 12.321 17.894 1.00 95.56 345 TRP A CA 1
ATOM 2801 C C . TRP A 1 345 ? -28.458 11.542 18.380 1.00 95.56 345 TRP A C 1
ATOM 2803 O O . TRP A 1 345 ? -28.403 10.348 18.667 1.00 95.56 345 TRP A O 1
ATOM 2813 N N . VAL A 1 346 ? -29.586 12.243 18.517 1.00 96.44 346 VAL A N 1
ATOM 2814 C CA . VAL A 1 346 ? -30.803 11.704 19.141 1.00 96.44 346 VAL A CA 1
ATOM 2815 C C . VAL A 1 346 ? -31.280 10.431 18.430 1.00 96.44 346 VAL A C 1
ATOM 2817 O O . VAL A 1 346 ? -31.605 10.447 17.241 1.00 96.44 346 VAL A O 1
ATOM 2820 N N . GLY A 1 347 ? -31.363 9.331 19.184 1.00 96.00 347 GLY A N 1
ATOM 2821 C CA . GLY A 1 347 ? -31.787 8.012 18.701 1.00 96.00 347 GLY A CA 1
ATOM 2822 C C . GLY A 1 347 ? -30.654 7.102 18.212 1.00 96.00 347 GLY A C 1
ATOM 2823 O O . GLY A 1 347 ? -30.924 5.950 17.878 1.00 96.00 347 GLY A O 1
ATOM 2824 N N . VAL A 1 348 ? -29.407 7.583 18.179 1.00 97.38 348 VAL A N 1
ATOM 2825 C CA . VAL A 1 348 ? -28.219 6.762 17.894 1.00 97.38 348 VAL A CA 1
ATOM 2826 C C . VAL A 1 348 ? -27.789 6.027 19.175 1.00 97.38 348 VAL A C 1
ATOM 2828 O O . VAL A 1 348 ? -27.772 6.646 20.243 1.00 97.38 348 VAL A O 1
ATOM 2831 N N . PRO A 1 349 ? -27.467 4.720 19.115 1.00 96.62 349 PRO A N 1
ATOM 2832 C CA . PRO A 1 349 ? -27.011 3.966 20.284 1.00 96.62 349 PRO A CA 1
ATOM 2833 C C . PRO A 1 349 ? -25.574 4.337 20.695 1.00 96.62 349 PRO A C 1
ATOM 2835 O O . PRO A 1 349 ? -24.820 4.912 19.913 1.00 96.62 349 PRO A O 1
ATOM 2838 N N . SER A 1 350 ? -25.174 3.971 21.917 1.00 96.31 350 SER A N 1
ATOM 2839 C CA . SER A 1 350 ? -23.757 3.963 22.314 1.00 96.31 350 SER A CA 1
ATOM 2840 C C . SER A 1 350 ? -22.997 2.829 21.629 1.00 96.31 350 SER A C 1
ATOM 2842 O O . SER A 1 350 ? -23.621 1.888 21.134 1.00 96.31 350 SER A O 1
ATOM 2844 N N . ASP A 1 351 ? -21.665 2.886 21.657 1.00 94.19 351 ASP A N 1
ATOM 2845 C CA . ASP A 1 351 ? -20.755 1.851 21.147 1.00 94.19 351 ASP A CA 1
ATOM 2846 C C . ASP A 1 351 ? -21.147 1.427 19.727 1.00 94.19 351 ASP A C 1
ATOM 2848 O O . ASP A 1 351 ? -21.468 0.264 19.472 1.00 94.19 351 ASP A O 1
ATOM 2852 N N . ILE A 1 352 ? -21.271 2.415 18.838 1.00 96.94 352 ILE A N 1
ATOM 2853 C CA . ILE A 1 352 ? -21.465 2.167 17.407 1.00 96.94 352 ILE A CA 1
ATOM 2854 C C . ILE A 1 352 ? -20.261 1.396 16.861 1.00 96.94 352 ILE A C 1
ATOM 2856 O O . ILE A 1 352 ? -19.170 1.507 17.419 1.00 96.94 352 ILE A O 1
ATOM 2860 N N . ASP A 1 353 ? -20.448 0.661 15.772 1.00 95.50 353 ASP A N 1
ATOM 2861 C CA . ASP A 1 353 ? -19.322 0.016 15.097 1.00 95.50 353 ASP A CA 1
ATOM 2862 C C . ASP A 1 353 ? -18.693 0.928 14.044 1.00 95.50 353 ASP A C 1
ATOM 2864 O O . ASP A 1 353 ? -17.489 0.847 13.849 1.00 95.50 353 ASP A O 1
ATOM 2868 N N . ASP A 1 354 ? -19.495 1.793 13.396 1.00 95.62 354 ASP A N 1
ATOM 2869 C CA . ASP A 1 354 ? -19.004 2.912 12.582 1.00 95.62 354 ASP A CA 1
ATOM 2870 C C . ASP A 1 354 ? -20.106 3.930 12.195 1.00 95.62 354 ASP A C 1
ATOM 2872 O O . ASP A 1 354 ? -21.300 3.735 12.465 1.00 95.62 354 ASP A O 1
ATOM 2876 N N . VAL A 1 355 ? -19.713 5.027 11.535 1.00 95.75 355 VAL A N 1
ATOM 2877 C CA . VAL A 1 355 ? -20.565 6.099 11.009 1.00 95.75 355 VAL A CA 1
ATOM 2878 C C . VAL A 1 355 ? -20.095 6.600 9.640 1.00 95.75 355 VAL A C 1
ATOM 2880 O O . VAL A 1 355 ? -18.921 6.879 9.429 1.00 95.75 355 VAL A O 1
ATOM 2883 N N . ILE A 1 356 ? -21.036 6.842 8.722 1.00 91.25 356 ILE A N 1
ATOM 2884 C CA . ILE A 1 356 ? -20.745 7.450 7.414 1.00 91.25 356 ILE A CA 1
ATOM 2885 C C . ILE A 1 356 ? -21.735 8.559 7.045 1.00 91.25 356 ILE A C 1
ATOM 2887 O O . ILE A 1 356 ? -22.935 8.479 7.317 1.00 91.25 356 ILE A O 1
ATOM 2891 N N . SER A 1 357 ? -21.244 9.571 6.330 1.00 85.00 357 SER A N 1
ATOM 2892 C CA . SER A 1 357 ? -22.088 10.444 5.504 1.00 85.00 357 SER A CA 1
ATOM 2893 C C . SER A 1 357 ? -22.312 9.772 4.150 1.00 85.00 357 SER A C 1
ATOM 2895 O O . SER A 1 357 ? -21.356 9.321 3.528 1.00 85.00 357 SER A O 1
ATOM 2897 N N . HIS A 1 358 ? -23.557 9.713 3.678 1.00 78.62 358 HIS A N 1
ATOM 2898 C CA . HIS A 1 358 ? -23.877 9.140 2.370 1.00 78.62 358 HIS A CA 1
ATOM 2899 C C . HIS A 1 358 ? -24.245 10.225 1.352 1.00 78.62 358 HIS A C 1
ATOM 2901 O O . HIS A 1 358 ? -24.724 11.306 1.699 1.00 78.62 358 HIS A O 1
ATOM 2907 N N . SER A 1 359 ? -24.102 9.910 0.063 1.00 71.62 359 SER A N 1
ATOM 2908 C CA . SER A 1 359 ? -24.345 10.825 -1.067 1.00 71.62 359 SER A CA 1
ATOM 2909 C C . SER A 1 359 ? -25.795 11.307 -1.171 1.00 71.62 359 SER A C 1
ATOM 2911 O O . SER A 1 359 ? -26.064 12.329 -1.792 1.00 71.62 359 SER A O 1
ATOM 2913 N N . ASN A 1 360 ? -26.730 10.612 -0.518 1.00 78.38 360 ASN A N 1
ATOM 2914 C CA . ASN A 1 360 ? -28.140 11.003 -0.439 1.00 78.38 360 ASN A CA 1
ATOM 2915 C C . ASN A 1 360 ? -28.433 12.034 0.669 1.00 78.38 360 ASN A C 1
ATOM 2917 O O . ASN A 1 360 ? -29.591 12.388 0.882 1.00 78.38 360 ASN A O 1
ATOM 2921 N N . GLY A 1 361 ? -27.403 12.514 1.374 1.00 81.44 361 GLY A N 1
ATOM 2922 C CA . GLY A 1 361 ? -27.512 13.571 2.377 1.00 81.44 361 GLY A CA 1
ATOM 2923 C C . GLY A 1 361 ? -27.916 13.101 3.775 1.00 81.44 361 GLY A C 1
ATOM 2924 O O . GLY A 1 361 ? -28.094 13.944 4.649 1.00 81.44 361 GLY A O 1
ATOM 2925 N N . PHE A 1 362 ? -28.053 11.795 4.012 1.00 90.38 362 PHE A N 1
ATOM 2926 C CA . PHE A 1 362 ? -28.261 11.234 5.350 1.00 90.38 362 PHE A CA 1
ATOM 2927 C C . PHE A 1 362 ? -26.948 10.725 5.956 1.00 90.38 362 PHE A C 1
ATOM 2929 O O . PHE A 1 362 ? -26.011 10.368 5.238 1.00 90.38 362 PHE A O 1
ATOM 2936 N N . THR A 1 363 ? -26.911 10.648 7.286 1.00 93.44 363 THR A N 1
ATOM 2937 C CA . THR A 1 363 ? -25.820 10.013 8.035 1.00 93.44 363 THR A CA 1
ATOM 2938 C C . THR A 1 363 ? -26.286 8.648 8.523 1.00 93.44 363 THR A C 1
ATOM 2940 O O . THR A 1 363 ? -27.405 8.516 9.018 1.00 93.44 363 THR A O 1
ATOM 2943 N N . TYR A 1 364 ? -25.452 7.626 8.371 1.00 94.69 364 TYR A N 1
ATOM 2944 C CA . TYR A 1 364 ? -25.775 6.252 8.740 1.00 94.69 364 TYR A CA 1
ATOM 2945 C C . TYR A 1 364 ? -24.825 5.790 9.835 1.00 94.69 364 TYR A C 1
ATOM 2947 O O . TYR A 1 364 ? -23.615 5.885 9.670 1.00 94.69 364 TYR A O 1
ATOM 2955 N N . PHE A 1 365 ? -25.391 5.306 10.936 1.00 97.19 365 PHE A N 1
ATOM 2956 C CA . PHE A 1 365 ? -24.657 4.701 12.045 1.00 97.19 365 PHE A CA 1
ATOM 2957 C C . PHE A 1 365 ? -24.896 3.195 12.036 1.00 97.19 365 PHE A C 1
ATOM 2959 O O . PHE A 1 365 ? -26.037 2.771 11.837 1.00 97.19 365 PHE A O 1
ATOM 2966 N N . PHE A 1 366 ? -23.857 2.405 12.276 1.00 97.44 366 PHE A N 1
ATOM 2967 C CA . PHE A 1 366 ? -23.912 0.944 12.288 1.00 97.44 366 PHE A CA 1
ATOM 2968 C C . PHE A 1 366 ? -23.712 0.413 13.707 1.00 97.44 366 PHE A C 1
ATOM 2970 O O . PHE A 1 366 ? -22.934 0.974 14.477 1.00 97.44 366 PHE A O 1
ATOM 2977 N N . LYS A 1 367 ? -24.461 -0.633 14.069 1.00 97.12 367 LYS A N 1
ATOM 2978 C CA . LYS A 1 367 ? -24.292 -1.371 15.324 1.00 97.12 367 LYS A CA 1
ATOM 2979 C C . LYS A 1 367 ? -24.785 -2.808 15.163 1.00 97.12 367 LYS A C 1
ATOM 2981 O O . LYS A 1 367 ? -25.979 -3.053 14.975 1.00 97.12 367 LYS A O 1
ATOM 2986 N N . GLY A 1 368 ? -23.876 -3.758 15.269 1.00 95.38 368 GLY A N 1
ATOM 2987 C CA . GLY A 1 368 ? -24.069 -5.162 14.975 1.00 95.38 368 GLY A CA 1
ATOM 2988 C C . GLY A 1 368 ? -24.690 -5.406 13.603 1.00 95.38 368 GLY A C 1
ATOM 2989 O O . GLY A 1 368 ? -24.185 -4.984 12.563 1.00 95.38 368 GLY A O 1
ATOM 2990 N N . ALA A 1 369 ? -25.843 -6.075 13.599 1.00 96.06 369 ALA A N 1
ATOM 2991 C CA . ALA A 1 369 ? -26.623 -6.335 12.390 1.00 96.06 369 ALA A CA 1
ATOM 2992 C C . ALA A 1 369 ? -27.565 -5.185 11.992 1.00 96.06 369 ALA A C 1
ATOM 2994 O O . ALA A 1 369 ? -28.383 -5.344 11.082 1.00 96.06 369 ALA A O 1
ATOM 2995 N N . GLN A 1 370 ? -27.511 -4.047 12.689 1.00 97.50 370 GLN A N 1
ATOM 2996 C CA . GLN A 1 370 ? -28.439 -2.934 12.530 1.00 97.50 370 GLN A CA 1
ATOM 2997 C C . GLN A 1 370 ? -27.756 -1.669 12.016 1.00 97.50 370 GLN A C 1
ATOM 2999 O O . GLN A 1 370 ? -26.576 -1.422 12.252 1.00 97.50 370 GLN A O 1
ATOM 3004 N N . TYR A 1 371 ? -28.543 -0.825 11.354 1.00 96.88 371 TYR A N 1
ATOM 3005 C CA . TYR A 1 371 ? -28.145 0.526 10.999 1.00 96.88 371 TYR A CA 1
ATOM 3006 C C . TYR A 1 371 ? -29.251 1.544 11.298 1.00 96.88 371 TYR A C 1
ATOM 3008 O O . TYR A 1 371 ? -30.450 1.242 11.251 1.00 96.88 371 TYR A O 1
ATOM 3016 N N . TYR A 1 372 ? -28.836 2.775 11.583 1.00 97.75 372 TYR A N 1
ATOM 3017 C CA . TYR A 1 372 ? -29.679 3.897 11.979 1.00 97.75 372 TYR A CA 1
ATOM 3018 C C . TYR A 1 372 ? -29.481 5.034 10.983 1.00 97.75 372 TYR A C 1
ATOM 3020 O O . TYR A 1 372 ? -28.360 5.498 10.786 1.00 97.75 372 TYR A O 1
ATOM 3028 N N . ARG A 1 373 ? -30.565 5.502 10.358 1.00 96.62 373 ARG A N 1
ATOM 3029 C CA . ARG A 1 373 ? -30.517 6.657 9.457 1.00 96.62 373 ARG A CA 1
ATOM 3030 C C . ARG A 1 373 ? -30.795 7.933 10.239 1.00 96.62 373 ARG A C 1
ATOM 3032 O O . ARG A 1 373 ? -31.934 8.191 10.624 1.00 96.62 373 ARG A O 1
ATOM 3039 N N . PHE A 1 374 ? -29.758 8.726 10.459 1.00 96.25 374 PHE A N 1
ATOM 3040 C CA . PHE A 1 374 ? -29.840 10.036 11.083 1.00 96.25 374 PHE A CA 1
ATOM 3041 C C . PHE A 1 374 ? -30.114 11.115 10.037 1.00 96.25 374 PHE A C 1
ATOM 3043 O O . PHE A 1 374 ? -29.421 11.234 9.021 1.00 96.25 374 PHE A O 1
ATOM 3050 N N . ASN A 1 375 ? -31.144 11.911 10.297 1.00 93.50 375 ASN A N 1
ATOM 3051 C CA . ASN A 1 375 ? -31.590 12.967 9.411 1.00 93.50 375 ASN A CA 1
ATOM 3052 C C . ASN A 1 375 ? -31.029 14.317 9.882 1.00 93.50 375 ASN A C 1
ATOM 3054 O O . ASN A 1 375 ? -31.442 14.819 10.934 1.00 93.50 375 ASN A O 1
ATOM 3058 N N . PRO A 1 376 ? -30.120 14.941 9.109 1.00 89.19 376 PRO A N 1
ATOM 3059 C CA . PRO A 1 376 ? -29.454 16.170 9.529 1.00 89.19 376 PRO A CA 1
ATOM 3060 C C . PRO A 1 376 ? -30.399 17.377 9.605 1.00 89.19 376 PRO A C 1
ATOM 3062 O O . PRO A 1 376 ? -30.051 18.378 10.222 1.00 89.19 376 PRO A O 1
ATOM 3065 N N . ARG A 1 377 ? -31.600 17.304 9.008 1.00 89.50 377 ARG A N 1
ATOM 3066 C CA . ARG A 1 377 ? -32.604 18.379 9.085 1.00 89.50 377 ARG A CA 1
ATOM 3067 C C . ARG A 1 377 ? -33.400 18.332 10.384 1.00 89.50 377 ARG A C 1
ATOM 3069 O O . ARG A 1 377 ? -33.751 19.373 10.923 1.00 89.50 377 ARG A O 1
ATOM 3076 N N . THR A 1 378 ? -33.700 17.132 10.875 1.00 93.06 378 THR A N 1
ATOM 3077 C CA . THR A 1 378 ? -34.492 16.928 12.101 1.00 93.06 378 THR A CA 1
ATOM 3078 C C . THR A 1 378 ? -33.635 16.623 13.326 1.00 93.06 378 THR A C 1
ATOM 3080 O O . THR A 1 378 ? -34.186 16.505 14.422 1.00 93.06 378 THR A O 1
ATOM 3083 N N . LEU A 1 379 ? -32.321 16.459 13.130 1.00 92.19 379 LEU A N 1
ATOM 3084 C CA . LEU A 1 379 ? -31.321 16.113 14.143 1.00 92.19 379 LEU A CA 1
ATOM 3085 C C . LEU A 1 379 ? -31.718 14.887 14.980 1.00 92.19 379 LEU A C 1
ATOM 3087 O O . LEU A 1 379 ? -31.572 14.867 16.200 1.00 92.19 379 LEU A O 1
ATOM 3091 N N . ARG A 1 380 ? -32.272 13.868 14.316 1.00 95.69 380 ARG A N 1
ATOM 3092 C CA . ARG A 1 380 ? -32.658 12.600 14.946 1.00 95.69 380 ARG A CA 1
ATOM 3093 C C . ARG A 1 380 ? -32.612 11.444 13.963 1.00 95.69 380 ARG A C 1
ATOM 3095 O O . ARG A 1 380 ? -32.684 11.656 12.751 1.00 95.69 380 ARG A O 1
ATOM 3102 N N . VAL A 1 381 ? -32.579 10.232 14.501 1.00 97.62 381 VAL A N 1
ATOM 3103 C CA . VAL A 1 381 ? -32.872 9.013 13.746 1.00 97.62 381 VAL A CA 1
ATOM 3104 C C . VAL A 1 381 ? -34.324 9.032 13.255 1.00 97.62 381 VAL A C 1
ATOM 3106 O O . VAL A 1 381 ? -35.244 9.343 14.016 1.00 97.62 381 VAL A O 1
ATOM 3109 N N . ASP A 1 382 ? -34.523 8.734 11.971 1.00 97.44 382 ASP A N 1
ATOM 3110 C CA . ASP A 1 382 ? -35.850 8.709 11.353 1.00 97.44 382 ASP A CA 1
ATOM 3111 C C . ASP A 1 382 ? -36.750 7.613 11.953 1.00 97.44 382 ASP A C 1
ATOM 3113 O O . ASP A 1 382 ? -36.292 6.557 12.391 1.00 97.44 382 ASP A O 1
ATOM 3117 N N . HIS A 1 383 ? -38.067 7.832 11.910 1.00 95.69 383 HIS A N 1
ATOM 3118 C CA . HIS A 1 383 ? -39.043 6.821 12.320 1.00 95.69 383 HIS A CA 1
ATOM 3119 C C . HIS A 1 383 ? -38.935 5.552 11.450 1.00 95.69 383 HIS A C 1
ATOM 3121 O O . HIS A 1 383 ? -38.801 5.634 10.227 1.00 95.69 383 HIS A O 1
ATOM 3127 N N . GLY A 1 384 ? -39.032 4.369 12.067 1.00 94.56 384 GLY A N 1
ATOM 3128 C CA . GLY A 1 384 ? -38.874 3.079 11.377 1.00 94.56 384 GLY A CA 1
ATOM 3129 C C . GLY A 1 384 ? -37.423 2.594 11.238 1.00 94.56 384 GLY A C 1
ATOM 3130 O O . GLY A 1 384 ? -37.152 1.748 10.381 1.00 94.56 384 GLY A O 1
ATOM 3131 N N . TYR A 1 385 ? -36.518 3.141 12.056 1.00 97.00 385 TYR A N 1
ATOM 3132 C CA . TYR A 1 385 ? -35.153 2.666 12.299 1.00 97.00 385 TYR A CA 1
ATOM 3133 C C . TYR A 1 385 ? -34.979 2.277 13.784 1.00 97.00 385 TYR A C 1
ATOM 3135 O O . TYR A 1 385 ? -35.711 2.811 14.622 1.00 97.00 385 TYR A O 1
ATOM 3143 N N . PRO A 1 386 ? -34.030 1.383 14.133 1.00 97.56 386 PRO A N 1
ATOM 3144 C CA . PRO A 1 386 ? -33.038 0.754 13.255 1.00 97.56 386 PRO A CA 1
ATOM 3145 C C . PRO A 1 386 ? -33.631 -0.238 12.251 1.00 97.56 386 PRO A C 1
ATOM 3147 O O . PRO A 1 386 ? -34.734 -0.751 12.427 1.00 97.56 386 PRO A O 1
ATOM 3150 N N . ARG A 1 387 ? -32.874 -0.515 11.189 1.00 97.19 387 ARG A N 1
ATOM 3151 C CA . ARG A 1 387 ? -33.163 -1.576 10.212 1.00 97.19 387 ARG A CA 1
ATOM 3152 C C . ARG A 1 387 ? -31.978 -2.524 10.108 1.00 97.19 387 ARG A C 1
ATOM 3154 O O . ARG A 1 387 ? -30.871 -2.155 10.480 1.00 97.19 387 ARG A O 1
ATOM 3161 N N . LEU A 1 388 ? -32.201 -3.730 9.589 1.00 96.75 388 LEU A N 1
ATOM 3162 C CA . LEU A 1 388 ? -31.114 -4.682 9.352 1.00 96.75 388 LEU A CA 1
ATOM 3163 C C . LEU A 1 388 ? -30.187 -4.176 8.248 1.00 96.75 388 LEU A C 1
ATOM 3165 O O . LEU A 1 388 ? -30.681 -3.697 7.226 1.00 96.75 388 LEU A O 1
ATOM 3169 N N . VAL A 1 389 ? -28.873 -4.329 8.419 1.00 94.50 389 VAL A N 1
ATOM 3170 C CA . VAL A 1 389 ? -27.858 -3.972 7.407 1.00 94.50 389 VAL A CA 1
ATOM 3171 C C . VAL A 1 389 ? -28.228 -4.585 6.053 1.00 94.50 389 VAL A C 1
ATOM 3173 O O . VAL A 1 389 ? -28.368 -3.861 5.070 1.00 94.50 389 VAL A O 1
ATOM 3176 N N . SER A 1 390 ? -28.574 -5.874 6.035 1.00 91.25 390 SER A N 1
ATOM 3177 C CA . SER A 1 390 ? -28.989 -6.617 4.837 1.00 91.25 390 SER A CA 1
ATOM 3178 C C . SER A 1 390 ? -30.212 -6.058 4.094 1.00 91.25 390 SER A C 1
ATOM 3180 O O . SER A 1 390 ? -30.402 -6.375 2.923 1.00 91.25 390 SER A O 1
ATOM 3182 N N . SER A 1 391 ? -31.043 -5.219 4.727 1.00 91.12 391 SER A N 1
ATOM 3183 C CA . SER A 1 391 ? -32.254 -4.663 4.095 1.00 91.12 391 SER A CA 1
ATOM 3184 C C . SER A 1 391 ? -31.986 -3.539 3.089 1.00 91.12 391 SER A C 1
ATOM 3186 O O . SER A 1 391 ? -32.860 -3.220 2.285 1.00 91.12 391 SER A O 1
ATOM 3188 N N . TYR A 1 392 ? -30.803 -2.924 3.138 1.00 89.31 392 TYR A N 1
ATOM 3189 C CA . TYR A 1 392 ? -30.404 -1.846 2.227 1.00 89.31 392 TYR A CA 1
ATOM 3190 C C . TYR A 1 392 ? -28.945 -1.992 1.798 1.00 89.31 392 TYR A C 1
ATOM 3192 O O . TYR A 1 392 ? -28.633 -1.910 0.615 1.00 89.31 392 TYR A O 1
ATOM 3200 N N . TRP A 1 393 ? -28.061 -2.290 2.748 1.00 90.00 393 TRP A N 1
ATOM 3201 C CA . TRP A 1 393 ? -26.637 -2.524 2.531 1.00 90.00 393 TRP A CA 1
ATOM 3202 C C . TRP A 1 393 ? -26.367 -3.979 2.128 1.00 90.00 393 TRP A C 1
ATOM 3204 O O . TRP A 1 393 ? -25.572 -4.684 2.749 1.00 90.00 393 TRP A O 1
ATOM 3214 N N . ASN A 1 394 ? -27.099 -4.467 1.124 1.00 88.50 394 ASN A N 1
ATOM 3215 C CA . ASN A 1 394 ? -27.078 -5.875 0.746 1.00 88.50 394 ASN A CA 1
ATOM 3216 C C . ASN A 1 394 ? -25.664 -6.334 0.339 1.00 88.50 394 ASN A C 1
ATOM 3218 O O . ASN A 1 394 ? -25.038 -5.741 -0.542 1.00 88.50 394 ASN A O 1
ATOM 3222 N N . GLY A 1 395 ? -25.185 -7.405 0.973 1.00 88.56 395 GLY A N 1
ATOM 3223 C CA . GLY A 1 395 ? -23.848 -7.968 0.778 1.00 88.56 395 GLY A CA 1
ATOM 3224 C C . GLY A 1 395 ? -22.769 -7.434 1.726 1.00 88.56 395 GLY A C 1
ATOM 3225 O O . GLY A 1 395 ? -21.702 -8.041 1.789 1.00 88.56 395 GLY A O 1
ATOM 3226 N N . LEU A 1 396 ? -23.022 -6.358 2.487 1.00 92.81 396 LEU A N 1
ATOM 3227 C CA . LEU A 1 396 ? -22.118 -5.967 3.573 1.00 92.81 396 LEU A CA 1
ATOM 3228 C C . LEU A 1 396 ? -22.242 -6.944 4.756 1.00 92.81 396 LEU A C 1
ATOM 3230 O O . LEU A 1 396 ? -23.352 -7.404 5.051 1.00 92.81 396 LEU 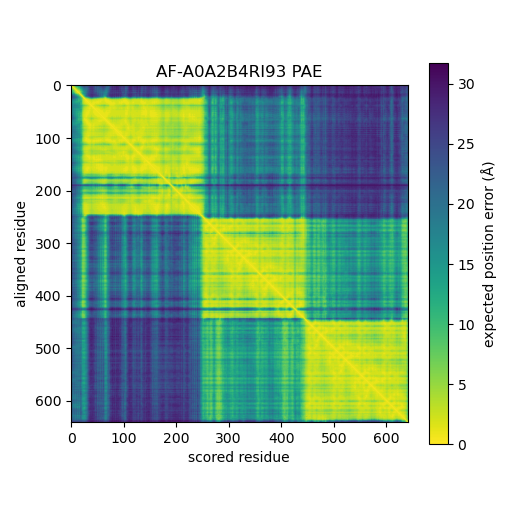A O 1
ATOM 3234 N N . PRO A 1 397 ? -21.137 -7.253 5.457 1.00 92.75 397 PRO A N 1
ATOM 3235 C CA . PRO A 1 397 ? -21.200 -8.023 6.690 1.00 92.75 397 PRO A CA 1
ATOM 3236 C C . PRO A 1 397 ? -21.837 -7.192 7.815 1.00 92.75 397 PRO A C 1
ATOM 3238 O O . PRO A 1 397 ? -21.846 -5.963 7.782 1.00 92.75 397 PRO A O 1
ATOM 3241 N N . ASN A 1 398 ? -22.348 -7.877 8.837 1.00 92.81 398 ASN A N 1
ATOM 3242 C CA . ASN A 1 398 ? -22.658 -7.242 10.121 1.00 92.81 398 ASN A CA 1
ATOM 3243 C C . ASN A 1 398 ? -21.355 -6.925 10.871 1.00 92.81 398 ASN A C 1
ATOM 3245 O O . ASN A 1 398 ? -20.319 -7.527 10.565 1.00 92.81 398 ASN A O 1
ATOM 3249 N N . ASP A 1 399 ? -21.428 -6.060 11.884 1.00 90.88 399 ASP A N 1
ATOM 3250 C CA . ASP A 1 399 ? -20.289 -5.730 12.754 1.00 90.88 399 ASP A CA 1
ATOM 3251 C C . ASP A 1 399 ? -19.089 -5.200 11.941 1.00 90.88 399 ASP A C 1
ATOM 3253 O O . ASP A 1 399 ? -17.967 -5.697 12.057 1.00 90.88 399 ASP A O 1
ATOM 3257 N N . ILE A 1 400 ? -19.347 -4.260 11.024 1.00 93.38 400 ILE A N 1
ATOM 3258 C CA . ILE A 1 400 ? -18.276 -3.585 10.277 1.00 93.38 400 ILE A CA 1
ATOM 3259 C C . ILE A 1 400 ? -17.403 -2.788 11.240 1.00 93.38 400 ILE A C 1
ATOM 3261 O O . ILE A 1 400 ? -17.895 -2.254 12.217 1.00 93.38 400 ILE A O 1
ATOM 3265 N N . GLU A 1 401 ? -16.119 -2.676 10.955 1.00 91.00 401 GLU A N 1
ATOM 3266 C CA . GLU A 1 401 ? -15.153 -2.035 11.853 1.00 91.00 401 GLU A CA 1
ATOM 3267 C C . GLU A 1 401 ? -14.730 -0.656 11.366 1.00 91.00 401 GLU A C 1
ATOM 3269 O O . GLU A 1 401 ? -14.206 0.146 12.121 1.00 91.00 401 GLU A O 1
ATOM 3274 N N . GLY A 1 402 ? -14.956 -0.382 10.088 1.00 91.56 402 GLY A N 1
ATOM 3275 C CA . GLY A 1 402 ? -14.755 0.921 9.497 1.00 91.56 402 GLY A CA 1
ATOM 3276 C C . GLY A 1 402 ? -15.424 0.977 8.139 1.00 91.56 402 GLY A C 1
ATOM 3277 O O . GLY A 1 402 ? -15.685 -0.045 7.503 1.00 91.56 402 GLY A O 1
ATOM 3278 N N . ALA A 1 403 ? -15.683 2.176 7.664 1.00 92.88 403 ALA A N 1
ATOM 3279 C CA . ALA A 1 403 ? -16.325 2.431 6.405 1.00 92.88 403 ALA A CA 1
ATOM 3280 C C . ALA A 1 403 ? -16.002 3.845 5.957 1.00 92.88 403 ALA A C 1
ATOM 3282 O O . ALA A 1 403 ? -15.984 4.796 6.728 1.00 92.88 403 ALA A O 1
ATOM 3283 N N . LEU A 1 404 ? -15.765 3.996 4.664 1.00 90.19 404 LEU A N 1
ATOM 3284 C CA . LEU A 1 404 ? -15.487 5.287 4.069 1.00 90.19 404 LEU A CA 1
ATOM 3285 C C . LEU A 1 404 ? -16.290 5.435 2.788 1.00 90.19 404 LEU A C 1
ATOM 3287 O O . LEU A 1 404 ? -16.415 4.515 1.977 1.00 90.19 404 LEU A O 1
ATOM 3291 N N . GLN A 1 405 ? -16.832 6.632 2.603 1.00 84.12 405 GLN A N 1
ATOM 3292 C CA . GLN A 1 405 ? -17.477 6.986 1.356 1.00 84.12 405 GLN A CA 1
ATOM 3293 C C . GLN A 1 405 ? -16.422 7.231 0.274 1.00 84.12 405 GLN A C 1
ATOM 3295 O O . GLN A 1 405 ? -15.472 7.995 0.466 1.00 84.12 405 GLN A O 1
ATOM 3300 N N . TRP A 1 406 ? -16.632 6.611 -0.881 1.00 77.38 406 TRP A N 1
ATOM 3301 C CA . TRP A 1 406 ? -15.809 6.784 -2.063 1.00 77.38 406 TRP A CA 1
ATOM 3302 C C . TRP A 1 406 ? -16.280 7.946 -2.936 1.00 77.38 406 TRP A C 1
ATOM 3304 O O . TRP A 1 406 ? -17.453 8.329 -2.916 1.00 77.38 406 TRP A O 1
ATOM 3314 N N . TYR A 1 407 ? -15.378 8.503 -3.753 1.00 65.06 407 TYR A N 1
ATOM 3315 C CA . TYR A 1 407 ? -15.711 9.629 -4.635 1.00 65.06 407 TYR A CA 1
ATOM 3316 C C . TYR A 1 407 ? -16.804 9.272 -5.651 1.00 65.06 407 TYR A C 1
ATOM 3318 O O . TYR A 1 407 ? -17.527 10.160 -6.092 1.00 65.06 407 TYR A O 1
ATOM 3326 N N . ASN A 1 408 ? -16.953 7.986 -5.997 1.00 63.03 408 ASN A N 1
ATOM 3327 C CA . ASN A 1 408 ? -17.971 7.497 -6.926 1.00 63.03 408 ASN A CA 1
ATOM 3328 C C . ASN A 1 408 ? -19.318 7.182 -6.251 1.00 63.03 408 ASN A C 1
ATOM 3330 O O . ASN A 1 408 ? -20.166 6.535 -6.865 1.00 63.03 408 ASN A O 1
ATOM 3334 N N . GLY A 1 409 ? -19.513 7.625 -5.004 1.00 70.19 409 GLY A N 1
ATOM 3335 C CA . GLY A 1 409 ? -20.737 7.420 -4.233 1.00 70.19 409 GLY A CA 1
ATOM 3336 C C . GLY A 1 409 ? -20.864 6.034 -3.599 1.00 70.19 409 GLY A C 1
ATOM 3337 O O . GLY A 1 409 ? -21.781 5.846 -2.802 1.00 70.19 409 GLY A O 1
ATOM 3338 N N . GLY A 1 410 ? -19.960 5.100 -3.914 1.00 80.06 410 GLY A N 1
ATOM 3339 C CA . GLY A 1 410 ? -19.855 3.818 -3.229 1.00 80.06 410 GLY A CA 1
ATOM 3340 C C . GLY A 1 410 ? -19.372 3.970 -1.788 1.00 80.06 410 GLY A C 1
ATOM 3341 O O . GLY A 1 410 ? -18.872 5.021 -1.381 1.00 80.06 410 GLY A O 1
ATOM 3342 N N . VAL A 1 411 ? -19.525 2.909 -1.007 1.00 87.69 411 VAL A N 1
ATOM 3343 C CA . VAL A 1 411 ? -19.059 2.839 0.377 1.00 87.69 411 VAL A CA 1
ATOM 3344 C C . VAL A 1 411 ? -18.148 1.636 0.500 1.00 87.69 411 VAL A C 1
ATOM 3346 O O . VAL A 1 411 ? -18.591 0.502 0.331 1.00 87.69 411 VAL A O 1
ATOM 3349 N N . PHE A 1 412 ? -16.880 1.889 0.801 1.00 90.62 412 PHE A N 1
ATOM 3350 C CA . PHE A 1 412 ? -16.000 0.829 1.252 1.00 90.62 412 PHE A CA 1
ATOM 3351 C C . PHE A 1 412 ? -16.307 0.539 2.711 1.00 90.62 412 PHE A C 1
ATOM 3353 O O . PHE A 1 412 ? -16.346 1.470 3.506 1.00 90.62 412 PHE A O 1
ATOM 3360 N N . ALA A 1 413 ? -16.520 -0.724 3.051 1.00 93.56 413 ALA A N 1
ATOM 3361 C CA . ALA A 1 413 ? -16.636 -1.200 4.421 1.00 93.56 413 ALA A CA 1
ATOM 3362 C C . ALA A 1 413 ? -15.491 -2.169 4.713 1.00 93.56 413 ALA A C 1
ATOM 3364 O O . ALA A 1 413 ? -15.055 -2.896 3.823 1.00 93.56 413 ALA A O 1
ATOM 3365 N N . PHE A 1 414 ? -15.025 -2.188 5.952 1.00 93.00 414 PHE A N 1
ATOM 3366 C CA . PHE A 1 414 ? -13.874 -2.941 6.424 1.00 93.00 414 PHE A CA 1
ATOM 3367 C C . PHE A 1 414 ? -14.301 -3.808 7.599 1.00 93.00 414 PHE A C 1
ATOM 3369 O O . PHE A 1 414 ? -15.058 -3.363 8.461 1.00 93.00 414 PHE A O 1
ATOM 3376 N N . LYS A 1 415 ? -13.829 -5.050 7.615 1.00 91.00 415 LYS A N 1
ATOM 3377 C CA . LYS A 1 415 ? -14.011 -5.984 8.722 1.00 91.00 415 LYS A CA 1
ATOM 3378 C C . LYS A 1 415 ? -12.894 -7.013 8.683 1.00 91.00 415 LYS A C 1
ATOM 3380 O O . LYS A 1 415 ? -12.639 -7.614 7.636 1.00 91.00 415 LYS A O 1
ATOM 3385 N N . ASP A 1 416 ? -12.250 -7.218 9.820 1.00 86.31 416 ASP A N 1
ATOM 3386 C CA . ASP A 1 416 ? -11.076 -8.058 9.969 1.00 86.31 416 ASP A CA 1
ATOM 3387 C C . ASP A 1 416 ? -10.015 -7.671 8.915 1.00 86.31 416 ASP A C 1
ATOM 3389 O O . ASP A 1 416 ? -9.655 -6.504 8.737 1.00 86.31 416 ASP A O 1
ATOM 3393 N N . THR A 1 417 ? -9.545 -8.652 8.145 1.00 82.06 417 THR A N 1
ATOM 3394 C CA . THR A 1 417 ? -8.555 -8.477 7.073 1.00 82.06 417 THR A CA 1
ATOM 3395 C C . THR A 1 417 ? -9.181 -8.208 5.700 1.00 82.06 417 THR A C 1
ATOM 3397 O O . THR A 1 417 ? -8.486 -8.243 4.674 1.00 82.06 417 THR A O 1
ATOM 3400 N N . GLN A 1 418 ? -10.487 -7.941 5.656 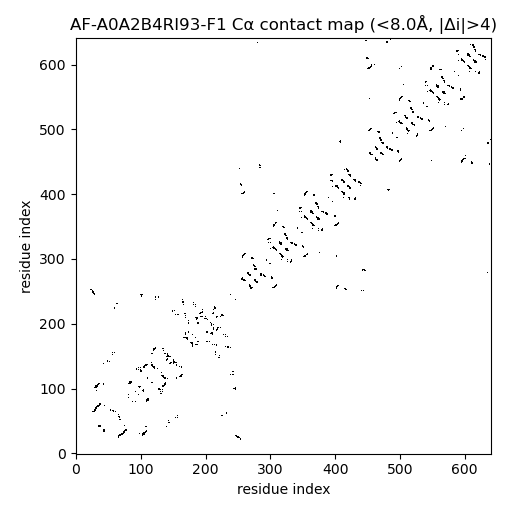1.00 87.75 418 GLN A N 1
ATOM 3401 C CA . GLN A 1 418 ? -11.278 -7.837 4.436 1.00 87.75 418 GLN A CA 1
ATOM 3402 C C . GLN A 1 418 ? -11.949 -6.468 4.276 1.00 87.75 418 GLN A C 1
ATOM 3404 O O . GLN A 1 418 ? -12.211 -5.747 5.239 1.00 87.75 418 GLN A O 1
ATOM 3409 N N . HIS A 1 419 ? -12.227 -6.114 3.025 1.00 90.06 419 HIS A N 1
ATOM 3410 C CA . HIS A 1 419 ? -13.091 -5.002 2.672 1.00 90.06 419 HIS A CA 1
ATOM 3411 C C . HIS A 1 419 ? -14.113 -5.394 1.609 1.00 90.06 419 HIS A C 1
ATOM 3413 O O . HIS A 1 419 ? -13.929 -6.359 0.866 1.00 90.06 419 HIS A O 1
ATOM 3419 N N . TRP A 1 420 ? -15.181 -4.606 1.550 1.00 91.50 420 TRP A N 1
ATOM 3420 C CA . TRP A 1 420 ? -16.301 -4.707 0.623 1.00 91.50 420 TRP A CA 1
ATOM 3421 C C . TRP A 1 420 ? -16.533 -3.342 -0.003 1.00 91.50 420 TRP A C 1
ATOM 3423 O O . TRP A 1 420 ? -16.445 -2.336 0.698 1.00 91.50 420 TRP A O 1
ATOM 3433 N N . LEU A 1 421 ? -16.897 -3.297 -1.281 1.00 88.06 421 LEU A N 1
ATOM 3434 C CA . LEU A 1 421 ? -17.422 -2.089 -1.909 1.00 88.06 421 LEU A CA 1
ATOM 3435 C C . LEU A 1 421 ? -18.930 -2.230 -2.096 1.00 88.06 421 LEU A C 1
ATOM 3437 O O . LEU A 1 421 ? -19.395 -2.986 -2.944 1.00 88.06 421 LEU A O 1
ATOM 3441 N N . PHE A 1 422 ? -19.707 -1.484 -1.321 1.00 86.69 422 PHE A N 1
ATOM 3442 C CA . PHE A 1 422 ? -21.129 -1.314 -1.576 1.00 86.69 422 PHE A CA 1
ATOM 3443 C C . PHE A 1 422 ? -21.330 -0.251 -2.656 1.00 86.69 422 PHE A C 1
ATOM 3445 O O . PHE A 1 422 ? -20.915 0.900 -2.492 1.00 86.69 422 PHE A O 1
ATOM 3452 N N . VAL A 1 423 ? -21.981 -0.625 -3.757 1.00 78.94 423 VAL A N 1
ATOM 3453 C CA . VAL A 1 423 ? -22.261 0.278 -4.877 1.00 78.94 423 VAL A CA 1
ATOM 3454 C C . VAL A 1 423 ? -23.740 0.640 -4.879 1.00 78.94 423 VAL A C 1
ATOM 3456 O O . VAL A 1 423 ? -24.605 -0.226 -4.774 1.00 78.94 423 VAL A O 1
ATOM 3459 N N . HIS A 1 424 ? -24.022 1.933 -5.029 1.00 72.12 424 HIS A N 1
ATOM 3460 C CA . HIS A 1 424 ? -25.372 2.463 -5.173 1.00 72.12 424 HIS A CA 1
ATOM 3461 C C . HIS A 1 424 ? -25.511 3.112 -6.558 1.00 72.12 424 HIS A C 1
ATOM 3463 O O . HIS A 1 424 ? -25.131 4.269 -6.750 1.00 72.12 424 HIS A O 1
ATOM 3469 N N . SER A 1 425 ? -26.031 2.359 -7.531 1.00 63.53 425 SER A N 1
ATOM 3470 C CA . SER A 1 425 ? -26.242 2.807 -8.915 1.00 63.53 425 SER A CA 1
ATOM 3471 C C . SER A 1 425 ? -27.657 2.489 -9.412 1.00 63.53 425 SER A C 1
ATOM 3473 O O . SER A 1 425 ? -28.359 1.675 -8.818 1.00 63.53 425 SER A O 1
ATOM 3475 N N . ASP A 1 426 ? -28.056 3.081 -10.543 1.00 53.41 426 ASP A N 1
ATOM 3476 C CA . ASP A 1 426 ? -29.360 2.827 -11.181 1.00 53.41 426 ASP A CA 1
ATOM 3477 C C . ASP A 1 426 ? -29.561 1.355 -11.607 1.00 53.41 426 ASP A C 1
ATOM 3479 O O . ASP A 1 426 ? -30.683 0.941 -11.887 1.00 53.41 426 ASP A O 1
ATOM 3483 N N . GLN A 1 427 ? -28.482 0.565 -11.674 1.00 52.50 427 GLN A N 1
ATOM 3484 C CA . GLN A 1 427 ? -28.487 -0.829 -12.135 1.00 52.50 427 GLN A CA 1
ATOM 3485 C C . GLN A 1 427 ? -28.245 -1.848 -11.007 1.00 52.50 427 GLN A C 1
ATOM 3487 O O . GLN A 1 427 ? -28.601 -3.015 -11.163 1.00 52.50 427 GLN A O 1
ATOM 3492 N N . SER A 1 428 ? -27.664 -1.436 -9.873 1.00 58.56 428 SER A N 1
ATOM 3493 C CA . SER A 1 428 ? -27.384 -2.314 -8.729 1.00 58.56 428 SER A CA 1
ATOM 3494 C C . SER A 1 428 ? -27.268 -1.539 -7.410 1.00 58.56 428 SER A C 1
ATOM 3496 O O . SER A 1 428 ? -26.627 -0.487 -7.338 1.00 58.56 428 SER A O 1
ATOM 3498 N N . ILE A 1 429 ? -27.879 -2.091 -6.355 1.00 74.44 429 ILE A N 1
ATOM 3499 C CA . ILE A 1 429 ? -27.721 -1.672 -4.954 1.00 74.44 429 ILE A CA 1
ATOM 3500 C C . ILE A 1 429 ? -27.236 -2.898 -4.177 1.00 74.44 429 ILE A C 1
ATOM 3502 O O . ILE A 1 429 ? -28.030 -3.633 -3.583 1.00 74.44 429 ILE A O 1
ATOM 3506 N N . SER A 1 430 ? -25.942 -3.191 -4.274 1.00 82.50 430 SER A N 1
ATOM 3507 C CA . SER A 1 430 ? -25.342 -4.364 -3.634 1.00 82.50 430 SER A CA 1
ATOM 3508 C C . SER A 1 430 ? -23.818 -4.289 -3.616 1.00 82.50 430 SER A C 1
ATOM 3510 O O . SER A 1 430 ? -23.200 -3.459 -4.286 1.00 82.50 430 SER A O 1
ATOM 3512 N N . VAL A 1 431 ? -23.208 -5.211 -2.878 1.00 84.00 431 VAL A N 1
ATOM 3513 C CA . VAL A 1 431 ? -21.792 -5.555 -3.031 1.00 84.00 431 VAL A CA 1
ATOM 3514 C C . VAL A 1 431 ? -21.607 -6.448 -4.273 1.00 84.00 431 VAL A C 1
ATOM 3516 O O . VAL A 1 431 ? -22.339 -7.433 -4.412 1.00 84.00 431 VAL A O 1
ATOM 3519 N N . PRO A 1 432 ? -20.676 -6.131 -5.195 1.00 78.38 432 PRO A N 1
ATOM 3520 C CA . PRO A 1 432 ? -20.313 -7.010 -6.309 1.00 78.38 432 PRO A CA 1
ATOM 3521 C C . PRO A 1 432 ? -19.719 -8.349 -5.844 1.00 78.38 432 PRO A C 1
ATOM 3523 O O . PRO A 1 432 ? -19.111 -8.434 -4.780 1.00 78.38 432 PRO A O 1
ATOM 3526 N N . SER A 1 433 ? -19.827 -9.388 -6.677 1.00 75.31 433 SER A N 1
ATOM 3527 C CA . SER A 1 433 ? -19.404 -10.760 -6.341 1.00 75.31 433 SER A CA 1
ATOM 3528 C C . SER A 1 433 ? -17.893 -10.969 -6.193 1.00 75.31 433 SER A C 1
ATOM 3530 O O . SER A 1 433 ? -17.482 -12.029 -5.733 1.00 75.31 433 SER A O 1
ATOM 3532 N N . ILE A 1 434 ? -17.067 -10.006 -6.613 1.00 67.06 434 ILE A N 1
ATOM 3533 C CA . ILE A 1 434 ? -15.607 -10.055 -6.436 1.00 67.06 434 ILE A CA 1
ATOM 3534 C C . ILE A 1 434 ? -15.187 -9.826 -4.975 1.00 67.06 434 ILE A C 1
ATOM 3536 O O . ILE A 1 434 ? -14.112 -10.254 -4.563 1.00 67.06 434 ILE A O 1
ATOM 3540 N N . TYR A 1 435 ? -16.053 -9.203 -4.172 1.00 79.25 435 TYR A N 1
ATOM 3541 C CA . TYR A 1 435 ? -15.815 -8.959 -2.754 1.00 79.25 435 TYR A CA 1
ATOM 3542 C C . TYR A 1 435 ? -16.279 -10.145 -1.885 1.00 79.25 435 TYR A C 1
ATOM 3544 O O . TYR A 1 435 ? -17.224 -10.848 -2.255 1.00 79.25 435 TYR A O 1
ATOM 3552 N N . PRO A 1 436 ? -15.686 -10.345 -0.690 1.00 86.81 436 PRO A N 1
ATOM 3553 C CA . PRO A 1 436 ? -14.665 -9.504 -0.062 1.00 86.81 436 PRO A CA 1
ATOM 3554 C C . PRO A 1 436 ? -13.282 -9.591 -0.701 1.00 86.81 436 PRO A C 1
ATOM 3556 O O . PRO A 1 436 ? -12.831 -10.653 -1.122 1.00 86.81 436 PRO A O 1
ATOM 3559 N N . GLU A 1 437 ? -12.562 -8.477 -0.647 1.00 77.56 437 GLU A N 1
ATOM 3560 C CA . GLU A 1 437 ? -11.159 -8.397 -1.033 1.00 77.56 437 GLU A CA 1
ATOM 3561 C C . GLU A 1 437 ? -10.271 -8.092 0.180 1.00 77.56 437 GLU A C 1
ATOM 3563 O O . GLU A 1 437 ? -10.715 -7.540 1.184 1.00 77.56 437 GLU A O 1
ATOM 3568 N N . SER A 1 438 ? -8.981 -8.425 0.115 1.00 78.81 438 SER A N 1
ATOM 3569 C CA . SER A 1 438 ? -8.066 -8.153 1.231 1.00 78.81 438 SER A CA 1
ATOM 3570 C C . SER A 1 438 ? -7.808 -6.653 1.405 1.00 78.81 438 SER A C 1
ATOM 3572 O O . SER A 1 438 ? -7.495 -5.965 0.432 1.00 78.81 438 SER A O 1
ATOM 3574 N N . ILE A 1 439 ? -7.833 -6.154 2.649 1.00 79.69 439 ILE A N 1
ATOM 3575 C CA . ILE A 1 439 ? -7.456 -4.758 2.962 1.00 79.69 439 ILE A CA 1
ATOM 3576 C C . ILE A 1 439 ? -6.011 -4.432 2.575 1.00 79.69 439 ILE A C 1
ATOM 3578 O O . ILE A 1 439 ? -5.663 -3.271 2.389 1.00 79.69 439 ILE A O 1
ATOM 3582 N N . THR A 1 440 ? -5.169 -5.449 2.375 1.00 69.25 440 THR A N 1
ATOM 3583 C CA . THR A 1 440 ? -3.776 -5.274 1.943 1.00 69.25 440 THR A CA 1
ATOM 3584 C C . THR A 1 440 ? -3.639 -4.590 0.582 1.00 69.25 440 THR A C 1
ATOM 3586 O O . THR A 1 440 ? -2.609 -3.960 0.344 1.00 69.25 440 THR A O 1
ATOM 3589 N N . ARG A 1 441 ? -4.677 -4.615 -0.269 1.00 71.00 441 ARG A N 1
ATOM 3590 C CA . ARG A 1 441 ? -4.714 -3.864 -1.538 1.00 71.00 441 ARG A CA 1
ATOM 3591 C C . ARG A 1 441 ? -4.541 -2.354 -1.364 1.00 71.00 441 ARG A C 1
ATOM 3593 O O . ARG A 1 441 ? -4.013 -1.685 -2.242 1.00 71.00 441 ARG A O 1
ATOM 3600 N N . TRP A 1 442 ? -4.915 -1.819 -0.206 1.00 75.81 442 TRP A N 1
ATOM 3601 C CA . TRP A 1 442 ? -4.735 -0.405 0.126 1.00 75.81 442 TRP A CA 1
ATOM 3602 C C . TRP A 1 442 ? -3.291 -0.070 0.551 1.00 75.81 442 TRP A C 1
ATOM 3604 O O . TRP A 1 442 ? -2.923 1.098 0.628 1.00 75.81 442 TRP A O 1
ATOM 3614 N N . TRP A 1 443 ? -2.454 -1.084 0.802 1.00 73.00 443 TRP A N 1
ATOM 3615 C CA . TRP A 1 443 ? -1.041 -0.955 1.187 1.00 73.00 443 TRP A CA 1
ATOM 3616 C C . TRP A 1 443 ? -0.070 -1.425 0.088 1.00 73.00 443 TRP A C 1
ATOM 3618 O O . TRP A 1 443 ? 1.135 -1.210 0.217 1.00 73.0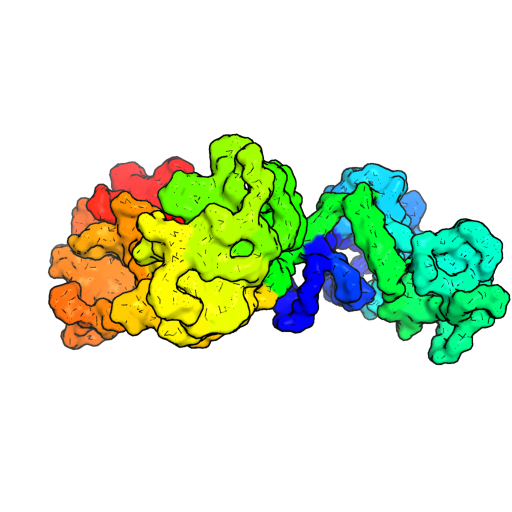0 443 TRP A O 1
ATOM 3628 N N . SER A 1 444 ? -0.554 -2.058 -0.986 1.00 58.91 444 SER A N 1
ATOM 3629 C CA . SER A 1 444 ? 0.268 -2.436 -2.140 1.00 58.91 444 SER A CA 1
ATOM 3630 C C . SER A 1 444 ? 0.523 -1.221 -3.032 1.00 58.91 444 SER A C 1
ATOM 3632 O O . SER A 1 444 ? -0.354 -0.779 -3.768 1.00 58.91 444 SER A O 1
ATOM 3634 N N . SER A 1 445 ? 1.736 -0.680 -2.953 1.00 53.19 445 SER A N 1
ATOM 3635 C CA . SER A 1 445 ? 2.189 0.504 -3.687 1.00 53.19 445 SER A CA 1
ATOM 3636 C C . SER A 1 445 ? 2.632 0.207 -5.126 1.00 53.19 445 SER A C 1
ATOM 3638 O O . SER A 1 445 ? 3.702 0.656 -5.520 1.00 53.19 445 SER A O 1
ATOM 3640 N N . GLU A 1 446 ? 1.860 -0.556 -5.901 1.00 53.47 446 GLU A N 1
ATOM 3641 C CA . GLU A 1 446 ? 2.092 -0.692 -7.353 1.00 53.47 446 GLU A CA 1
ATOM 3642 C C . GLU A 1 446 ? 0.753 -0.783 -8.096 1.00 53.47 446 GLU A C 1
ATOM 3644 O O . GLU A 1 446 ? 0.337 -1.860 -8.521 1.00 53.47 446 GLU A O 1
ATOM 3649 N N . PRO A 1 447 ? 0.023 0.334 -8.203 1.00 56.38 447 PRO A N 1
ATOM 3650 C CA . PRO A 1 447 ? -1.117 0.411 -9.097 1.00 56.38 447 PRO A CA 1
ATOM 3651 C C . PRO A 1 447 ? -0.598 0.353 -10.527 1.00 56.38 447 PRO A C 1
ATOM 3653 O O . PRO A 1 447 ? 0.160 1.222 -10.943 1.00 56.38 447 PRO A O 1
ATOM 3656 N N . ASP A 1 448 ? -1.012 -0.671 -11.257 1.00 62.84 448 ASP A N 1
ATOM 3657 C CA . ASP A 1 448 ? -0.712 -0.813 -12.674 1.00 62.84 448 ASP A CA 1
ATOM 3658 C C . ASP A 1 448 ? -1.678 0.071 -13.469 1.00 62.84 448 ASP A C 1
ATOM 3660 O O . ASP A 1 448 ? -2.888 -0.180 -13.472 1.00 62.84 448 ASP A O 1
ATOM 3664 N N . PHE A 1 449 ? -1.164 1.115 -14.115 1.00 68.88 449 PHE A N 1
ATOM 3665 C CA . PHE A 1 449 ? -1.920 1.981 -15.017 1.00 68.88 449 PHE A CA 1
ATOM 3666 C C . PHE A 1 449 ? -1.650 1.682 -16.496 1.00 68.88 449 PHE A C 1
ATOM 3668 O O . PHE A 1 449 ? -2.113 2.433 -17.356 1.00 68.88 449 PHE A O 1
ATOM 3675 N N . ALA A 1 450 ? -0.921 0.613 -16.808 1.00 74.19 450 ALA A N 1
ATOM 3676 C CA . ALA A 1 450 ? -0.597 0.285 -18.182 1.00 74.19 450 ALA A CA 1
ATOM 3677 C C . ALA A 1 450 ? -1.835 -0.170 -18.971 1.00 74.19 450 ALA A C 1
ATOM 3679 O O . ALA A 1 450 ? -2.815 -0.690 -18.420 1.00 74.19 450 ALA A O 1
ATOM 3680 N N . ASN A 1 451 ? -1.738 -0.043 -20.297 1.00 82.38 451 ASN A N 1
ATOM 3681 C CA . ASN A 1 451 ? -2.680 -0.615 -21.266 1.00 82.38 451 ASN A CA 1
ATOM 3682 C C . ASN A 1 451 ? -4.116 -0.058 -21.195 1.00 82.38 451 ASN A C 1
ATOM 3684 O O . ASN A 1 451 ? -5.080 -0.789 -21.433 1.00 82.38 451 ASN A O 1
ATOM 3688 N N . TYR A 1 452 ? -4.288 1.230 -20.876 1.00 90.31 452 TYR A N 1
ATOM 3689 C CA . TYR A 1 452 ? -5.567 1.899 -21.129 1.00 90.31 452 TYR A CA 1
ATOM 3690 C C . TYR A 1 452 ? -5.687 2.291 -22.599 1.00 90.31 452 TYR A C 1
ATOM 3692 O O . TYR A 1 452 ? -4.883 3.074 -23.095 1.00 90.31 452 TYR A O 1
ATOM 3700 N N . THR A 1 453 ? -6.770 1.870 -23.247 1.00 94.81 453 THR A N 1
ATOM 3701 C CA . THR A 1 453 ? -7.238 2.494 -24.490 1.00 94.81 453 THR A CA 1
ATOM 3702 C C . THR A 1 453 ? -8.061 3.729 -24.136 1.00 94.81 453 THR A C 1
ATOM 3704 O O . THR A 1 453 ? -9.012 3.635 -23.357 1.00 94.81 453 THR A O 1
ATOM 3707 N N . VAL A 1 454 ? -7.721 4.895 -24.691 1.00 96.25 454 VAL A N 1
ATOM 3708 C CA . VAL A 1 454 ? -8.370 6.166 -24.318 1.00 96.25 454 VAL A CA 1
ATOM 3709 C C . VAL A 1 454 ? -8.755 6.972 -25.545 1.00 96.25 454 VAL A C 1
ATOM 3711 O O . VAL A 1 454 ? -7.940 7.144 -26.443 1.00 96.25 454 VAL A O 1
ATOM 3714 N N . PHE A 1 455 ? -9.970 7.523 -25.555 1.00 95.94 455 PHE A N 1
ATOM 3715 C CA . PHE A 1 455 ? -10.389 8.484 -26.575 1.00 95.94 455 PHE A CA 1
ATOM 3716 C C . PHE A 1 455 ? -11.390 9.512 -26.040 1.00 95.94 455 PHE A C 1
ATOM 3718 O O . PHE A 1 455 ? -12.139 9.253 -25.095 1.00 95.94 455 PHE A O 1
ATOM 3725 N N . THR A 1 456 ? -11.450 10.671 -26.694 1.00 95.06 456 THR A N 1
ATOM 3726 C CA . THR A 1 456 ? -12.452 11.711 -26.417 1.00 95.06 456 THR A CA 1
ATOM 3727 C C . THR A 1 456 ? -13.668 11.522 -27.318 1.00 95.06 456 THR A C 1
ATOM 3729 O O . THR A 1 456 ? -13.549 11.461 -28.542 1.00 95.06 456 THR A O 1
ATOM 3732 N N . HIS A 1 457 ? -14.854 11.426 -26.721 1.00 93.06 457 HIS A N 1
ATOM 3733 C CA . HIS A 1 457 ? -16.114 11.199 -27.427 1.00 93.06 457 HIS A CA 1
ATOM 3734 C C . HIS A 1 457 ? -16.794 12.521 -27.841 1.00 93.06 457 HIS A C 1
ATOM 3736 O O . HIS A 1 457 ? -16.534 13.582 -27.274 1.00 93.06 457 HIS A O 1
ATOM 3742 N N . LEU A 1 458 ? -17.746 12.457 -28.782 1.00 88.56 458 LEU A N 1
ATOM 3743 C CA . LEU A 1 458 ? -18.514 13.605 -29.309 1.00 88.56 458 LEU A CA 1
ATOM 3744 C C . LEU A 1 458 ? -19.267 14.429 -28.248 1.00 88.56 458 LEU A C 1
ATOM 3746 O O . LEU A 1 458 ? -19.632 15.573 -28.494 1.00 88.56 458 LEU A O 1
ATOM 3750 N N . ASN A 1 459 ? -19.522 13.853 -27.074 1.00 88.44 459 ASN A N 1
ATOM 3751 C CA . ASN A 1 459 ? -20.204 14.521 -25.960 1.00 88.44 459 ASN A CA 1
ATOM 3752 C C . ASN A 1 459 ? -19.236 15.281 -25.033 1.00 88.44 459 ASN A C 1
ATOM 3754 O O . ASN A 1 459 ? -19.670 15.828 -24.023 1.00 88.44 459 ASN A O 1
ATOM 3758 N N . GLY A 1 460 ? -17.940 15.311 -25.362 1.00 87.19 460 GLY A N 1
ATOM 3759 C CA . GLY A 1 460 ? -16.913 16.026 -24.607 1.00 87.19 460 GLY A CA 1
ATOM 3760 C C . GLY A 1 460 ? -16.370 15.281 -23.386 1.00 87.19 460 GLY A C 1
ATOM 3761 O O . GLY A 1 460 ? -15.575 15.866 -22.651 1.00 87.19 460 GLY A O 1
ATOM 3762 N N . TYR A 1 461 ? -16.777 14.026 -23.164 1.00 92.94 461 TYR A N 1
ATOM 3763 C CA . TYR A 1 461 ? -16.176 13.154 -22.153 1.00 92.94 461 TYR A CA 1
ATOM 3764 C C . TYR A 1 461 ? -15.027 12.336 -22.740 1.00 92.94 461 TYR A C 1
ATOM 3766 O O . TYR A 1 461 ? -15.090 11.889 -23.889 1.00 92.94 461 TYR A O 1
ATOM 3774 N N . THR A 1 462 ? -14.019 12.083 -21.911 1.00 95.44 462 THR A N 1
ATOM 3775 C CA . THR A 1 462 ? -12.897 11.196 -22.231 1.00 95.44 462 THR A CA 1
ATOM 3776 C C . THR A 1 462 ? -13.198 9.817 -21.659 1.00 95.44 462 THR A C 1
ATOM 3778 O O . THR A 1 462 ? -13.564 9.696 -20.490 1.00 95.44 462 THR A O 1
ATOM 3781 N N . PHE A 1 463 ? -13.092 8.769 -22.467 1.00 95.06 463 PHE A N 1
ATOM 3782 C CA . PHE A 1 463 ? -13.375 7.404 -22.041 1.00 95.06 463 PHE A CA 1
ATOM 3783 C C . PHE A 1 463 ? -12.095 6.586 -21.973 1.00 95.06 463 PHE A C 1
ATOM 3785 O O . PHE A 1 463 ? -11.325 6.570 -22.927 1.00 95.06 463 PHE A O 1
ATOM 3792 N N . PHE A 1 464 ? -11.908 5.895 -20.852 1.00 94.38 464 PHE A N 1
ATOM 3793 C CA . PHE A 1 464 ? -10.816 4.954 -20.625 1.00 94.38 464 PHE A CA 1
ATOM 3794 C C . PHE A 1 464 ? -11.383 3.540 -20.704 1.00 94.38 464 PHE A C 1
ATOM 3796 O O . PHE A 1 464 ? -12.439 3.285 -20.129 1.00 94.38 464 PHE A O 1
ATOM 3803 N N . PHE A 1 465 ? -10.690 2.631 -21.379 1.00 93.31 465 PHE A N 1
ATOM 3804 C CA . PHE A 1 465 ? -11.046 1.221 -21.520 1.00 93.31 465 PHE A CA 1
ATOM 3805 C C . PHE A 1 465 ? -9.872 0.353 -21.095 1.00 93.31 465 PHE A C 1
ATOM 3807 O O . PHE A 1 465 ? -8.733 0.633 -21.468 1.00 93.31 465 PHE A O 1
ATOM 3814 N N . ARG A 1 466 ? -10.158 -0.704 -20.335 1.00 89.25 466 ARG A N 1
ATOM 3815 C CA . ARG A 1 466 ? -9.182 -1.723 -19.937 1.00 89.25 466 ARG A CA 1
ATOM 3816 C C . ARG A 1 466 ? -9.916 -2.992 -19.530 1.00 89.25 466 ARG A C 1
ATOM 3818 O O . ARG A 1 466 ? -10.847 -2.916 -18.727 1.00 89.25 466 ARG A O 1
ATOM 3825 N N . GLY A 1 467 ? -9.499 -4.149 -20.041 1.00 87.75 467 GLY A N 1
ATOM 3826 C CA . GLY A 1 467 ? -10.236 -5.384 -19.787 1.00 87.75 467 GLY A CA 1
ATOM 3827 C C . GLY A 1 467 ? -11.648 -5.313 -20.357 1.00 87.75 467 GLY A C 1
ATOM 3828 O O . GLY A 1 467 ? -11.866 -4.894 -21.495 1.00 87.75 467 GLY A O 1
ATOM 3829 N N . ASP A 1 468 ? -12.611 -5.692 -19.529 1.00 87.06 468 ASP A N 1
ATOM 3830 C CA . ASP A 1 468 ? -14.053 -5.666 -19.777 1.00 87.06 468 ASP A CA 1
ATOM 3831 C C . ASP A 1 468 ? -14.750 -4.443 -19.150 1.00 87.06 468 ASP A C 1
ATOM 3833 O O . ASP A 1 468 ? -15.973 -4.427 -18.973 1.00 87.06 468 ASP A O 1
ATOM 3837 N N . SER A 1 469 ? -13.971 -3.419 -18.804 1.00 87.50 469 SER A N 1
ATOM 3838 C CA . SER A 1 469 ? -14.420 -2.269 -18.031 1.00 87.50 469 SER A CA 1
ATOM 3839 C C . SER A 1 469 ? -14.073 -0.951 -18.716 1.00 87.50 469 SER A C 1
ATOM 3841 O O . SER A 1 469 ? -13.076 -0.832 -19.437 1.00 87.50 469 SER A O 1
ATOM 3843 N N . TYR A 1 470 ? -14.903 0.064 -18.474 1.00 90.50 470 TYR A N 1
ATOM 3844 C CA . TYR A 1 470 ? -14.667 1.414 -18.970 1.00 90.50 470 TYR A CA 1
ATOM 3845 C C . TYR A 1 470 ? -14.991 2.494 -17.929 1.00 90.50 470 TYR A C 1
ATOM 3847 O O . TYR A 1 470 ? -15.904 2.346 -17.111 1.00 90.50 470 TYR A O 1
ATOM 3855 N N . TRP A 1 471 ? -14.269 3.615 -17.991 1.00 90.75 471 TRP A N 1
ATOM 3856 C CA . TRP A 1 471 ? -14.435 4.792 -17.136 1.00 90.75 471 TRP A CA 1
ATOM 3857 C C . TRP A 1 471 ? -14.812 5.997 -17.993 1.00 90.75 471 TRP A C 1
ATOM 3859 O O . TRP A 1 471 ? -14.252 6.202 -19.069 1.00 90.75 471 TRP A O 1
ATOM 3869 N N . ARG A 1 472 ? -15.733 6.829 -17.499 1.00 90.94 472 ARG A N 1
ATOM 3870 C CA . ARG A 1 472 ? -16.057 8.126 -18.102 1.00 90.94 472 ARG A CA 1
ATOM 3871 C C . ARG A 1 472 ? -15.398 9.239 -17.299 1.00 90.94 472 ARG A C 1
ATOM 3873 O O . ARG A 1 472 ? -15.808 9.513 -16.173 1.00 90.94 472 ARG A O 1
ATOM 3880 N N . TYR A 1 473 ? -14.392 9.876 -17.877 1.00 91.44 473 TYR A N 1
ATOM 3881 C CA . TYR A 1 473 ? -13.669 10.992 -17.289 1.00 91.44 473 TYR A CA 1
ATOM 3882 C C . TYR A 1 473 ? -14.300 12.326 -17.680 1.00 91.44 473 TYR A C 1
ATOM 3884 O O . TYR A 1 473 ? -14.544 12.625 -18.854 1.00 91.44 473 TYR A O 1
ATOM 3892 N N . ASN A 1 474 ? -14.586 13.124 -16.659 1.00 87.06 474 ASN A N 1
ATOM 3893 C CA . ASN A 1 474 ? -15.228 14.412 -16.776 1.00 87.06 474 ASN A CA 1
ATOM 3894 C C . ASN A 1 474 ? -14.190 15.524 -16.666 1.00 87.06 474 ASN A C 1
ATOM 3896 O O . ASN A 1 474 ? -13.778 15.917 -15.575 1.00 87.06 474 ASN A O 1
ATOM 3900 N N . GLU A 1 475 ? -13.822 16.071 -17.821 1.00 84.56 475 GLU A N 1
ATOM 3901 C CA . GLU A 1 475 ? -12.841 17.152 -17.941 1.00 84.56 475 GLU A CA 1
ATOM 3902 C C . GLU A 1 475 ? -13.232 18.416 -17.157 1.00 84.56 475 GLU A C 1
ATOM 3904 O O . GLU A 1 475 ? -12.365 19.187 -16.760 1.00 84.56 475 GLU A O 1
ATOM 3909 N N . GLN A 1 476 ? -14.529 18.660 -16.912 1.00 83.62 476 GLN A N 1
ATOM 3910 C CA . GLN A 1 476 ? -14.978 19.825 -16.138 1.00 83.62 476 GLN A CA 1
ATOM 3911 C C . GLN A 1 476 ? -14.626 19.704 -14.651 1.00 83.62 476 GLN A C 1
ATOM 3913 O O . GLN A 1 476 ? -14.318 20.709 -14.013 1.00 83.62 476 GLN A O 1
ATOM 3918 N N . PHE A 1 477 ? -14.684 18.490 -14.103 1.00 79.38 477 PHE A N 1
ATOM 3919 C CA . PHE A 1 477 ? -14.370 18.222 -12.698 1.00 79.38 477 PHE A CA 1
ATOM 3920 C C . PHE A 1 477 ? -12.983 17.593 -12.513 1.00 79.38 477 PHE A C 1
ATOM 3922 O O . PHE A 1 477 ? -12.573 17.346 -11.380 1.00 79.38 477 PHE A O 1
ATOM 3929 N N . SER A 1 478 ? -12.265 17.341 -13.612 1.00 81.81 478 SER A N 1
ATOM 3930 C CA . SER A 1 478 ? -10.961 16.676 -13.638 1.00 81.81 478 SER A CA 1
ATOM 3931 C C . SER A 1 478 ? -10.951 15.356 -12.856 1.00 81.81 478 SER A C 1
ATOM 3933 O O . SER A 1 478 ? -10.025 15.064 -12.092 1.00 81.81 478 SER A O 1
ATOM 3935 N N . GLN A 1 479 ? -12.003 14.558 -13.041 1.00 79.69 479 GLN A N 1
ATOM 3936 C CA . GLN A 1 479 ? -12.176 13.267 -12.378 1.00 79.69 479 GLN A CA 1
ATOM 3937 C C . GLN A 1 479 ? -13.125 12.350 -13.153 1.00 79.69 479 GLN A C 1
ATOM 3939 O O . GLN A 1 479 ? -13.964 12.813 -13.926 1.00 79.69 479 GLN A O 1
ATOM 3944 N N . VAL A 1 480 ? -13.033 11.048 -12.896 1.00 80.56 480 VAL A N 1
ATOM 3945 C CA . VAL A 1 480 ? -14.039 10.070 -13.322 1.00 80.56 480 VAL A CA 1
ATOM 3946 C C . VAL A 1 480 ? -15.391 10.363 -12.666 1.00 80.56 480 VAL A C 1
ATOM 3948 O O . VAL A 1 480 ? -15.470 10.687 -11.478 1.00 80.56 480 VAL A O 1
ATOM 3951 N N . ASP A 1 481 ? -16.462 10.254 -13.453 1.00 74.44 481 ASP A N 1
ATOM 3952 C CA . ASP A 1 481 ? -17.824 10.438 -12.964 1.00 74.44 481 ASP A CA 1
ATOM 3953 C C . ASP A 1 481 ? -18.223 9.366 -11.935 1.00 74.44 481 ASP A C 1
ATOM 3955 O O . ASP A 1 481 ? -17.751 8.228 -11.929 1.00 74.44 481 ASP A O 1
ATOM 3959 N N . ILE A 1 482 ? -19.163 9.738 -11.071 1.00 63.94 482 ILE A N 1
ATOM 3960 C CA . ILE A 1 482 ? -19.762 8.858 -10.063 1.00 63.94 482 ILE A CA 1
ATOM 3961 C C . ILE A 1 482 ? -20.418 7.638 -10.739 1.00 63.94 482 ILE A C 1
ATOM 3963 O O . ILE A 1 482 ? -21.095 7.771 -11.759 1.00 63.94 482 ILE A O 1
ATOM 3967 N N . GLY A 1 483 ? -20.229 6.444 -10.162 1.00 63.88 483 GLY A N 1
ATOM 3968 C CA . GLY A 1 483 ? -20.773 5.182 -10.681 1.00 63.88 483 GLY A CA 1
ATOM 3969 C C . GLY A 1 483 ? -19.979 4.513 -11.814 1.00 63.88 483 GLY A C 1
ATOM 3970 O O . GLY A 1 483 ? -20.570 3.734 -12.564 1.00 63.88 483 GLY A O 1
ATOM 3971 N N . TYR A 1 484 ? -18.687 4.831 -11.955 1.00 70.38 484 TYR A N 1
ATOM 3972 C CA . TYR A 1 484 ? -17.728 4.166 -12.849 1.00 70.38 484 TYR A CA 1
ATOM 3973 C C . TYR A 1 484 ? -16.599 3.466 -12.052 1.00 70.38 484 TYR A C 1
ATOM 3975 O O . TYR A 1 484 ? -16.317 3.894 -10.923 1.00 70.38 484 TYR A O 1
ATOM 3983 N N . PRO A 1 485 ? -15.952 2.425 -12.623 1.00 78.31 485 PRO A N 1
ATOM 3984 C CA . PRO A 1 485 ? -16.177 1.902 -13.974 1.00 78.31 485 PRO A CA 1
ATOM 3985 C C . PRO A 1 485 ? -17.473 1.118 -14.120 1.00 78.31 485 PRO A C 1
ATOM 3987 O O . PRO A 1 485 ? -18.144 0.780 -13.147 1.00 78.31 485 PRO A O 1
ATOM 3990 N N . ARG A 1 486 ? -17.823 0.850 -15.374 1.00 77.31 486 ARG A N 1
ATOM 3991 C CA . ARG A 1 486 ? -18.938 -0.013 -15.759 1.00 77.31 486 ARG A CA 1
ATOM 3992 C C . ARG A 1 486 ? -18.444 -1.075 -16.732 1.00 77.31 486 ARG A C 1
ATOM 3994 O O . ARG A 1 486 ? -17.457 -0.856 -17.430 1.00 77.31 486 ARG A O 1
ATOM 4001 N N . GLY A 1 487 ? -19.159 -2.195 -16.798 1.00 81.94 487 GLY A N 1
ATOM 4002 C CA . GLY A 1 487 ? -18.913 -3.218 -17.813 1.00 81.94 487 GLY A CA 1
ATOM 4003 C C . GLY A 1 487 ? -19.298 -2.744 -19.219 1.00 81.94 487 GLY A C 1
ATOM 4004 O O . GLY A 1 487 ? -20.075 -1.800 -19.378 1.00 81.94 487 GLY A O 1
ATOM 4005 N N . LEU A 1 488 ? -18.816 -3.432 -20.253 1.00 88.00 488 LEU A N 1
ATOM 4006 C CA . LEU A 1 488 ? -19.018 -3.058 -21.665 1.00 88.00 488 LEU A CA 1
ATOM 4007 C C . LEU A 1 488 ? -20.457 -3.209 -22.205 1.00 88.00 488 LEU A C 1
ATOM 4009 O O . LEU A 1 488 ? -20.674 -3.054 -23.401 1.00 88.00 488 LEU A O 1
ATOM 4013 N N . ALA A 1 489 ? -21.467 -3.454 -21.366 1.00 86.38 489 ALA A N 1
ATOM 4014 C CA . ALA A 1 489 ? -22.861 -3.587 -21.811 1.00 86.38 489 ALA A CA 1
ATOM 4015 C C . ALA A 1 489 ? -23.394 -2.333 -22.537 1.00 86.38 489 ALA A C 1
ATOM 4017 O O . ALA A 1 489 ? -24.242 -2.443 -23.414 1.00 86.38 489 ALA A O 1
ATOM 4018 N N . ALA A 1 490 ? -22.877 -1.146 -22.195 1.00 86.06 490 ALA A N 1
ATOM 4019 C CA . ALA A 1 490 ? -23.202 0.111 -22.878 1.00 86.06 490 ALA A CA 1
ATOM 4020 C C . ALA A 1 490 ? -22.457 0.309 -24.216 1.00 86.06 490 ALA A C 1
ATOM 4022 O O . ALA A 1 490 ? -22.659 1.328 -24.871 1.00 86.06 490 ALA A O 1
ATOM 4023 N N . TRP A 1 491 ? -21.585 -0.633 -24.584 1.00 93.06 491 TRP A N 1
ATOM 4024 C CA . TRP A 1 491 ? -20.745 -0.645 -25.781 1.00 93.06 491 TRP A CA 1
ATOM 4025 C C . TRP A 1 491 ? -20.981 -1.945 -26.559 1.00 93.06 491 TRP A C 1
ATOM 4027 O O . TRP A 1 491 ? -20.064 -2.734 -26.785 1.00 93.06 491 TRP A O 1
ATOM 4037 N N . GLU A 1 492 ? -22.239 -2.201 -26.930 1.00 95.75 492 GLU A N 1
ATOM 4038 C CA . GLU A 1 492 ? -22.665 -3.484 -27.495 1.00 95.75 492 GLU A CA 1
ATOM 4039 C C . GLU A 1 492 ? -21.820 -3.882 -28.719 1.00 95.75 492 GLU A C 1
ATOM 4041 O O . GLU A 1 492 ? -21.701 -3.137 -29.694 1.00 95.75 492 GLU A O 1
ATOM 4046 N N . GLY A 1 493 ? -21.226 -5.078 -28.666 1.00 95.00 493 GLY A N 1
ATOM 4047 C CA . GLY A 1 493 ? -20.390 -5.637 -29.733 1.00 95.00 493 GLY A CA 1
ATOM 4048 C C . GLY A 1 493 ? -18.914 -5.222 -29.704 1.00 95.00 493 GLY A C 1
ATOM 4049 O O . GLY A 1 493 ? -18.136 -5.758 -30.493 1.00 95.00 493 GLY A O 1
ATOM 4050 N N . VAL A 1 494 ? -18.500 -4.312 -28.813 1.00 96.94 494 VAL A N 1
ATOM 4051 C CA . VAL A 1 494 ? -17.079 -3.993 -28.592 1.00 96.94 494 VAL A CA 1
ATOM 4052 C C . VAL A 1 494 ? -16.439 -5.111 -27.751 1.00 96.94 494 VAL A C 1
ATOM 4054 O O . VAL A 1 494 ? -16.995 -5.473 -26.712 1.00 96.94 494 VAL A O 1
ATOM 4057 N N . PRO A 1 495 ? -15.299 -5.696 -28.168 1.00 95.62 495 PRO A N 1
ATOM 4058 C CA . PRO A 1 495 ? -14.635 -6.736 -27.386 1.00 95.62 495 PRO A CA 1
ATOM 4059 C C . PRO A 1 495 ? -13.931 -6.151 -26.151 1.00 95.62 495 PRO A C 1
ATOM 4061 O O . PRO A 1 495 ? -13.546 -4.985 -26.140 1.00 95.62 495 PRO A O 1
ATOM 4064 N N . ALA A 1 496 ? -13.694 -6.984 -25.134 1.00 93.69 496 ALA A N 1
ATOM 4065 C CA . ALA A 1 496 ? -12.751 -6.667 -24.056 1.00 93.69 496 ALA A CA 1
ATOM 4066 C C . ALA A 1 496 ? -11.317 -6.537 -24.598 1.00 93.69 496 ALA A C 1
ATOM 4068 O O . ALA A 1 496 ? -11.044 -7.050 -25.685 1.00 93.69 496 ALA A O 1
ATOM 4069 N N . ASP A 1 497 ? -10.409 -5.911 -23.843 1.00 91.94 497 ASP A N 1
ATOM 4070 C CA . ASP A 1 497 ? -8.982 -5.726 -24.178 1.00 91.94 497 ASP A CA 1
ATOM 4071 C C . ASP A 1 497 ? -8.776 -5.236 -25.618 1.00 91.94 497 ASP A C 1
ATOM 4073 O O . ASP A 1 497 ? -8.238 -5.956 -26.464 1.00 91.94 497 ASP A O 1
ATOM 4077 N N . VAL A 1 498 ? -9.319 -4.058 -25.919 1.00 96.38 498 VAL A N 1
ATOM 4078 C CA . VAL A 1 498 ? -9.038 -3.334 -27.164 1.00 96.38 498 VAL A CA 1
ATOM 4079 C C . VAL A 1 498 ? -7.643 -2.715 -27.097 1.00 96.38 498 VAL A C 1
ATOM 4081 O O . VAL A 1 498 ? -7.228 -2.253 -26.035 1.00 96.38 498 VAL A O 1
ATOM 4084 N N . ASP A 1 499 ? -6.943 -2.707 -28.229 1.00 96.31 499 ASP A N 1
ATOM 4085 C CA . ASP A 1 499 ? -5.565 -2.213 -28.329 1.00 96.31 499 ASP A CA 1
ATOM 4086 C C . ASP A 1 499 ? -5.530 -0.690 -28.489 1.00 96.31 499 ASP A C 1
ATOM 4088 O O . ASP A 1 499 ? -4.682 -0.018 -27.920 1.00 96.31 499 ASP A O 1
ATOM 4092 N N . ALA A 1 500 ? -6.463 -0.141 -29.271 1.00 97.56 500 ALA A N 1
ATOM 4093 C CA . ALA A 1 500 ? -6.576 1.293 -29.487 1.00 97.56 500 ALA A CA 1
ATOM 4094 C C . ALA A 1 500 ? -8.003 1.676 -29.893 1.00 97.56 500 ALA A C 1
ATOM 4096 O O . ALA A 1 500 ? -8.757 0.859 -30.436 1.00 97.56 500 ALA A O 1
ATOM 4097 N N . ALA A 1 501 ? -8.383 2.934 -29.678 1.00 97.94 501 ALA A N 1
ATOM 4098 C CA . ALA A 1 501 ? -9.663 3.454 -30.133 1.00 97.94 501 ALA A CA 1
ATOM 4099 C C . ALA A 1 501 ? -9.594 4.949 -30.412 1.00 97.94 501 ALA A C 1
ATOM 4101 O O . ALA A 1 501 ? -8.854 5.675 -29.757 1.00 97.94 501 ALA A O 1
ATOM 4102 N N . PHE A 1 502 ? -10.403 5.420 -31.357 1.00 97.56 502 PHE A N 1
ATOM 4103 C CA . PHE A 1 502 ? -10.557 6.848 -31.607 1.00 97.56 502 PHE A CA 1
ATOM 4104 C C . PHE A 1 502 ? -11.888 7.180 -32.277 1.00 97.56 502 PHE A C 1
ATOM 4106 O O . PHE A 1 502 ? -12.514 6.348 -32.934 1.00 97.56 502 PHE A O 1
ATOM 4113 N N . LEU A 1 503 ? -12.306 8.433 -32.122 1.00 95.81 503 LEU A N 1
ATOM 4114 C CA . LEU A 1 503 ? -13.410 9.016 -32.869 1.00 95.81 503 LEU A CA 1
ATOM 4115 C C . LEU A 1 503 ? -12.895 9.515 -34.226 1.00 95.81 503 LEU A C 1
ATOM 4117 O O . LEU A 1 503 ? -12.018 10.382 -34.273 1.00 95.81 503 LEU A O 1
ATOM 4121 N N . TRP A 1 504 ? -13.451 8.997 -35.322 1.00 95.19 504 TRP A N 1
ATOM 4122 C CA . TRP A 1 504 ? -13.035 9.393 -36.667 1.00 95.19 504 TRP A CA 1
ATOM 4123 C C . TRP A 1 504 ? -13.917 10.497 -37.268 1.00 95.19 504 TRP A C 1
ATOM 4125 O O . TRP A 1 504 ? -14.923 10.921 -36.696 1.00 95.19 504 TRP A O 1
ATOM 4135 N N . SER A 1 505 ? -13.508 11.000 -38.435 1.00 91.38 505 SER A N 1
ATOM 4136 C CA . SER A 1 505 ? -14.111 12.145 -39.128 1.00 91.38 505 SER A CA 1
ATOM 4137 C C . SER A 1 505 ? -15.578 11.961 -39.519 1.00 91.38 505 SER A C 1
ATOM 4139 O O . SER A 1 505 ? -16.299 12.946 -39.664 1.00 91.38 505 SER A O 1
ATOM 4141 N N . ASP A 1 506 ? -16.025 10.714 -39.644 1.00 92.81 506 ASP A N 1
ATOM 4142 C CA . ASP A 1 506 ? -17.392 10.335 -39.990 1.00 92.81 506 ASP A CA 1
ATOM 4143 C C . ASP A 1 506 ? -18.342 10.267 -38.777 1.00 92.81 506 ASP A C 1
ATOM 4145 O O . ASP A 1 506 ? -19.523 9.960 -38.941 1.00 92.81 506 ASP A O 1
ATOM 4149 N N . GLY A 1 507 ? -17.846 10.555 -37.568 1.00 92.25 507 GLY A N 1
ATOM 4150 C CA . GLY A 1 507 ? -18.629 10.569 -36.331 1.00 92.25 507 GLY A CA 1
ATOM 4151 C C . GLY A 1 507 ? -18.805 9.203 -35.660 1.00 92.25 507 GLY A C 1
ATOM 4152 O O . GLY A 1 507 ? -19.524 9.116 -34.662 1.00 92.25 507 GLY A O 1
ATOM 4153 N N . PHE A 1 508 ? -18.156 8.148 -36.163 1.00 96.62 508 PHE A N 1
ATOM 4154 C CA . PHE A 1 508 ? -18.143 6.818 -35.547 1.00 96.62 508 PHE A CA 1
ATOM 4155 C C . PHE A 1 508 ? -16.890 6.627 -34.686 1.00 96.62 508 PHE A C 1
ATOM 4157 O O . PHE A 1 508 ? -15.841 7.221 -34.945 1.00 96.62 508 PHE A O 1
ATOM 4164 N N . VAL A 1 509 ? -16.992 5.774 -33.664 1.00 97.56 509 VAL A N 1
ATOM 4165 C CA . VAL A 1 509 ? -15.817 5.343 -32.892 1.00 97.56 509 VAL A CA 1
ATOM 4166 C C . VAL A 1 509 ? -15.274 4.062 -33.508 1.00 97.56 509 VAL A C 1
ATOM 4168 O O . VAL A 1 509 ? -16.023 3.117 -33.753 1.00 97.56 509 VAL A O 1
ATOM 4171 N N . TYR A 1 510 ? -13.973 4.030 -33.759 1.00 98.19 510 TYR A N 1
ATOM 4172 C CA . TYR A 1 510 ? -13.279 2.864 -34.283 1.00 98.19 510 TYR A CA 1
ATOM 4173 C C . TYR A 1 510 ? -12.434 2.252 -33.175 1.00 98.19 510 TYR A C 1
ATOM 4175 O O . TYR A 1 510 ? -11.588 2.940 -32.611 1.00 98.19 510 TYR A O 1
ATOM 4183 N N . PHE A 1 511 ? -12.666 0.974 -32.881 1.00 98.44 511 PHE A N 1
ATOM 4184 C CA . PHE A 1 511 ? -11.872 0.181 -31.939 1.00 98.44 511 PHE A CA 1
ATOM 4185 C C . PHE A 1 511 ? -11.000 -0.808 -32.710 1.00 98.44 511 PHE A C 1
ATOM 4187 O O . PHE A 1 511 ? -11.458 -1.391 -33.694 1.00 98.44 511 PHE A O 1
ATOM 4194 N N . PHE A 1 512 ? -9.775 -1.035 -32.252 1.00 98.50 512 PHE A N 1
ATOM 4195 C CA . PHE A 1 512 ? -8.802 -1.937 -32.863 1.00 98.50 512 PHE A CA 1
ATOM 4196 C C . PHE A 1 512 ? -8.450 -3.054 -31.886 1.00 98.50 512 PHE A C 1
ATOM 4198 O O . PHE A 1 512 ? -8.307 -2.810 -30.690 1.00 98.50 512 PHE A O 1
ATOM 4205 N N . LYS A 1 513 ? -8.347 -4.285 -32.393 1.00 97.75 513 LYS A N 1
ATOM 4206 C CA . LYS A 1 513 ? -7.892 -5.443 -31.621 1.00 97.75 513 LYS A CA 1
ATOM 4207 C C . LYS A 1 513 ? -7.232 -6.467 -32.535 1.00 97.75 513 LYS A C 1
ATOM 4209 O O . LYS A 1 513 ? -7.887 -7.042 -33.409 1.00 97.75 513 LYS A O 1
ATOM 4214 N N . GLY A 1 514 ? -5.952 -6.731 -32.320 1.00 97.12 514 GLY A N 1
ATOM 4215 C CA . GLY A 1 514 ? -5.158 -7.631 -33.136 1.00 97.12 514 GLY A CA 1
ATOM 4216 C C . GLY A 1 514 ? -5.116 -7.184 -34.597 1.00 97.12 514 GLY A C 1
ATOM 4217 O O . GLY A 1 514 ? -4.669 -6.089 -34.929 1.00 97.12 514 GLY A O 1
ATOM 4218 N N . ASN A 1 515 ? -5.597 -8.038 -35.498 1.00 97.69 515 ASN A N 1
ATOM 4219 C CA . ASN A 1 515 ? -5.730 -7.741 -36.927 1.00 97.69 515 ASN A CA 1
ATOM 4220 C C . ASN A 1 515 ? -7.103 -7.165 -37.319 1.00 97.69 515 ASN A C 1
ATOM 4222 O O . ASN A 1 515 ? -7.364 -6.979 -38.509 1.00 97.69 515 ASN A O 1
ATOM 4226 N N . LEU A 1 516 ? -7.989 -6.915 -36.352 1.00 98.44 516 LEU A N 1
ATOM 4227 C CA . LEU A 1 516 ? -9.376 -6.522 -36.580 1.00 98.44 516 LEU A CA 1
ATOM 4228 C C . LEU A 1 516 ? -9.655 -5.087 -36.133 1.00 98.44 516 LEU A C 1
ATOM 4230 O O . LEU A 1 516 ? -9.041 -4.571 -35.199 1.00 98.44 516 LEU A O 1
ATOM 4234 N N . PHE A 1 517 ? -10.655 -4.474 -36.761 1.00 98.50 517 PHE A N 1
ATOM 4235 C CA . PHE A 1 517 ? -11.251 -3.229 -36.300 1.00 98.50 517 PHE A CA 1
ATOM 4236 C C . PHE A 1 517 ? -12.783 -3.295 -36.292 1.00 98.50 517 PHE A C 1
ATOM 4238 O O . PHE A 1 517 ? -13.411 -3.982 -37.105 1.00 98.50 517 PHE A O 1
ATOM 4245 N N . TYR A 1 518 ? -13.380 -2.554 -35.364 1.00 98.50 518 TYR A N 1
ATOM 4246 C CA . TYR A 1 518 ? -14.809 -2.494 -35.083 1.00 98.50 518 TYR A CA 1
ATOM 4247 C C . TYR A 1 518 ? -15.268 -1.056 -35.270 1.00 98.50 518 TYR A C 1
ATOM 4249 O O . TYR A 1 518 ? -14.621 -0.133 -34.780 1.00 98.50 518 TYR A O 1
ATOM 4257 N N . ARG A 1 519 ? -16.392 -0.859 -35.957 1.00 98.19 519 ARG A N 1
ATOM 4258 C CA . ARG A 1 519 ? -17.001 0.459 -36.140 1.00 98.19 519 ARG A CA 1
ATOM 4259 C C . ARG A 1 519 ? -18.243 0.569 -35.270 1.00 98.19 519 ARG A C 1
ATOM 4261 O O . ARG A 1 519 ? -19.226 -0.130 -35.506 1.00 98.19 519 ARG A O 1
ATOM 4268 N N . TYR A 1 520 ? -18.192 1.443 -34.278 1.00 97.88 520 TYR A N 1
ATOM 4269 C CA . TYR A 1 520 ? -19.253 1.653 -33.306 1.00 97.88 520 TYR A CA 1
ATOM 4270 C C . TYR A 1 520 ? -20.130 2.847 -33.689 1.00 97.88 520 TYR A C 1
ATOM 4272 O O . TYR A 1 520 ? -19.643 3.968 -33.870 1.00 97.88 520 TYR A O 1
ATOM 4280 N N . ASP A 1 521 ? -21.430 2.590 -33.832 1.00 95.56 521 ASP A N 1
ATOM 4281 C CA . ASP A 1 521 ? -22.448 3.589 -34.145 1.00 95.56 521 ASP A CA 1
ATOM 4282 C C . ASP A 1 521 ? -22.966 4.213 -32.847 1.00 95.56 521 ASP A C 1
ATOM 4284 O O . ASP A 1 521 ? -23.744 3.605 -32.111 1.00 95.56 521 ASP A O 1
ATOM 4288 N N . ASN A 1 522 ? -22.548 5.451 -32.579 1.00 90.12 522 ASN A N 1
ATOM 4289 C CA . ASN A 1 522 ? -22.928 6.185 -31.371 1.00 90.12 522 ASN A CA 1
ATOM 4290 C C . ASN A 1 522 ? -24.443 6.427 -31.265 1.00 90.12 522 ASN A C 1
ATOM 4292 O O . ASN A 1 522 ? -24.969 6.506 -30.157 1.00 90.12 522 ASN A O 1
ATOM 4296 N N . GLY A 1 523 ? -25.148 6.543 -32.397 1.00 90.00 523 GLY A N 1
ATOM 4297 C CA . GLY A 1 523 ? -26.593 6.767 -32.426 1.00 90.00 523 GLY A CA 1
ATOM 4298 C C . GLY A 1 523 ? -27.391 5.501 -32.122 1.00 90.00 523 GLY A C 1
ATOM 4299 O O . GLY A 1 523 ? -28.453 5.578 -31.509 1.00 90.00 523 GLY A O 1
ATOM 4300 N N . LYS A 1 524 ? -26.870 4.335 -32.523 1.00 92.62 524 LYS A N 1
ATOM 4301 C CA . LYS A 1 524 ? -27.482 3.024 -32.241 1.00 92.62 524 LYS A CA 1
ATOM 4302 C C . LYS A 1 524 ? -26.935 2.338 -30.991 1.00 92.62 524 LYS A C 1
ATOM 4304 O O . LYS A 1 524 ? -27.492 1.324 -30.593 1.00 92.62 524 LYS A O 1
ATOM 4309 N N . GLN A 1 525 ? -25.861 2.872 -30.411 1.00 92.44 525 GLN A N 1
ATOM 4310 C CA . GLN A 1 525 ? -25.143 2.312 -29.264 1.00 92.44 525 GLN A CA 1
ATOM 4311 C C . GLN A 1 525 ? -24.704 0.851 -29.464 1.00 92.44 525 GLN A C 1
ATOM 4313 O O . GLN A 1 525 ? -24.743 0.045 -28.538 1.00 92.44 525 GLN A O 1
ATOM 4318 N N . LYS A 1 526 ? -24.287 0.507 -30.690 1.00 96.19 526 LYS A N 1
ATOM 4319 C CA . LYS A 1 526 ? -23.790 -0.831 -31.026 1.00 96.19 526 LYS A CA 1
ATOM 4320 C C . LYS A 1 526 ? -22.753 -0.806 -32.144 1.00 96.19 526 LYS A C 1
ATOM 4322 O O . LYS A 1 526 ? -22.747 0.098 -32.986 1.00 96.19 526 LYS A O 1
ATOM 4327 N N . VAL A 1 527 ? -21.910 -1.834 -32.199 1.00 98.00 527 VAL A N 1
ATOM 4328 C CA . VAL A 1 527 ? -21.068 -2.110 -33.369 1.00 98.00 527 VAL A CA 1
ATOM 4329 C C . VAL A 1 527 ? -21.955 -2.358 -34.592 1.00 98.00 527 VAL A C 1
ATOM 4331 O O . VAL A 1 527 ? -22.970 -3.054 -34.529 1.00 98.00 527 VAL A O 1
ATOM 4334 N N . GLN A 1 528 ? -21.594 -1.734 -35.712 1.00 98.00 528 GLN A N 1
ATOM 4335 C CA . GLN A 1 528 ? -22.355 -1.810 -36.951 1.00 98.00 528 GLN A CA 1
ATOM 4336 C C . GLN A 1 528 ? -22.328 -3.231 -37.536 1.00 98.00 528 GLN A C 1
ATOM 4338 O O . GLN A 1 528 ? -21.298 -3.905 -37.529 1.00 98.00 528 GLN A O 1
ATOM 4343 N N . ASP A 1 529 ? -23.453 -3.664 -38.108 1.00 95.88 529 ASP A N 1
ATOM 4344 C CA . ASP A 1 529 ? -23.553 -4.965 -38.771 1.00 95.88 529 ASP A CA 1
ATOM 4345 C C . ASP A 1 529 ? -22.516 -5.074 -39.914 1.00 95.88 529 ASP A C 1
ATOM 4347 O O . ASP A 1 529 ? -22.323 -4.140 -40.699 1.00 95.88 529 ASP A O 1
ATOM 4351 N N . GLY A 1 530 ? -21.830 -6.218 -40.009 1.00 95.00 530 GLY A N 1
ATOM 4352 C CA . GLY A 1 530 ? -20.727 -6.425 -40.959 1.00 95.00 530 GLY A CA 1
ATOM 4353 C C . GLY A 1 530 ? -19.341 -5.997 -40.452 1.00 95.00 530 GLY A C 1
ATOM 4354 O O . GLY A 1 530 ? -18.416 -5.897 -41.264 1.00 95.00 530 GLY A O 1
ATOM 4355 N N . TYR A 1 531 ? -19.209 -5.750 -39.144 1.00 97.31 531 TYR A N 1
ATOM 4356 C CA . TYR A 1 531 ? -17.955 -5.633 -38.394 1.00 97.31 531 TYR A CA 1
ATOM 4357 C C . TYR A 1 531 ? -17.870 -6.743 -37.321 1.00 97.31 531 TYR A C 1
ATOM 4359 O O . TYR A 1 531 ? -18.917 -7.247 -36.910 1.00 97.31 531 TYR A O 1
ATOM 4367 N N . PRO A 1 532 ? -16.666 -7.132 -36.851 1.00 97.75 532 PRO A N 1
ATOM 4368 C CA . PRO A 1 532 ? -15.352 -6.584 -37.202 1.00 97.75 532 PRO A CA 1
ATOM 4369 C C . PRO A 1 532 ? -14.900 -6.891 -38.632 1.00 97.75 532 PRO A C 1
ATOM 4371 O O . PRO A 1 532 ? -15.415 -7.794 -39.288 1.00 97.75 532 PRO A O 1
ATOM 4374 N N . ARG A 1 533 ? -13.912 -6.131 -39.108 1.00 98.19 533 ARG A N 1
ATOM 4375 C CA . ARG A 1 533 ? -13.217 -6.357 -40.385 1.00 98.19 533 ARG A CA 1
ATOM 4376 C C . ARG A 1 533 ? -11.711 -6.339 -40.179 1.00 98.19 533 ARG A C 1
ATOM 4378 O O . ARG A 1 533 ? -11.237 -5.785 -39.193 1.00 98.19 533 ARG A O 1
ATOM 4385 N N . GLU A 1 534 ? -10.958 -6.906 -41.115 1.00 98.06 534 GLU A N 1
ATOM 4386 C CA . GLU A 1 534 ? -9.496 -6.825 -41.083 1.00 98.06 534 GLU A CA 1
ATOM 4387 C C . GLU A 1 534 ? -9.018 -5.389 -41.297 1.00 98.06 534 GLU A C 1
ATOM 4389 O O . GLU A 1 534 ? -9.530 -4.696 -42.179 1.00 98.06 534 GLU A O 1
ATOM 4394 N N . ILE A 1 535 ? -8.010 -4.952 -40.541 1.00 97.94 535 ILE A N 1
ATOM 4395 C CA . ILE A 1 535 ? -7.425 -3.603 -40.648 1.00 97.94 535 ILE A CA 1
ATOM 4396 C C . ILE A 1 535 ? -7.020 -3.300 -42.098 1.00 97.94 535 ILE A C 1
ATOM 4398 O O . ILE A 1 535 ? -7.411 -2.270 -42.647 1.00 97.94 535 ILE A O 1
ATOM 4402 N N . SER A 1 536 ? -6.350 -4.248 -42.757 1.00 95.31 536 SER A N 1
ATOM 4403 C CA . SER A 1 536 ? -5.896 -4.165 -44.153 1.00 95.31 536 SER A CA 1
ATOM 4404 C C . SER A 1 536 ? -7.017 -3.922 -45.175 1.00 95.31 536 SER A C 1
ATOM 4406 O O . SER A 1 536 ? -6.751 -3.389 -46.252 1.00 95.31 536 SER A O 1
ATOM 4408 N N . SER A 1 537 ? -8.265 -4.286 -44.854 1.00 95.94 537 SER A N 1
ATOM 4409 C CA . SER A 1 537 ? -9.409 -4.140 -45.765 1.00 95.94 537 SER A CA 1
ATOM 4410 C C . SER A 1 537 ? -9.867 -2.689 -45.951 1.00 95.94 537 SER A C 1
ATOM 4412 O O . SER A 1 537 ? -10.549 -2.386 -46.930 1.00 95.94 537 SER A O 1
ATOM 4414 N N . PHE A 1 538 ? -9.497 -1.793 -45.029 1.00 95.50 538 PHE A N 1
ATOM 4415 C CA . PHE A 1 538 ? -9.898 -0.384 -45.050 1.00 95.50 538 PHE A CA 1
ATOM 4416 C C . PHE A 1 538 ? -8.731 0.561 -44.747 1.00 95.50 538 PHE A C 1
ATOM 4418 O O . PHE A 1 538 ? -8.469 1.481 -45.515 1.00 95.50 538 PHE A O 1
ATOM 4425 N N . TRP A 1 539 ? -7.982 0.302 -43.675 1.00 96.81 539 TRP A N 1
ATOM 4426 C CA . TRP A 1 539 ? -6.836 1.103 -43.240 1.00 96.81 539 TRP A CA 1
ATOM 4427 C C . TRP A 1 539 ? -5.572 0.705 -44.013 1.00 96.81 539 TRP A C 1
ATOM 4429 O O . TRP A 1 539 ? -4.627 0.130 -43.470 1.00 96.81 539 TRP A O 1
ATOM 4439 N N . LYS A 1 540 ? -5.567 0.964 -45.324 1.00 96.88 540 LYS A N 1
ATOM 4440 C CA . LYS A 1 540 ? -4.498 0.530 -46.235 1.00 96.88 540 LYS A CA 1
ATOM 4441 C C . LYS A 1 540 ? -3.130 1.055 -45.793 1.00 96.88 540 LYS A C 1
ATOM 4443 O O . LYS A 1 540 ? -2.923 2.261 -45.690 1.00 96.88 540 LYS A O 1
ATOM 4448 N N . GLY A 1 541 ? -2.188 0.137 -45.582 1.00 95.94 541 GLY A N 1
ATOM 4449 C CA . GLY A 1 541 ? -0.818 0.442 -45.155 1.00 95.94 541 GLY A CA 1
ATOM 4450 C C . GLY A 1 541 ? -0.606 0.483 -43.637 1.00 95.94 541 GLY A C 1
ATOM 4451 O O . GLY A 1 541 ? 0.535 0.628 -43.204 1.00 95.94 541 GLY A O 1
ATOM 4452 N N . ILE A 1 542 ? -1.662 0.325 -42.832 1.00 98.06 542 ILE A N 1
ATOM 4453 C CA . ILE A 1 542 ? -1.565 0.229 -41.369 1.00 98.06 542 ILE A CA 1
ATOM 4454 C C . ILE A 1 542 ? -1.292 -1.229 -40.950 1.00 98.06 542 ILE A C 1
ATOM 4456 O O . ILE A 1 542 ? -1.933 -2.140 -41.484 1.00 98.06 542 ILE A O 1
ATOM 4460 N N . PRO A 1 543 ? -0.341 -1.484 -40.027 1.00 96.62 543 PRO A N 1
ATOM 4461 C CA . PRO A 1 543 ? -0.042 -2.829 -39.536 1.00 96.62 543 PRO A CA 1
ATOM 4462 C C . PRO A 1 543 ? -1.106 -3.352 -38.554 1.00 96.62 543 PRO A C 1
ATOM 4464 O O . PRO A 1 543 ? -1.938 -2.604 -38.049 1.00 96.62 543 PRO A O 1
ATOM 4467 N N . ASN A 1 544 ? -1.046 -4.649 -38.244 1.00 97.19 544 ASN A N 1
ATOM 4468 C CA . ASN A 1 544 ? -1.836 -5.255 -37.165 1.00 97.19 544 ASN A CA 1
ATOM 4469 C C . ASN A 1 544 ? -1.248 -4.920 -35.782 1.00 97.19 544 ASN A C 1
ATOM 4471 O O . ASN A 1 544 ? -0.059 -4.615 -35.675 1.00 97.19 544 ASN A O 1
ATOM 4475 N N . ASN A 1 545 ? -2.048 -5.099 -34.725 1.00 94.62 545 ASN A N 1
ATOM 4476 C CA . ASN A 1 545 ? -1.690 -4.852 -33.322 1.00 94.62 545 ASN A CA 1
ATOM 4477 C C . ASN A 1 545 ? -1.157 -3.426 -33.120 1.00 94.62 545 ASN A C 1
ATOM 4479 O O . ASN A 1 545 ? -0.048 -3.248 -32.619 1.00 94.62 545 ASN A O 1
ATOM 4483 N N . VAL A 1 546 ? -1.893 -2.429 -33.615 1.00 97.38 546 VAL A N 1
ATOM 4484 C CA . VAL A 1 546 ? -1.536 -1.014 -33.445 1.00 97.38 546 VAL A CA 1
ATOM 4485 C C . VAL A 1 546 ? -1.501 -0.667 -31.960 1.00 97.38 546 VAL A C 1
ATOM 4487 O O . VAL A 1 546 ? -2.383 -1.091 -31.224 1.00 97.38 546 VAL A O 1
ATOM 4490 N N . ASP A 1 547 ? -0.504 0.106 -31.532 1.00 96.00 547 ASP A N 1
ATOM 4491 C CA . ASP A 1 547 ? -0.371 0.448 -30.113 1.00 96.00 547 ASP A CA 1
ATOM 4492 C C . ASP A 1 547 ? -1.251 1.654 -29.761 1.00 96.00 547 ASP A C 1
ATOM 4494 O O . ASP A 1 547 ? -1.813 1.732 -28.679 1.00 96.00 547 ASP A O 1
ATOM 4498 N N . ALA A 1 548 ? -1.398 2.609 -30.687 1.00 97.38 548 ALA A N 1
ATOM 4499 C CA . ALA A 1 548 ? -2.233 3.781 -30.466 1.00 97.38 548 ALA A CA 1
ATOM 4500 C C . ALA A 1 548 ? -2.698 4.427 -31.779 1.00 97.38 548 ALA A C 1
ATOM 4502 O O . ALA A 1 548 ? -2.017 4.347 -32.807 1.00 97.38 548 ALA A O 1
ATOM 4503 N N . VAL A 1 549 ? -3.842 5.113 -31.745 1.00 98.31 549 VAL A N 1
ATOM 4504 C CA . VAL A 1 549 ? -4.380 5.866 -32.884 1.00 98.31 549 VAL A CA 1
ATOM 4505 C C . VAL A 1 549 ? -5.109 7.110 -32.407 1.00 98.31 549 VAL A C 1
ATOM 4507 O O . VAL A 1 549 ? -5.850 7.069 -31.432 1.00 98.31 549 VAL A O 1
ATOM 4510 N N . PHE A 1 550 ? -4.940 8.214 -33.128 1.00 96.94 550 PHE A N 1
ATOM 4511 C CA . PHE A 1 550 ? -5.791 9.385 -32.966 1.00 96.94 550 PHE A CA 1
ATOM 4512 C C . PHE A 1 550 ? -5.880 10.196 -34.250 1.00 96.94 550 PHE A C 1
ATOM 4514 O O . PHE A 1 550 ? -5.045 10.090 -35.153 1.00 96.94 550 PHE A O 1
ATOM 4521 N N . ARG A 1 551 ? -6.893 11.058 -34.297 1.00 94.62 551 ARG A N 1
ATOM 4522 C CA . ARG A 1 551 ? -7.014 12.083 -35.323 1.00 94.62 551 ARG A CA 1
ATOM 4523 C C . ARG A 1 551 ? -6.420 13.385 -34.801 1.00 94.62 551 ARG A C 1
ATOM 4525 O O . ARG A 1 551 ? -6.868 13.902 -33.780 1.00 94.62 551 ARG A O 1
ATOM 4532 N N . HIS A 1 552 ? -5.408 13.891 -35.490 1.00 92.69 552 HIS A N 1
ATOM 4533 C CA . HIS A 1 552 ? -4.678 15.082 -35.080 1.00 92.69 552 HIS A CA 1
ATOM 4534 C C . HIS A 1 552 ? -5.391 16.361 -35.545 1.00 92.69 552 HIS A C 1
ATOM 4536 O O . HIS A 1 552 ? -6.247 16.346 -36.432 1.00 92.69 552 HIS A O 1
ATOM 4542 N N . ILE A 1 553 ? -5.020 17.497 -34.947 1.00 88.69 553 ILE A N 1
ATOM 4543 C CA . ILE A 1 553 ? -5.610 18.815 -35.235 1.00 88.69 553 ILE A CA 1
ATOM 4544 C C . ILE A 1 553 ? -5.368 19.305 -36.674 1.00 88.69 553 ILE A C 1
ATOM 4546 O O . ILE A 1 553 ? -6.045 20.225 -37.123 1.00 88.69 553 ILE A O 1
ATOM 4550 N N . ASP A 1 554 ? -4.434 18.693 -37.406 1.00 90.00 554 ASP A N 1
ATOM 4551 C CA . ASP A 1 554 ? -4.205 18.946 -38.838 1.00 90.00 554 ASP A CA 1
ATOM 4552 C C . ASP A 1 554 ? -5.223 18.237 -39.754 1.00 90.00 554 ASP A C 1
ATOM 4554 O O . ASP A 1 554 ? -5.203 18.433 -40.969 1.00 90.00 554 ASP A O 1
ATOM 4558 N N . GLY A 1 555 ? -6.122 17.430 -39.181 1.00 89.62 555 GLY A N 1
ATOM 4559 C CA . GLY A 1 555 ? -7.164 16.701 -39.895 1.00 89.62 555 GLY A CA 1
ATOM 4560 C C . GLY A 1 555 ? -6.753 15.322 -40.413 1.00 89.62 555 GLY A C 1
ATOM 4561 O O . GLY A 1 555 ? -7.618 14.642 -40.972 1.00 89.62 555 GLY A O 1
ATOM 4562 N N . LEU A 1 556 ? -5.498 14.903 -40.215 1.00 94.81 556 LEU A N 1
ATOM 4563 C CA . LEU A 1 556 ? -4.979 13.582 -40.579 1.00 94.81 556 LEU A CA 1
ATOM 4564 C C . LEU A 1 556 ? -5.060 12.605 -39.398 1.00 94.81 556 LEU A C 1
ATOM 4566 O O . LEU A 1 556 ? -5.090 13.002 -38.229 1.00 94.81 556 LEU A O 1
ATOM 4570 N N . THR A 1 557 ? -5.057 11.309 -39.705 1.00 97.81 557 THR A N 1
ATOM 4571 C CA . THR A 1 557 ? -5.041 10.246 -38.694 1.00 97.81 557 THR A CA 1
ATOM 4572 C C . THR A 1 557 ? -3.633 9.682 -38.548 1.00 97.81 557 THR A C 1
ATOM 4574 O O . THR A 1 557 ? -2.961 9.378 -39.533 1.00 97.81 557 THR A O 1
ATOM 4577 N N . TYR A 1 558 ? -3.176 9.520 -37.310 1.00 98.06 558 TYR A N 1
ATOM 4578 C CA . TYR A 1 558 ? -1.849 8.999 -37.005 1.00 98.06 558 TYR A CA 1
ATOM 4579 C C . TYR A 1 558 ? -1.963 7.713 -36.194 1.00 98.06 558 TYR A C 1
ATOM 4581 O O . TYR A 1 558 ? -2.606 7.690 -35.145 1.00 98.06 558 TYR A O 1
ATOM 4589 N N . PHE A 1 559 ? -1.313 6.658 -36.685 1.00 98.62 559 PHE A N 1
ATOM 4590 C CA . PHE A 1 559 ? -1.195 5.370 -36.003 1.00 98.62 559 PHE A CA 1
ATOM 4591 C C . PHE A 1 559 ? 0.229 5.185 -35.489 1.00 98.62 559 PHE A C 1
ATOM 4593 O O . PHE A 1 559 ? 1.184 5.580 -36.160 1.00 98.62 559 PHE A O 1
ATOM 4600 N N . PHE A 1 560 ? 0.379 4.542 -34.338 1.00 98.38 560 PHE A N 1
ATOM 4601 C CA . PHE A 1 560 ? 1.664 4.265 -33.704 1.00 98.38 560 PHE A CA 1
ATOM 4602 C C . PHE A 1 560 ? 1.851 2.758 -33.562 1.00 98.38 560 PHE A C 1
ATOM 4604 O O . PHE A 1 560 ? 0.919 2.041 -33.188 1.00 98.38 560 PHE A O 1
ATOM 4611 N N . LYS A 1 561 ? 3.053 2.282 -33.899 1.00 97.56 561 LYS A N 1
ATOM 4612 C CA . LYS A 1 561 ? 3.451 0.892 -33.696 1.00 97.56 561 LYS A CA 1
ATOM 4613 C C . LYS A 1 561 ? 4.944 0.779 -33.409 1.00 97.56 561 LYS A C 1
ATOM 4615 O O . LYS A 1 561 ? 5.775 1.173 -34.232 1.00 97.56 561 LYS A O 1
ATOM 4620 N N . ASP A 1 562 ? 5.272 0.200 -32.264 1.00 95.56 562 ASP A N 1
ATOM 4621 C CA . ASP A 1 562 ? 6.614 0.018 -31.739 1.00 95.56 562 ASP A CA 1
ATOM 4622 C C . ASP A 1 562 ? 7.374 1.361 -31.775 1.00 95.56 562 ASP A C 1
ATOM 4624 O O . ASP A 1 562 ? 6.945 2.347 -31.184 1.00 95.56 562 ASP A O 1
ATOM 4628 N N . SER A 1 563 ? 8.491 1.472 -32.492 1.00 95.31 563 SER A N 1
ATOM 4629 C CA . SER A 1 563 ? 9.257 2.725 -32.598 1.00 95.31 563 SER A CA 1
ATOM 4630 C C . SER A 1 563 ? 8.812 3.668 -33.724 1.00 95.31 563 SER A C 1
ATOM 4632 O O . SER A 1 563 ? 9.473 4.680 -33.983 1.00 95.31 563 SER A O 1
ATOM 4634 N N . ASN A 1 564 ? 7.712 3.356 -34.411 1.00 97.69 564 ASN A N 1
ATOM 4635 C CA . ASN A 1 564 ? 7.295 4.030 -35.634 1.00 97.69 564 ASN A CA 1
ATOM 4636 C C . ASN A 1 564 ? 5.888 4.627 -35.547 1.00 97.69 564 ASN A C 1
ATOM 4638 O O . ASN A 1 564 ? 5.037 4.181 -34.781 1.00 97.69 564 ASN A O 1
ATOM 4642 N N . TYR A 1 565 ? 5.632 5.616 -36.401 1.00 98.38 565 TYR A N 1
ATOM 4643 C CA . TYR A 1 565 ? 4.300 6.147 -36.651 1.00 98.38 565 TYR A CA 1
ATOM 4644 C C . TYR A 1 565 ? 3.980 6.172 -38.149 1.00 98.38 565 TYR A C 1
ATOM 4646 O O . TYR A 1 565 ? 4.864 6.282 -39.006 1.00 98.38 565 TYR A O 1
ATOM 4654 N N . PHE A 1 566 ? 2.691 6.085 -38.451 1.00 98.50 566 PHE A N 1
ATOM 4655 C CA . PHE A 1 566 ? 2.115 6.067 -39.786 1.00 98.50 566 PHE A CA 1
ATOM 4656 C C . PHE A 1 566 ? 1.191 7.268 -39.910 1.00 98.50 566 PHE A C 1
ATOM 4658 O O . PHE A 1 566 ? 0.371 7.513 -39.025 1.00 98.50 566 PHE A O 1
ATOM 4665 N N . ARG A 1 567 ? 1.315 8.008 -41.010 1.00 98.31 567 ARG A N 1
ATOM 4666 C CA . ARG A 1 567 ? 0.408 9.105 -41.334 1.00 98.31 567 ARG A CA 1
ATOM 4667 C C . ARG A 1 567 ? -0.605 8.611 -42.354 1.00 98.31 567 ARG A C 1
ATOM 4669 O O . ARG A 1 567 ? -0.250 8.356 -43.503 1.00 98.31 567 ARG A O 1
ATOM 4676 N N . PHE A 1 568 ? -1.837 8.430 -41.906 1.00 98.12 568 PHE A N 1
ATOM 4677 C CA . PHE A 1 568 ? -2.957 7.990 -42.719 1.00 98.12 568 PHE A CA 1
ATOM 4678 C C . PHE A 1 568 ? -3.719 9.205 -43.238 1.00 98.12 568 PHE A C 1
ATOM 4680 O O . PHE A 1 568 ? -4.131 10.082 -42.474 1.00 98.12 568 PHE A O 1
ATOM 4687 N N . ASN A 1 569 ? -3.890 9.260 -44.552 1.00 95.75 569 ASN A N 1
ATOM 4688 C CA . ASN A 1 569 ? -4.616 10.334 -45.196 1.00 95.75 569 ASN A CA 1
ATOM 4689 C C . ASN A 1 569 ? -6.098 9.969 -45.277 1.00 95.75 569 ASN A C 1
ATOM 4691 O O . ASN A 1 569 ? -6.506 9.134 -46.081 1.00 95.75 569 ASN A O 1
ATOM 4695 N N . ASP A 1 570 ? -6.909 10.631 -44.453 1.00 92.81 570 ASP A N 1
ATOM 4696 C CA . ASP A 1 570 ? -8.354 10.405 -44.357 1.00 92.81 570 ASP A CA 1
ATOM 4697 C C . ASP A 1 570 ? -9.086 10.545 -45.709 1.00 92.81 570 ASP A C 1
ATOM 4699 O O . ASP A 1 570 ? -10.145 9.946 -45.893 1.00 92.81 570 ASP A O 1
ATOM 4703 N N . THR A 1 571 ? -8.530 11.314 -46.658 1.00 91.12 571 THR A N 1
ATOM 4704 C CA . THR A 1 571 ? -9.136 11.554 -47.979 1.00 91.12 571 THR A CA 1
ATOM 4705 C C . THR A 1 571 ? -8.821 10.435 -48.969 1.00 91.12 571 THR A C 1
ATOM 4707 O O . THR A 1 571 ? -9.731 9.936 -49.628 1.00 91.12 571 THR A O 1
ATOM 4710 N N . SER A 1 572 ? -7.552 10.030 -49.094 1.00 93.62 572 SER A N 1
ATOM 4711 C CA . SER A 1 572 ? -7.163 8.923 -49.986 1.00 93.62 572 SER A CA 1
ATOM 4712 C C . SER A 1 572 ? -7.387 7.540 -49.364 1.00 93.62 572 SER A C 1
ATOM 4714 O O . SER A 1 572 ? -7.384 6.543 -50.084 1.00 93.62 572 SER A O 1
ATOM 4716 N N . GLN A 1 573 ? -7.630 7.481 -48.051 1.00 93.81 573 GLN A N 1
ATOM 4717 C CA . GLN A 1 573 ? -7.814 6.261 -47.261 1.00 93.81 573 GLN A CA 1
ATOM 4718 C C . GLN A 1 573 ? -6.631 5.288 -47.367 1.00 93.81 573 GLN A C 1
ATOM 4720 O O . GLN A 1 573 ? -6.798 4.069 -47.463 1.00 93.81 573 GLN A O 1
ATOM 4725 N N . GLU A 1 574 ? -5.420 5.836 -47.348 1.00 96.38 574 GLU A N 1
ATOM 4726 C CA . GLU A 1 574 ? -4.175 5.074 -47.331 1.00 96.38 574 GLU A CA 1
ATOM 4727 C C . GLU A 1 574 ? -3.066 5.827 -46.592 1.00 96.38 574 GLU A C 1
ATOM 4729 O O . GLU A 1 574 ? -3.135 7.042 -46.379 1.00 96.38 574 GLU A O 1
ATOM 4734 N N . VAL A 1 575 ? -2.042 5.088 -46.169 1.00 97.88 575 VAL A N 1
ATOM 4735 C CA . VAL A 1 575 ? -0.820 5.667 -45.605 1.00 97.88 575 VAL A CA 1
ATOM 4736 C C . VAL A 1 575 ? -0.071 6.458 -46.674 1.00 97.88 575 VAL A C 1
ATOM 4738 O O . VAL A 1 575 ? 0.171 5.961 -47.774 1.00 97.88 575 VAL A O 1
ATOM 4741 N N . ASP A 1 576 ? 0.336 7.679 -46.329 1.00 98.06 576 ASP A N 1
ATOM 4742 C CA . ASP A 1 576 ? 1.116 8.528 -47.224 1.00 98.06 576 ASP A CA 1
ATOM 4743 C C . ASP A 1 576 ? 2.456 7.878 -47.606 1.00 98.06 576 ASP A C 1
ATOM 4745 O O . ASP A 1 576 ? 3.134 7.238 -46.796 1.00 98.06 576 ASP A O 1
ATOM 4749 N N . SER A 1 577 ? 2.899 8.128 -48.839 1.00 96.38 577 SER A N 1
ATOM 4750 C CA . SER A 1 577 ? 4.223 7.698 -49.294 1.00 96.38 577 SER A CA 1
ATOM 4751 C C . SER A 1 577 ? 5.340 8.260 -48.400 1.00 96.38 577 SER A C 1
ATOM 4753 O O . SER A 1 577 ? 5.344 9.438 -48.032 1.00 96.38 577 SER A O 1
ATOM 4755 N N . GLY A 1 578 ? 6.314 7.412 -48.052 1.00 95.06 578 GLY A N 1
ATOM 4756 C CA . GLY A 1 578 ? 7.422 7.766 -47.157 1.00 95.06 578 GLY A CA 1
ATOM 4757 C C . GLY A 1 578 ? 7.132 7.586 -45.661 1.00 95.06 578 GLY A C 1
ATOM 4758 O O . GLY A 1 578 ? 7.877 8.135 -44.842 1.00 95.06 578 GLY A O 1
ATOM 4759 N N . PHE A 1 579 ? 6.076 6.841 -45.319 1.00 97.25 579 PHE A N 1
ATOM 4760 C CA . PHE A 1 579 ? 5.773 6.321 -43.983 1.00 97.25 579 PHE A CA 1
ATOM 4761 C C . PHE A 1 579 ? 5.788 4.776 -43.995 1.00 97.25 579 PHE A C 1
ATOM 4763 O O . PHE A 1 579 ? 5.566 4.187 -45.055 1.00 97.25 579 PHE A O 1
ATOM 4770 N N . PRO A 1 580 ? 6.053 4.099 -42.859 1.00 97.81 580 PRO A N 1
ATOM 4771 C CA . PRO A 1 580 ? 6.237 4.647 -41.513 1.00 97.81 580 PRO A CA 1
ATOM 4772 C C . PRO A 1 580 ? 7.519 5.461 -41.326 1.00 97.81 580 PRO A C 1
ATOM 4774 O O . PRO A 1 580 ? 8.488 5.313 -42.068 1.00 97.81 580 PRO A O 1
ATOM 4777 N N . ARG A 1 581 ? 7.526 6.315 -40.299 1.00 97.94 581 ARG A N 1
ATOM 4778 C CA . ARG A 1 581 ? 8.713 7.053 -39.847 1.00 97.94 581 ARG A CA 1
ATOM 4779 C C . ARG A 1 581 ? 8.968 6.810 -38.359 1.00 97.94 581 ARG A C 1
ATOM 4781 O O . ARG A 1 581 ? 8.010 6.562 -37.629 1.00 97.94 581 ARG A O 1
ATOM 4788 N N . PRO A 1 582 ? 10.216 6.951 -37.879 1.00 97.31 582 PRO A N 1
ATOM 4789 C CA . PRO A 1 582 ? 10.506 6.864 -36.451 1.00 97.31 582 PRO A CA 1
ATOM 4790 C C . PRO A 1 582 ? 9.744 7.932 -35.661 1.00 97.31 582 PRO A C 1
ATOM 4792 O O . PRO A 1 582 ? 9.737 9.095 -36.072 1.00 97.31 582 PRO A O 1
ATOM 4795 N N . ILE A 1 583 ? 9.164 7.577 -34.510 1.00 95.44 583 ILE A N 1
ATOM 4796 C CA . ILE A 1 583 ? 8.415 8.504 -33.633 1.00 95.44 583 ILE A CA 1
ATOM 4797 C C . ILE A 1 583 ? 9.248 9.753 -33.319 1.00 95.44 583 ILE A C 1
ATOM 4799 O O . ILE A 1 583 ? 8.796 10.879 -33.532 1.00 95.44 583 ILE A O 1
ATOM 4803 N N . ALA A 1 584 ? 10.519 9.559 -32.959 1.00 91.25 584 ALA A N 1
ATOM 4804 C CA . ALA A 1 584 ? 11.456 10.631 -32.627 1.00 91.25 584 ALA A CA 1
ATOM 4805 C C . ALA A 1 584 ? 11.688 11.669 -33.748 1.00 91.25 584 ALA A C 1
ATOM 4807 O O . ALA A 1 584 ? 12.223 12.739 -33.476 1.00 91.25 584 ALA A O 1
ATOM 4808 N N . SER A 1 585 ? 11.299 11.384 -34.999 1.00 93.94 585 SER A N 1
ATOM 4809 C CA . SER A 1 585 ? 11.464 12.324 -36.119 1.00 93.94 585 SER A CA 1
ATOM 4810 C C . SER A 1 585 ? 10.455 13.479 -36.133 1.00 93.94 585 SER A C 1
ATOM 4812 O O . SER A 1 585 ? 10.721 14.490 -36.778 1.00 93.94 585 SER A O 1
ATOM 4814 N N . ALA A 1 586 ? 9.307 13.335 -35.461 1.00 93.25 586 ALA A N 1
ATOM 4815 C CA . ALA A 1 586 ? 8.238 14.345 -35.450 1.00 93.25 586 ALA A CA 1
ATOM 4816 C C . ALA A 1 586 ? 7.535 14.501 -34.091 1.00 93.25 586 ALA A C 1
ATOM 4818 O O . ALA A 1 586 ? 6.866 15.504 -33.859 1.00 93.25 586 ALA A O 1
ATOM 4819 N N . TRP A 1 587 ? 7.699 13.531 -33.190 1.00 95.44 587 TRP A N 1
ATOM 4820 C CA . TRP A 1 587 ? 7.046 13.475 -31.885 1.00 95.44 587 TRP A CA 1
ATOM 4821 C C . TRP A 1 587 ? 8.108 13.503 -30.784 1.00 95.44 587 TRP A C 1
ATOM 4823 O O . TRP A 1 587 ? 8.298 12.540 -30.040 1.00 95.44 587 TRP A O 1
ATOM 4833 N N . SER A 1 588 ? 8.880 14.591 -30.727 1.00 94.31 588 SER A N 1
ATOM 4834 C CA . SER A 1 588 ? 10.042 14.676 -29.837 1.00 94.31 588 SER A CA 1
ATOM 4835 C C . SER A 1 588 ? 9.634 14.501 -28.368 1.00 94.31 588 SER A C 1
ATOM 4837 O O . SER A 1 588 ? 8.719 15.162 -27.879 1.00 94.31 588 SER A O 1
ATOM 4839 N N . GLY A 1 589 ? 10.303 13.591 -27.657 1.00 87.94 589 GLY A N 1
ATOM 4840 C CA . GLY A 1 589 ? 10.021 13.275 -26.251 1.00 87.94 589 GLY A CA 1
ATOM 4841 C C . GLY A 1 589 ? 8.895 12.259 -26.008 1.00 87.94 589 GLY A C 1
ATOM 4842 O O . GLY A 1 589 ? 8.695 11.871 -24.859 1.00 87.94 589 GLY A O 1
ATOM 4843 N N . VAL A 1 590 ? 8.186 11.801 -27.047 1.00 93.44 590 VAL A N 1
ATOM 4844 C CA . VAL A 1 590 ? 7.196 10.713 -26.936 1.00 93.44 590 VAL A CA 1
ATOM 4845 C C . VAL A 1 590 ? 7.921 9.356 -26.875 1.00 93.44 590 VAL A C 1
ATOM 4847 O O . VAL A 1 590 ? 8.852 9.137 -27.658 1.00 93.44 590 VAL A O 1
ATOM 4850 N N . PRO A 1 591 ? 7.548 8.441 -25.958 1.00 90.31 591 PRO A N 1
ATOM 4851 C CA . PRO A 1 591 ? 8.162 7.117 -25.869 1.00 90.31 591 PRO A CA 1
ATOM 4852 C C . PRO A 1 591 ? 7.786 6.223 -27.060 1.00 90.31 591 PRO A C 1
ATOM 4854 O O . PRO A 1 591 ? 6.750 6.403 -27.697 1.00 90.31 591 PRO A O 1
ATOM 4857 N N . ASN A 1 592 ? 8.619 5.215 -27.332 1.00 92.12 592 ASN A N 1
ATOM 4858 C CA . ASN A 1 592 ? 8.274 4.165 -28.291 1.00 92.12 592 ASN A CA 1
ATOM 4859 C C . ASN A 1 592 ? 7.176 3.255 -27.719 1.00 92.12 592 ASN A C 1
ATOM 4861 O O . ASN A 1 592 ? 7.170 2.962 -26.523 1.00 92.12 592 ASN A O 1
ATOM 4865 N N . GLY A 1 593 ? 6.298 2.781 -28.598 1.00 91.06 593 GLY A N 1
ATOM 4866 C CA . GLY A 1 593 ? 5.170 1.906 -28.301 1.00 91.06 593 GLY A CA 1
ATOM 4867 C C . GLY A 1 593 ? 4.217 2.506 -27.274 1.00 91.06 593 GLY A C 1
ATOM 4868 O O . GLY A 1 593 ? 4.034 1.872 -26.238 1.00 91.06 593 GLY A O 1
ATOM 4869 N N . PRO A 1 594 ? 3.694 3.733 -27.475 1.00 94.94 594 PRO A N 1
ATOM 4870 C CA . PRO A 1 594 ? 2.750 4.337 -26.536 1.00 94.94 594 PRO A CA 1
ATOM 4871 C C . PRO A 1 594 ? 1.503 3.458 -26.402 1.00 94.94 594 PRO A C 1
ATOM 4873 O O . PRO A 1 594 ? 1.020 2.946 -27.403 1.00 94.94 594 PRO A O 1
ATOM 4876 N N . ASP A 1 595 ? 0.970 3.325 -25.190 1.00 93.06 595 ASP A N 1
ATOM 4877 C CA . ASP A 1 595 ? -0.206 2.486 -24.918 1.00 93.06 595 ASP A CA 1
ATOM 4878 C C . ASP A 1 595 ? -1.502 3.137 -25.435 1.00 93.06 595 ASP A C 1
ATOM 4880 O O . ASP A 1 595 ? -2.483 2.457 -25.697 1.00 93.06 595 ASP A O 1
ATOM 4884 N N . THR A 1 596 ? -1.528 4.471 -25.549 1.00 96.25 596 THR A N 1
ATOM 4885 C CA . THR A 1 596 ? -2.598 5.214 -26.228 1.00 96.25 596 THR A CA 1
ATOM 4886 C C . THR A 1 596 ? -2.155 6.647 -26.558 1.00 96.25 596 THR A C 1
ATOM 4888 O O . THR A 1 596 ? -1.191 7.177 -25.989 1.00 96.25 596 THR A O 1
ATOM 4891 N N . VAL A 1 597 ? -2.894 7.301 -27.456 1.00 97.62 597 VAL A N 1
ATOM 4892 C CA . VAL A 1 597 ? -2.822 8.736 -27.743 1.00 97.62 597 VAL A CA 1
ATOM 4893 C C . VAL A 1 597 ? -4.231 9.280 -27.947 1.00 97.62 597 VAL A C 1
ATOM 4895 O O . VAL A 1 597 ? -5.057 8.648 -28.594 1.00 97.62 597 VAL A O 1
ATOM 4898 N N . PHE A 1 598 ? -4.514 10.465 -27.415 1.00 96.06 598 PHE A N 1
ATOM 4899 C CA . PHE A 1 598 ? -5.774 11.162 -27.665 1.00 96.06 598 PHE A CA 1
ATOM 4900 C C . PHE A 1 598 ? -5.605 12.674 -27.524 1.00 96.06 598 PHE A C 1
ATOM 4902 O O . PHE A 1 598 ? -4.661 13.155 -26.894 1.00 96.06 598 PHE A O 1
ATOM 4909 N N . SER A 1 599 ? -6.543 13.430 -28.093 1.00 93.94 599 SER A N 1
ATOM 4910 C CA . SER A 1 599 ? -6.675 14.866 -27.842 1.00 93.94 599 SER A CA 1
ATOM 4911 C C . SER A 1 599 ? -7.912 15.121 -26.989 1.00 93.94 599 SER A C 1
ATOM 4913 O O . SER A 1 599 ? -8.979 14.575 -27.277 1.00 93.94 599 SER A O 1
ATOM 4915 N N . ASP A 1 600 ? -7.780 15.927 -25.936 1.00 90.12 600 ASP A N 1
ATOM 4916 C CA . ASP A 1 600 ? -8.922 16.327 -25.110 1.00 90.12 600 ASP A CA 1
ATOM 4917 C C . ASP A 1 600 ? -9.890 17.247 -25.881 1.00 90.12 600 ASP A C 1
ATOM 4919 O O . ASP A 1 600 ? -9.642 17.655 -27.020 1.00 90.12 600 ASP A O 1
ATOM 4923 N N . LYS A 1 601 ? -11.008 17.618 -25.247 1.00 86.38 601 LYS A N 1
ATOM 4924 C CA . LYS A 1 601 ? -12.015 18.512 -25.848 1.00 86.38 601 LYS A CA 1
ATOM 4925 C C . LYS A 1 601 ? -11.482 19.900 -26.244 1.00 86.38 601 LYS A C 1
ATOM 4927 O O . LYS A 1 601 ? -12.150 20.605 -26.994 1.00 86.38 601 LYS A O 1
ATOM 4932 N N . ASN A 1 602 ? -10.324 20.307 -25.719 1.00 86.81 602 ASN A N 1
ATOM 4933 C CA . ASN A 1 602 ? -9.671 21.579 -26.025 1.00 86.81 602 ASN A CA 1
ATOM 4934 C C . ASN A 1 602 ? -8.586 21.426 -27.109 1.00 86.81 602 ASN A C 1
ATOM 4936 O O . ASN A 1 602 ? -7.934 22.409 -27.458 1.00 86.81 602 ASN A O 1
ATOM 4940 N N . GLY A 1 603 ? -8.379 20.215 -27.637 1.00 87.38 603 GLY A N 1
ATOM 4941 C CA . GLY A 1 603 ? -7.364 19.912 -28.643 1.00 87.38 603 GLY A CA 1
ATOM 4942 C C . GLY A 1 603 ? -5.963 19.662 -28.077 1.00 87.38 603 GLY A C 1
ATOM 4943 O O . GLY A 1 603 ? -5.016 19.547 -28.853 1.00 87.38 603 GLY A O 1
ATOM 4944 N N . GLN A 1 604 ? -5.796 19.563 -26.753 1.00 93.31 604 GLN A N 1
ATOM 4945 C CA . GLN A 1 604 ? -4.506 19.220 -26.154 1.00 93.31 604 GLN A CA 1
ATOM 4946 C C . GLN A 1 604 ? -4.244 17.721 -26.310 1.00 93.31 604 GLN A C 1
ATOM 4948 O O . GLN A 1 604 ? -5.035 16.895 -25.861 1.00 93.31 604 GLN A O 1
ATOM 4953 N N . THR A 1 605 ? -3.111 17.371 -26.919 1.00 96.75 605 THR A N 1
ATOM 4954 C CA . THR A 1 605 ? -2.712 15.980 -27.172 1.00 96.75 605 THR A CA 1
ATOM 4955 C C . THR A 1 605 ? -1.971 15.381 -25.978 1.00 96.75 605 THR A C 1
ATOM 4957 O O . THR A 1 605 ? -1.081 16.025 -25.408 1.00 96.75 605 THR A O 1
ATOM 4960 N N . TYR A 1 606 ? -2.308 14.139 -25.631 1.00 96.69 606 TYR A N 1
ATOM 4961 C CA . TYR A 1 606 ? -1.662 13.352 -24.586 1.00 96.69 606 TYR A CA 1
ATOM 4962 C C . TYR A 1 606 ? -1.272 11.967 -25.104 1.00 96.69 606 TYR A C 1
ATOM 4964 O O . TYR A 1 606 ? -2.053 11.321 -25.796 1.00 96.69 606 TYR A O 1
ATOM 4972 N N . PHE A 1 607 ? -0.083 11.503 -24.719 1.00 97.12 607 PHE A N 1
ATOM 4973 C CA . PHE A 1 607 ? 0.381 10.127 -24.921 1.00 97.12 607 PHE A CA 1
ATOM 4974 C C . PHE A 1 607 ? 0.518 9.437 -23.577 1.00 97.12 607 PHE A C 1
ATOM 4976 O O . PHE A 1 607 ? 0.955 10.070 -22.616 1.00 97.12 607 PHE A O 1
ATOM 4983 N N . PHE A 1 608 ? 0.150 8.165 -23.497 1.00 94.44 608 PHE A N 1
ATOM 4984 C CA . PHE A 1 608 ? 0.272 7.363 -22.281 1.00 94.44 608 PHE A CA 1
ATOM 4985 C C . PHE A 1 608 ? 1.224 6.193 -22.543 1.00 94.44 608 PHE A C 1
ATOM 4987 O O . PHE A 1 608 ? 1.258 5.652 -23.649 1.00 94.44 608 PHE A O 1
ATOM 4994 N N . LYS A 1 609 ? 2.020 5.829 -21.539 1.00 88.19 609 LYS A N 1
ATOM 4995 C CA . LYS A 1 609 ? 2.905 4.665 -21.559 1.00 88.19 609 LYS A CA 1
ATOM 4996 C C . LYS A 1 609 ? 3.122 4.168 -20.137 1.00 88.19 609 LYS A C 1
ATOM 4998 O O . LYS A 1 609 ? 3.646 4.923 -19.317 1.00 88.19 609 LYS A O 1
ATOM 5003 N N . GLU A 1 610 ? 2.786 2.908 -19.882 1.00 84.56 610 GLU A N 1
ATOM 5004 C CA . GLU A 1 610 ? 2.847 2.303 -18.549 1.00 84.56 610 GLU A CA 1
ATOM 5005 C C . GLU A 1 610 ? 2.126 3.203 -17.536 1.00 84.56 610 GLU A C 1
ATOM 5007 O O . GLU A 1 610 ? 0.965 3.537 -17.745 1.00 84.56 610 GLU A O 1
ATOM 5012 N N . ASP A 1 611 ? 2.815 3.673 -16.493 1.00 79.81 611 ASP A N 1
ATOM 5013 C CA . ASP A 1 611 ? 2.230 4.520 -15.450 1.00 79.81 611 ASP A CA 1
ATOM 5014 C C . ASP A 1 611 ? 2.362 6.027 -15.707 1.00 79.81 611 ASP A C 1
ATOM 5016 O O . ASP A 1 611 ? 2.098 6.853 -14.822 1.00 79.81 611 ASP A O 1
ATOM 5020 N N . LEU A 1 612 ? 2.788 6.412 -16.912 1.00 85.44 612 LEU A N 1
ATOM 5021 C CA . LEU A 1 612 ? 3.158 7.776 -17.263 1.00 85.44 612 LEU A CA 1
ATOM 5022 C C . LEU A 1 612 ? 2.318 8.339 -18.407 1.00 85.44 612 LEU A C 1
ATOM 5024 O O . LEU A 1 612 ? 1.997 7.659 -19.377 1.00 85.44 612 LEU A O 1
ATOM 5028 N N . TYR A 1 613 ? 2.029 9.636 -18.327 1.00 91.81 613 TYR A N 1
ATOM 5029 C CA . TYR A 1 613 ? 1.470 10.399 -19.430 1.00 91.81 613 TYR A CA 1
ATOM 5030 C C . TYR A 1 613 ? 2.341 11.602 -19.794 1.00 91.81 613 TYR A C 1
ATOM 5032 O O . TYR A 1 613 ? 3.014 12.215 -18.959 1.00 91.81 613 TYR A O 1
ATOM 5040 N N . TYR A 1 614 ? 2.293 11.949 -21.072 1.00 95.56 614 TYR A N 1
ATOM 5041 C CA . TYR A 1 614 ? 3.095 12.966 -21.728 1.00 95.56 614 TYR A CA 1
ATOM 5042 C C . TYR A 1 614 ? 2.139 13.958 -22.373 1.00 95.56 614 TYR A C 1
ATOM 5044 O O . TYR A 1 614 ? 1.326 13.581 -23.216 1.00 95.56 614 TYR A O 1
ATOM 5052 N N . ARG A 1 615 ? 2.224 15.233 -21.992 1.00 97.06 615 ARG A N 1
ATOM 5053 C CA . ARG A 1 615 ? 1.471 16.296 -22.657 1.00 97.06 615 ARG A CA 1
ATOM 5054 C C . ARG A 1 615 ? 2.274 16.789 -23.857 1.00 97.06 615 ARG A C 1
ATOM 5056 O O . ARG A 1 615 ? 3.385 17.289 -23.684 1.00 97.06 615 ARG A O 1
ATOM 5063 N N . PHE A 1 616 ? 1.734 16.613 -25.058 1.00 97.19 616 PHE A N 1
ATOM 5064 C CA . PHE A 1 616 ? 2.433 16.909 -26.304 1.00 97.19 616 PHE A CA 1
ATOM 5065 C C . PHE A 1 616 ? 1.974 18.236 -26.900 1.00 97.19 616 PHE A C 1
ATOM 5067 O O . PHE A 1 616 ? 0.785 18.458 -27.128 1.00 97.19 616 PHE A O 1
ATOM 5074 N N . ASN A 1 617 ? 2.922 19.122 -27.180 1.00 94.44 617 ASN A N 1
ATOM 5075 C CA . ASN A 1 617 ? 2.643 20.385 -27.832 1.00 94.44 617 ASN A CA 1
ATOM 5076 C C . ASN A 1 617 ? 2.676 20.194 -29.349 1.00 94.44 617 ASN A C 1
ATOM 5078 O O . ASN A 1 617 ? 3.742 20.206 -29.967 1.00 94.44 617 ASN A O 1
ATOM 5082 N N . SER A 1 618 ? 1.493 20.042 -29.944 1.00 91.06 618 SER A N 1
ATOM 5083 C CA . SER A 1 618 ? 1.334 19.815 -31.383 1.00 91.06 618 SER A CA 1
ATOM 5084 C C . SER A 1 618 ? 1.891 20.947 -32.257 1.00 91.06 618 SER A C 1
ATOM 5086 O O . SER A 1 618 ? 2.273 20.692 -33.394 1.00 91.06 618 SER A O 1
ATOM 5088 N N . THR A 1 619 ? 2.000 22.176 -31.739 1.00 89.56 619 THR A N 1
ATOM 5089 C CA . THR A 1 619 ? 2.608 23.307 -32.463 1.00 89.56 619 THR A CA 1
ATOM 5090 C C . THR A 1 619 ? 4.134 23.250 -32.423 1.00 89.56 619 THR A C 1
ATOM 5092 O O . THR A 1 619 ? 4.792 23.549 -33.415 1.00 89.56 619 THR A O 1
ATOM 5095 N N . ALA A 1 620 ? 4.709 22.878 -31.277 1.00 91.62 620 ALA A N 1
ATOM 5096 C CA . ALA A 1 620 ? 6.158 22.796 -31.097 1.00 91.62 620 ALA A CA 1
ATOM 5097 C C . ALA A 1 620 ? 6.757 21.457 -31.567 1.00 91.62 620 ALA A C 1
ATOM 5099 O O . ALA A 1 620 ? 7.973 21.356 -31.706 1.00 91.62 620 ALA A O 1
ATOM 5100 N N . GLY A 1 621 ? 5.929 20.429 -31.788 1.00 93.19 621 GLY A N 1
ATOM 5101 C CA . GLY A 1 621 ? 6.379 19.092 -32.185 1.00 93.19 621 GLY A CA 1
ATOM 5102 C C . GLY A 1 621 ? 7.135 18.344 -31.079 1.00 93.19 621 GLY A C 1
ATOM 5103 O O . GLY A 1 621 ? 7.958 17.473 -31.367 1.00 93.19 621 GLY A O 1
ATOM 5104 N N . GLN A 1 622 ? 6.899 18.700 -29.812 1.00 94.75 622 GLN A N 1
ATOM 5105 C CA . GLN A 1 622 ? 7.610 18.121 -28.672 1.00 94.75 622 GLN A CA 1
ATOM 5106 C C . GLN A 1 622 ? 6.753 18.027 -27.406 1.00 94.75 622 GLN A C 1
ATOM 5108 O O . GLN A 1 622 ? 5.791 18.775 -27.227 1.00 94.75 622 GLN A O 1
ATOM 5113 N N . VAL A 1 623 ? 7.129 17.120 -26.506 1.00 94.31 623 VAL A N 1
ATOM 5114 C CA . VAL A 1 623 ? 6.562 17.021 -25.155 1.00 94.31 623 VAL A CA 1
ATOM 5115 C C . VAL A 1 623 ? 6.897 18.274 -24.342 1.00 94.31 623 VAL A C 1
ATOM 5117 O O . VAL A 1 623 ? 8.020 18.780 -24.381 1.00 94.31 623 VAL A O 1
ATOM 5120 N N . ASP A 1 624 ? 5.912 18.780 -23.600 1.00 90.44 624 ASP A N 1
ATOM 5121 C CA . ASP A 1 624 ? 6.079 19.962 -22.758 1.00 90.44 624 ASP A CA 1
ATOM 5122 C C . ASP A 1 624 ? 7.080 19.736 -21.616 1.00 90.44 624 ASP A C 1
ATOM 5124 O O . ASP A 1 624 ? 7.178 18.654 -21.032 1.00 90.44 624 ASP A O 1
ATOM 5128 N N . ALA A 1 625 ? 7.770 20.807 -21.218 1.00 86.62 625 ALA A N 1
ATOM 5129 C CA . ALA A 1 625 ? 8.646 20.784 -20.053 1.00 86.62 625 ALA A CA 1
ATOM 5130 C C . ALA A 1 625 ? 7.882 20.373 -18.775 1.00 86.62 625 ALA A C 1
ATOM 5132 O O . ALA A 1 625 ? 6.765 20.828 -18.518 1.00 86.62 625 ALA A O 1
ATOM 5133 N N . GLY A 1 626 ? 8.508 19.529 -17.948 1.00 73.62 626 GLY A N 1
ATOM 5134 C CA . GLY A 1 626 ? 7.906 19.004 -16.715 1.00 73.62 626 GLY A CA 1
ATOM 5135 C C . GLY A 1 626 ? 7.027 17.760 -16.902 1.00 73.62 626 GLY A C 1
ATOM 5136 O O . GLY A 1 626 ? 6.314 17.389 -15.967 1.00 73.62 626 GLY A O 1
ATOM 5137 N N . PHE A 1 627 ? 7.071 17.134 -18.081 1.00 85.50 627 PHE A N 1
ATOM 5138 C CA . PHE A 1 627 ? 6.513 15.812 -18.377 1.00 85.50 627 PHE A CA 1
ATOM 5139 C C . PHE A 1 627 ? 7.640 14.808 -18.699 1.00 85.50 627 PHE A C 1
ATOM 5141 O O . PHE A 1 627 ? 8.722 15.241 -19.106 1.00 85.50 627 PHE A O 1
ATOM 5148 N N . PRO A 1 628 ? 7.420 13.488 -18.531 1.00 89.06 628 PRO A N 1
ATOM 5149 C CA . PRO A 1 628 ? 6.162 12.829 -18.159 1.00 89.06 628 PRO A CA 1
ATOM 5150 C C . PRO A 1 628 ? 5.719 13.057 -16.710 1.00 89.06 628 PRO A C 1
ATOM 5152 O O . PRO A 1 628 ? 6.506 13.445 -15.848 1.00 89.06 628 PRO A O 1
ATOM 5155 N N . LYS A 1 629 ? 4.437 12.795 -16.446 1.00 79.31 629 LYS A N 1
ATOM 5156 C CA . LYS A 1 629 ? 3.841 12.756 -15.102 1.00 79.31 629 LYS A CA 1
ATOM 5157 C C . LYS A 1 629 ? 3.089 11.445 -14.903 1.00 79.31 629 LYS A C 1
ATOM 5159 O O . LYS A 1 629 ? 2.758 10.782 -15.876 1.00 79.31 629 LYS A O 1
ATOM 5164 N N . SER A 1 630 ? 2.797 11.082 -13.655 1.00 79.62 630 SER A N 1
ATOM 5165 C CA . SER A 1 630 ? 2.036 9.861 -13.369 1.00 79.62 630 SER A CA 1
ATOM 5166 C C . SER A 1 630 ? 0.589 9.969 -13.851 1.00 79.62 630 SER A C 1
ATOM 5168 O O . SER A 1 630 ? -0.081 10.974 -13.594 1.00 79.62 630 SER A O 1
ATOM 5170 N N . ILE A 1 631 ? 0.098 8.907 -14.495 1.00 81.19 631 ILE A N 1
ATOM 5171 C CA . ILE A 1 631 ? -1.305 8.751 -14.897 1.00 81.19 631 ILE A CA 1
ATOM 5172 C C . ILE A 1 631 ? -2.249 8.872 -13.687 1.00 81.19 631 ILE A C 1
ATOM 5174 O O . ILE A 1 631 ? -3.370 9.341 -13.844 1.00 81.19 631 ILE A O 1
ATOM 5178 N N . ALA A 1 632 ? -1.782 8.600 -12.465 1.00 71.38 632 ALA A N 1
ATOM 5179 C CA . ALA A 1 632 ? -2.527 8.798 -11.218 1.00 71.38 632 ALA A CA 1
ATOM 5180 C C . ALA A 1 632 ? -3.135 10.203 -11.039 1.00 71.38 632 ALA A C 1
ATOM 5182 O O . ALA A 1 632 ? -4.110 10.376 -10.306 1.00 71.38 632 ALA A O 1
ATOM 5183 N N . LEU A 1 633 ? -2.586 11.220 -11.714 1.00 76.06 633 LEU A N 1
ATOM 5184 C CA . LEU A 1 633 ? -3.148 12.573 -11.709 1.00 76.06 633 LEU A CA 1
ATOM 5185 C C . LEU A 1 633 ? -4.515 12.664 -12.414 1.00 76.06 633 LEU A C 1
ATOM 5187 O O . LEU A 1 633 ? -5.287 13.580 -12.127 1.00 76.06 633 LEU A O 1
ATOM 5191 N N . TRP A 1 634 ? -4.848 11.705 -13.280 1.00 81.06 634 TRP A N 1
ATOM 5192 C CA . TRP A 1 634 ? -6.171 11.533 -13.877 1.00 81.06 634 TRP A CA 1
ATOM 5193 C C . TRP A 1 634 ? -7.091 10.822 -12.878 1.00 81.06 634 TRP A C 1
ATOM 5195 O O . TRP A 1 634 ? -7.299 9.612 -12.912 1.00 81.06 634 TRP A O 1
ATOM 5205 N N . ARG A 1 635 ? -7.614 11.592 -11.923 1.00 74.94 635 ARG A N 1
ATOM 5206 C CA . ARG A 1 635 ? -8.324 11.076 -10.743 1.00 74.94 635 ARG A CA 1
ATOM 5207 C C . ARG A 1 635 ? -9.456 10.102 -11.090 1.00 74.94 635 ARG A C 1
ATOM 5209 O O . ARG A 1 635 ? -10.385 10.451 -11.816 1.00 74.94 635 ARG A O 1
ATOM 5216 N N . GLY A 1 636 ? -9.415 8.920 -10.477 1.00 70.56 636 GLY A N 1
ATOM 5217 C CA . GLY A 1 636 ? -10.507 7.944 -10.503 1.00 70.56 636 GLY A CA 1
ATOM 5218 C C . GLY A 1 636 ? -10.408 6.833 -11.554 1.00 70.56 636 GLY A C 1
ATOM 5219 O O . GLY A 1 636 ? -11.325 6.019 -11.629 1.00 70.56 636 GLY A O 1
ATOM 5220 N N . ILE A 1 637 ? -9.326 6.766 -12.339 1.00 73.62 637 ILE A N 1
ATOM 5221 C CA . ILE A 1 637 ? -9.152 5.750 -13.399 1.00 73.62 637 ILE A CA 1
ATOM 5222 C C . ILE A 1 637 ? -8.561 4.416 -12.923 1.00 73.62 637 ILE A C 1
ATOM 5224 O O . ILE A 1 637 ? -8.645 3.439 -13.648 1.00 73.62 637 ILE A O 1
ATOM 5228 N N . LEU A 1 638 ? -7.981 4.341 -11.720 1.00 61.84 638 LEU A N 1
ATOM 5229 C CA . LEU A 1 638 ? -7.337 3.113 -11.220 1.00 61.84 638 LEU A CA 1
ATOM 5230 C C . LEU A 1 638 ? -8.267 1.998 -10.798 1.00 61.84 638 LEU A C 1
ATOM 5232 O O . LEU A 1 638 ? -7.836 0.870 -10.569 1.00 61.84 638 LEU A O 1
ATOM 5236 N N . TYR A 1 639 ? -9.513 2.354 -10.560 1.00 57.09 639 TYR A N 1
ATOM 5237 C CA . TYR A 1 639 ? -10.364 1.540 -9.728 1.00 57.09 639 TYR A CA 1
ATOM 5238 C C . TYR A 1 639 ? -11.033 0.524 -10.628 1.00 57.09 639 TYR A C 1
ATOM 5240 O O . TYR A 1 639 ? -12.089 0.804 -11.184 1.00 57.09 639 TYR A O 1
ATOM 5248 N N . GLN A 1 640 ? -10.369 -0.615 -10.817 1.00 45.47 640 GLN A N 1
ATOM 5249 C CA . GLN A 1 640 ? -11.052 -1.849 -11.172 1.00 45.47 640 GLN A CA 1
ATOM 5250 C C . GLN A 1 640 ? -11.805 -2.316 -9.915 1.00 45.47 640 GLN A C 1
ATOM 5252 O O . GLN A 1 640 ? -11.176 -2.404 -8.858 1.00 45.47 640 GLN A O 1
ATOM 5257 N N . PRO A 1 641 ? -13.137 -2.477 -9.978 1.00 37.97 641 PRO A N 1
ATOM 5258 C CA . PRO A 1 641 ? -13.945 -2.920 -8.855 1.00 37.97 641 PRO A CA 1
ATOM 5259 C C . PRO A 1 641 ? -13.585 -4.330 -8.421 1.00 37.97 641 PRO A C 1
ATOM 5261 O O . PRO A 1 641 ? -13.178 -5.141 -9.283 1.00 37.97 641 PRO A O 1
#

Sequence (641 aa):
MTSALQRQDKDAFNALFNKNLQCKEQYLVPIAWHVLHDARGKGNVSVTMLEDQVKVLNKAFSDSPFRFVTRSVDRTNNEEWFNNCKLRRFFIRRALGISPATTLNVYTCQFQDPLVIGDATFPWRDIESGLSHGVAIHHGTLPGGAMVTHNLGDNAVHEVGHYFGLFHVCKGGCFDEEDDEVADTPRCADYTYICTDQPVDTCKSISGLDPIHNYMGYMEDKWMYEFTPGQISKMEKDVKTYRPTLMKNIYRPCKIDAAFRWSNGYIYFFLGSKYYRYNESLPGIDPSYPRPISDHWKDVPSSINGVFRYANGLTYFFKGNQYYRFNDTSLKVDEGYPRLISDYWVGVPSDIDDVISHSNGFTYFFKGAQYYRFNPRTLRVDHGYPRLVSSYWNGLPNDIEGALQWYNGGVFAFKDTQHWLFVHSDQSISVPSIYPESITRWWSSEPDFANYTVFTHLNGYTFFFRGDSYWRYNEQFSQVDIGYPRGLAAWEGVPADVDAAFLWSDGFVYFFKGNLFYRYDNGKQKVQDGYPREISSFWKGIPNNVDAVFRHIDGLTYFFKDSNYFRFNDTSQEVDSGFPRPIASAWSGVPNGPDTVFSDKNGQTYFFKEDLYYRFNSTAGQVDAGFPKSIALWRGILYQP

Organism: Stylophora pistillata (NCBI:txid50429)

Mean predicted aligned error: 14.56 Å

Radius of gyration: 31.5 Å; Cα contacts (8 Å, |Δi|>4): 1500; chains: 1; bounding box: 83×60×93 Å

Secondary structure (DSSP, 8-state):
-HHHHHHHHHHHHHHHS-TT--S---EEEEEEEEEEE-TT-TT---HHHHHHHHHHHHHHTTTSSEEEEEEEEEEEE-HHHHHTHHHHHHHHHHHH---TTT-EEEEEE--SSTT--EEE--TTSS-TT-TT--EEEEGGGSTT-S-TTS-SSHHHHHHHHHHTTPPPTTTTTTT-S---S-TTS---SS------SS---S-TTSSS---TTBTTS-S-GGG--B--HHHHHHHHHHHHHH-TTT-EE----S--SEEEE-TTSEEEEEETTEEEEEESSS-SB-TT--EEGGGTSBTPPSS-SEEEE-TTS-EEEEETTEEEEEETTTTEEPTT--EEGGGTSBTPPSS-SEEEE-TTS-EEEEETTEEEEEETTTTEEPTT--EEGGGTSTTPPSS-SEEEE-TTS-EEEEETTEEEEEEE-SS-EE--TT--EEGGGGT---------EEEE-TTS-EEEEETTEEEEEETTTTEEPTT--EEGGGSBTPPSS-SEEEE-TTS-EEEEETTEEEEEETTTTEEPTT--EEGGGTSBTPPSS-SEEEE-TTS-EEEEETTEEEEEETTTTEEPTT--EEGGGTSBTPPSS-SEEEE-TT--EEEEETTEEEEEETTTTEEPTT--EEGGGSBT-S---

InterPro domains:
  IPR000585 Hemopexin-like domain [cd00094] (256-443)
  IPR000585 Hemopexin-like domain [cd00094] (456-632)
  IPR008754 Peptidase M43, pregnancy-associated plasma-A [PF05572] (156-238)
  IPR008754 Peptidase M43, pregnancy-associated plasma-A [cd04275] (27-235)
  IPR018486 Hemopexin, conserved site [PS00024] (535-550)
  IPR018487 Hemopexin-like repeats [PF00045] (256-302)
  IPR018487 Hemopexin-like repeats [PF00045] (304-350)
  IPR018487 Hemopexin-like repeats [PF00045] (352-398)
  IPR018487 Hemopexin-like repeats [PF00045] (400-443)
  IPR018487 Hemopexin-like repeats [PF00045] (454-495)
  IPR018487 Hemopexin-like repeats [PF00045] (498-544)
  IPR018487 Hemopexin-like repeats [PF00045] (546-591)
  IPR018487 Hemopexin-like repeats [PF00045] (595-637)
  IPR018487 Hemopexin-like repeats [PS51642] (253-300)
  IPR018487 Hemopexin-like repeats [PS51642] (301-348)
  IPR018487 Hemopexin-like repeats [PS51642] (349-396)
  IPR018487 Hemopexin-like repeats [PS51642] (397-446)
  IPR018487 Hemopexin-like repeats [PS51642] (447-494)
  IPR018487 Hemopexin-like repeats [PS51642] (495-542)
  IPR018487 Hemopexin-like repeats [PS51642] (543-590)

Nearest PDB structures (foldseek):
  1gen-assembly1_A  TM=8.675E-01  e=1.730E-13  Homo sapiens
  2jxy-assembly1_A  TM=8.587E-01  e=1.899E-12  Homo sapiens
  3ba0-assembly1_A  TM=4.694E-01  e=1.491E-14  Homo sapiens
  1gxd-assembly2_B  TM=4.052E-01  e=1.128E-14  Homo sapiens
  1ck7-assembly1_A  TM=3.303E-01  e=2.802E-15  Homo sapiens